Protein AF-A0A397S734-F1 (afdb_monomer_lite)

pLDDT: mean 70.61, std 18.38, range [30.28, 96.12]

Foldseek 3Di:
DDKEKAWEDEQQDLDTDIDIDDQQDKPVVVVVSVCVVVVHDPPLPDQPWWKKFWWAFNPDPGPDPDPPTPIDIRDIDGNCVVDVDHDDPRTHGIYTYGPVVVVVVVLVVLLVVLVVVVVVVVVPDPPPQDDDDPVLLVVLVCLLCVLAPVNSVLVSPVVLLVVLVVVLVVCVVVVVVCVQQVDPSSLVSCSVPPLSLLLVVLLCVQARVPPPLSLCLLQDQDDAAEEEEEQCRLPSNVSSSLSNNCVNVVVPPHPPHAYEYEYEHQGDNPVSVVSSVVSVCVVVRRYHYDYAHFDQQDQDPPDDSHGRCRSDDVVLCAQQQVPHAHAEYEAAACLVVVCLVPVVSSLRSLLVSLLRHDANHKYKYKHFFDDPVPDSPDPDTVVVSVVVSCVSSVVNQWDDKDFDQPQPPCCVSQVRNPPPPPDDPNPGRMGMIMIGHHDD

InterPro domains:
  IPR021463 Putative SAM-dependent methyltransferase [PF11312] (168-368)
  IPR045379 Crinkler effector protein, N-terminal [PF20147] (4-96)

Sequence (440 aa):
MKDITLTCSLKESSETFLIALNTDDTVDFLKEKIREKFSCDETDVTGNIELWKVEISNKCEGTVLSENNDTRKLTEGKLNNFWPQQPPEDHIHLIIDSPYLIQWQKSLLEVQNEINDLRLHNQGVDRGYKSLSYKDYNALIETLFTSVPTLKKLKNNLSEYDESRRLIANHFDSKNYMEIFMNTNLRNAYILQYSPPRALCYFNNLYCMKQKELYSLFTSKDEPLQVICLGAGPGGEAVAISLAYIKEKCQSKDKNSKLMLHIQDQYNYESCLKDLFEQMNAKKMDITWNYTMGNIMGIGPQYTGDVGDGLGGAIWDLILGVKGKINLVTACFVANELFSVNIEQAKRFFERLTRAMTPDTLLLILDCQYDESFSIHNNKSLWAYLEKLERTISGNGFKDQIVIISRANDQFIADSFLSDSQYYYTNCNYEYILFKKIRI

Organism: NCBI:txid658196

Structure (mmCIF, N/CA/C/O backbone):
data_AF-A0A397S734-F1
#
_entry.id   AF-A0A397S734-F1
#
loop_
_atom_site.group_PDB
_atom_site.id
_atom_site.type_symbol
_atom_site.label_atom_id
_atom_site.label_alt_id
_atom_site.label_comp_id
_atom_site.label_asym_id
_atom_site.label_entity_id
_atom_site.label_seq_id
_atom_site.pdbx_PDB_ins_code
_atom_site.Cartn_x
_atom_site.Cartn_y
_atom_site.Cartn_z
_atom_site.occupancy
_atom_site.B_iso_or_equiv
_atom_site.auth_seq_id
_atom_site.auth_comp_id
_atom_site.auth_asym_id
_atom_site.auth_atom_id
_atom_site.pdbx_PDB_model_num
ATOM 1 N N . MET A 1 1 ? 48.691 15.139 -18.565 1.00 60.22 1 MET A N 1
ATOM 2 C CA . MET A 1 1 ? 47.544 15.003 -17.662 1.00 60.22 1 MET A CA 1
ATOM 3 C C . MET A 1 1 ? 46.892 16.363 -17.485 1.00 60.22 1 MET A C 1
ATOM 5 O O . MET A 1 1 ? 47.529 17.274 -16.965 1.00 60.22 1 MET A O 1
ATOM 9 N N . LYS A 1 2 ? 45.695 16.540 -18.040 1.00 77.56 2 LYS A N 1
ATOM 10 C CA . LYS A 1 2 ? 44.905 17.766 -17.901 1.00 77.56 2 LYS A CA 1
ATOM 11 C C . LYS A 1 2 ? 43.482 17.351 -17.563 1.00 77.56 2 LYS A C 1
ATOM 13 O O . LYS A 1 2 ? 42.964 16.434 -18.195 1.00 77.56 2 LYS A O 1
ATOM 18 N N . ASP A 1 3 ? 42.885 18.024 -16.596 1.00 88.69 3 ASP A N 1
ATOM 19 C CA . ASP A 1 3 ? 41.466 17.856 -16.325 1.00 88.69 3 ASP A CA 1
ATOM 20 C C . ASP A 1 3 ? 40.687 18.613 -17.398 1.00 88.69 3 ASP A C 1
ATOM 22 O O . ASP A 1 3 ? 41.032 19.743 -17.757 1.00 88.69 3 ASP A O 1
ATOM 26 N N . ILE A 1 4 ? 39.679 17.950 -17.948 1.00 90.62 4 ILE A N 1
ATOM 27 C CA . ILE A 1 4 ? 38.767 18.506 -18.936 1.00 90.62 4 ILE A CA 1
ATOM 28 C C . ILE A 1 4 ? 37.337 18.376 -18.434 1.00 90.62 4 ILE A C 1
ATOM 30 O O . ILE A 1 4 ? 36.979 17.431 -17.734 1.00 90.62 4 ILE A O 1
ATOM 34 N N . THR A 1 5 ? 36.502 19.330 -18.814 1.00 92.19 5 THR A N 1
ATOM 35 C CA . THR A 1 5 ? 35.060 19.269 -18.589 1.00 92.19 5 THR A CA 1
ATOM 36 C C . THR A 1 5 ? 34.361 19.200 -19.931 1.00 92.19 5 THR A C 1
ATOM 38 O O . THR A 1 5 ? 34.571 20.056 -20.791 1.00 92.19 5 THR A O 1
ATOM 41 N N . LEU A 1 6 ? 33.537 18.172 -20.109 1.00 91.38 6 LEU A N 1
ATOM 42 C CA . LEU A 1 6 ? 32.729 17.984 -21.302 1.00 91.38 6 LEU A CA 1
ATOM 43 C C . LEU A 1 6 ? 31.288 18.397 -21.020 1.00 91.38 6 LEU A C 1
ATOM 45 O O . LEU A 1 6 ? 30.649 17.892 -20.097 1.00 91.38 6 LEU A O 1
ATOM 49 N N . THR A 1 7 ? 30.780 19.293 -21.855 1.00 91.44 7 THR A N 1
ATOM 50 C CA . THR A 1 7 ? 29.343 19.532 -22.028 1.00 91.44 7 THR A CA 1
ATOM 51 C C . THR A 1 7 ? 28.726 18.389 -22.825 1.00 91.44 7 THR A C 1
ATOM 53 O O . THR A 1 7 ? 29.036 18.196 -24.004 1.00 91.44 7 THR A O 1
ATOM 56 N N . CYS A 1 8 ? 27.854 17.637 -22.175 1.00 89.44 8 CYS A N 1
ATOM 57 C CA . CYS A 1 8 ? 27.201 16.451 -22.703 1.00 89.44 8 CYS A CA 1
ATOM 58 C C . CYS A 1 8 ? 25.704 16.703 -22.879 1.00 89.44 8 CYS A C 1
ATOM 60 O O . CYS A 1 8 ? 25.111 17.472 -22.124 1.00 89.44 8 CYS A O 1
ATOM 62 N N . SER A 1 9 ? 25.087 16.019 -23.836 1.00 86.44 9 SER A N 1
ATOM 63 C CA . SER A 1 9 ? 23.638 16.016 -24.034 1.00 86.44 9 SER A CA 1
ATOM 64 C C . SER A 1 9 ? 23.155 14.613 -24.396 1.00 86.44 9 SER A C 1
ATOM 66 O O . SER A 1 9 ? 23.896 13.831 -24.996 1.00 86.44 9 SER A O 1
ATOM 68 N N . LEU A 1 10 ? 21.923 14.276 -24.016 1.00 83.06 10 LEU A N 1
ATOM 69 C CA . LEU A 1 10 ? 21.262 13.068 -24.507 1.00 83.06 10 LEU A CA 1
ATOM 70 C C . LEU A 1 10 ? 20.756 13.320 -25.933 1.00 83.06 10 LEU A C 1
ATOM 72 O O . LEU A 1 10 ? 20.344 14.429 -26.273 1.00 83.06 10 LEU A O 1
ATOM 76 N N . LYS A 1 11 ? 20.787 12.299 -26.789 1.00 78.50 11 LYS A N 1
ATOM 77 C CA . LYS A 1 11 ? 20.230 12.413 -28.142 1.00 78.50 11 LYS A CA 1
ATOM 78 C C . LYS A 1 11 ? 18.744 12.787 -28.054 1.00 78.50 11 LYS A C 1
ATOM 80 O O . LYS A 1 11 ? 18.024 12.229 -27.233 1.00 78.50 11 LYS A O 1
ATOM 85 N N . GLU A 1 12 ? 18.306 13.729 -28.892 1.00 71.44 12 GLU A N 1
ATOM 86 C CA . GLU A 1 12 ? 16.945 14.307 -28.881 1.00 71.44 12 GLU A CA 1
ATOM 87 C C . GLU A 1 12 ? 16.616 15.185 -27.659 1.00 71.44 12 GLU A C 1
ATOM 89 O O . GLU A 1 12 ? 15.470 15.598 -27.496 1.00 71.44 12 GLU A O 1
ATOM 94 N N . SER A 1 13 ? 17.600 15.503 -26.813 1.00 70.75 13 SER A N 1
ATOM 95 C CA . SER A 1 13 ? 17.420 16.377 -25.654 1.00 70.75 13 SER A CA 1
ATOM 96 C C . SER A 1 13 ? 17.980 17.771 -25.899 1.00 70.75 13 SER A C 1
ATOM 98 O O . SER A 1 13 ? 19.060 17.923 -26.470 1.00 70.75 13 SER A O 1
ATOM 100 N N . SER A 1 14 ? 17.275 18.797 -25.425 1.00 71.19 14 SER A N 1
ATOM 101 C CA . SER A 1 14 ? 17.790 20.170 -25.353 1.00 71.19 14 SER A CA 1
ATOM 102 C C . SER A 1 14 ? 18.569 20.443 -24.063 1.00 71.19 14 SER A C 1
ATOM 104 O O . SER A 1 14 ? 19.193 21.495 -23.935 1.00 71.19 14 SER A O 1
ATOM 106 N N . GLU A 1 15 ? 18.529 19.531 -23.088 1.00 77.94 15 GLU A N 1
ATOM 107 C CA . GLU A 1 15 ? 19.269 19.697 -21.842 1.00 77.94 15 GLU A CA 1
ATOM 108 C C . GLU A 1 15 ? 20.735 19.299 -22.011 1.00 77.94 15 GLU A C 1
ATOM 110 O O . GLU A 1 15 ? 21.090 18.353 -22.726 1.00 77.94 15 GLU A O 1
ATOM 115 N N . THR A 1 16 ? 21.597 20.022 -21.301 1.00 83.00 16 THR A N 1
ATOM 116 C CA . THR A 1 16 ? 23.030 19.750 -21.252 1.00 83.00 16 THR A CA 1
ATOM 117 C C . THR A 1 16 ? 23.488 19.585 -19.812 1.00 83.00 16 THR A C 1
ATOM 119 O O . THR A 1 16 ? 22.914 20.141 -18.875 1.00 83.00 16 THR A O 1
ATOM 122 N N . PHE A 1 17 ? 24.534 18.795 -19.620 1.00 84.12 17 PHE A N 1
ATOM 123 C CA . PHE A 1 17 ? 25.137 18.563 -18.317 1.00 84.12 17 PHE A CA 1
ATOM 124 C C . PHE A 1 17 ? 26.644 18.418 -18.450 1.00 84.12 17 PHE A C 1
ATOM 126 O O . PHE A 1 17 ? 27.166 18.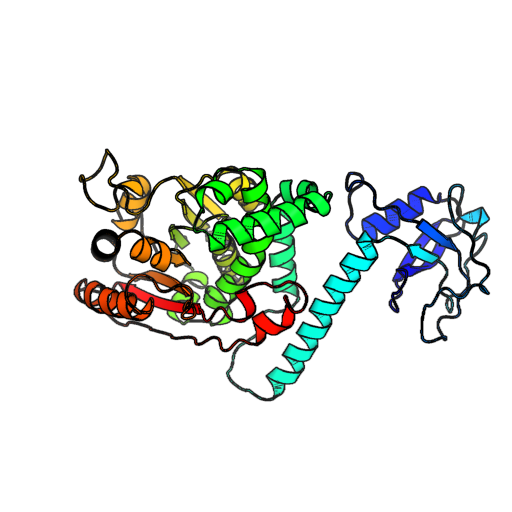073 -19.505 1.00 84.12 17 PHE A O 1
ATOM 133 N N . LEU A 1 18 ? 27.348 18.688 -17.356 1.00 89.50 18 LEU A N 1
ATOM 134 C CA . LEU A 1 18 ? 28.803 18.660 -17.328 1.00 89.50 18 LEU A CA 1
ATOM 135 C C . LEU A 1 18 ? 29.310 17.348 -16.732 1.00 89.50 18 LEU A C 1
ATOM 137 O O . LEU A 1 18 ? 28.812 16.894 -15.694 1.00 89.50 18 LEU A O 1
ATOM 141 N N . ILE A 1 19 ? 30.329 16.777 -17.370 1.00 90.31 19 ILE A N 1
ATOM 142 C CA . ILE A 1 19 ? 31.115 15.658 -16.846 1.00 90.31 19 ILE A CA 1
ATOM 143 C C . ILE A 1 19 ? 32.580 16.087 -16.795 1.00 90.31 19 ILE A C 1
ATOM 145 O O . ILE A 1 19 ? 33.157 16.461 -17.816 1.00 90.31 19 ILE A O 1
ATOM 149 N N . ALA A 1 20 ? 33.170 16.039 -15.601 1.00 91.25 20 ALA A N 1
ATOM 150 C CA . ALA A 1 20 ? 34.593 16.286 -15.394 1.00 91.25 20 ALA A CA 1
ATOM 151 C C . ALA A 1 20 ? 35.375 14.973 -15.517 1.00 91.25 20 ALA A C 1
ATOM 153 O O . ALA A 1 20 ? 34.980 13.959 -14.937 1.00 91.25 20 ALA A O 1
ATOM 154 N N . LEU A 1 21 ? 36.459 14.999 -16.291 1.00 91.81 21 LEU A N 1
ATOM 155 C CA . LEU A 1 21 ? 37.273 13.840 -16.661 1.00 91.81 21 LEU A CA 1
ATOM 156 C C . LEU A 1 21 ? 38.743 14.248 -16.747 1.00 91.81 21 LEU A C 1
ATOM 158 O O . LEU A 1 21 ? 39.071 15.429 -16.857 1.00 91.81 21 LEU A O 1
ATOM 162 N N . ASN A 1 22 ? 39.630 13.266 -16.788 1.00 90.81 22 ASN A N 1
ATOM 163 C CA . ASN A 1 22 ? 41.019 13.470 -17.148 1.00 90.81 22 ASN A CA 1
ATOM 164 C C . ASN A 1 22 ? 41.269 13.078 -18.611 1.00 90.81 22 ASN A C 1
ATOM 166 O O . ASN A 1 22 ? 40.708 12.104 -19.111 1.00 90.81 22 ASN A O 1
ATOM 170 N N . THR A 1 23 ? 42.151 13.790 -19.320 1.00 87.81 23 THR A N 1
ATOM 171 C CA . THR A 1 23 ? 42.496 13.416 -20.705 1.00 87.81 23 THR A CA 1
ATOM 172 C C . THR A 1 23 ? 43.129 12.025 -20.822 1.00 87.81 23 THR A C 1
ATOM 174 O O . THR A 1 23 ? 43.047 11.409 -21.885 1.00 87.81 23 THR A O 1
ATOM 177 N N . ASP A 1 24 ? 43.748 11.502 -19.762 1.00 89.88 24 ASP A N 1
ATOM 178 C CA . ASP A 1 24 ? 44.315 10.150 -19.748 1.00 89.88 24 ASP A CA 1
ATOM 179 C C . ASP A 1 24 ? 43.277 9.039 -19.483 1.00 89.88 24 ASP A C 1
ATOM 181 O O . ASP A 1 24 ? 43.616 7.864 -19.669 1.00 89.88 24 ASP A O 1
ATOM 185 N N . ASP A 1 25 ? 42.035 9.390 -19.124 1.00 92.19 25 ASP A N 1
ATOM 186 C CA . ASP A 1 25 ? 40.938 8.437 -18.923 1.00 92.19 25 ASP A CA 1
ATOM 187 C C . ASP A 1 25 ? 40.543 7.743 -20.237 1.00 92.19 25 ASP A C 1
ATOM 189 O O . ASP A 1 25 ? 40.875 8.184 -21.344 1.00 92.19 25 ASP A O 1
ATOM 193 N N . THR A 1 26 ? 39.826 6.625 -20.129 1.00 92.06 26 THR A N 1
ATOM 194 C CA . THR A 1 26 ? 39.342 5.855 -21.281 1.00 92.06 26 THR A CA 1
ATOM 195 C C . THR A 1 26 ? 37.895 6.194 -21.630 1.00 92.06 26 THR A C 1
ATOM 197 O O . THR A 1 26 ? 37.134 6.724 -20.818 1.00 92.06 26 THR A O 1
ATOM 200 N N . VAL A 1 27 ? 37.484 5.837 -22.849 1.00 88.38 27 VAL A N 1
ATOM 201 C CA . VAL A 1 27 ? 36.073 5.889 -23.267 1.00 88.38 27 VAL A CA 1
ATOM 202 C C . VAL A 1 27 ? 35.177 5.053 -22.337 1.00 88.38 27 VAL A C 1
ATOM 204 O O . VAL A 1 27 ? 34.039 5.443 -22.084 1.00 88.38 27 VAL A O 1
ATOM 207 N N . ASP A 1 28 ? 35.673 3.946 -21.781 1.00 87.44 28 ASP A N 1
ATOM 208 C CA . ASP A 1 28 ? 34.898 3.123 -20.843 1.00 87.44 28 ASP A CA 1
ATOM 209 C C . ASP A 1 28 ? 34.732 3.793 -19.478 1.00 87.44 28 ASP A C 1
ATOM 211 O O . ASP A 1 28 ? 33.625 3.808 -18.944 1.00 87.44 28 ASP A O 1
ATOM 215 N N . PHE A 1 29 ? 35.768 4.465 -18.972 1.00 89.06 29 PHE A N 1
ATOM 216 C CA . PHE A 1 29 ? 35.651 5.272 -17.756 1.00 89.06 29 PHE A CA 1
ATOM 217 C C . PHE A 1 29 ? 34.659 6.435 -17.929 1.00 89.06 29 PHE A C 1
ATOM 219 O O . PHE A 1 29 ? 33.883 6.752 -17.030 1.00 89.06 29 PHE A O 1
ATOM 226 N N . LEU A 1 30 ? 34.606 7.041 -19.121 1.00 89.50 30 LEU A N 1
ATOM 227 C CA . LEU A 1 30 ? 33.569 8.021 -19.456 1.00 89.50 30 LEU A CA 1
ATOM 228 C C . LEU A 1 30 ? 32.160 7.401 -19.402 1.00 89.50 30 LEU A C 1
ATOM 230 O O . LEU A 1 30 ? 31.244 8.018 -18.858 1.00 89.50 30 LEU A O 1
ATOM 234 N N . LYS A 1 31 ? 31.972 6.173 -19.903 1.00 87.38 31 LYS A N 1
ATOM 235 C CA . LYS A 1 31 ? 30.690 5.457 -19.772 1.00 87.38 31 LYS A CA 1
ATOM 236 C C . LYS A 1 31 ? 30.342 5.182 -18.307 1.00 87.38 31 LYS A C 1
ATOM 238 O O . LYS A 1 31 ? 29.184 5.356 -17.939 1.00 87.38 31 LYS A O 1
ATOM 243 N N . GLU A 1 32 ? 31.309 4.809 -17.469 1.00 85.81 32 GLU A N 1
ATOM 244 C CA . GLU A 1 32 ? 31.106 4.648 -16.020 1.00 85.81 32 GLU A CA 1
ATOM 245 C C . GLU A 1 32 ? 30.667 5.960 -15.363 1.00 85.81 32 GLU A C 1
ATOM 247 O O . GLU A 1 32 ? 29.668 5.984 -14.651 1.00 85.81 32 GLU A O 1
ATOM 252 N N . LYS A 1 33 ? 31.326 7.082 -15.674 1.00 86.50 33 LYS A N 1
ATOM 253 C CA . LYS A 1 33 ? 30.941 8.406 -15.156 1.00 86.50 33 LYS A CA 1
ATOM 254 C C . LYS A 1 33 ? 29.541 8.830 -15.590 1.00 86.50 33 LYS A C 1
ATOM 256 O O . LYS A 1 33 ? 28.810 9.431 -14.805 1.00 86.50 33 LYS A O 1
ATOM 261 N N . ILE A 1 34 ? 29.146 8.501 -16.820 1.00 84.31 34 ILE A N 1
ATOM 262 C CA . ILE A 1 34 ? 27.772 8.701 -17.296 1.00 84.31 34 ILE A CA 1
ATOM 263 C C . ILE A 1 34 ? 26.809 7.841 -16.470 1.00 84.31 34 ILE A C 1
ATOM 265 O O . ILE A 1 34 ? 25.808 8.355 -15.982 1.00 84.31 34 ILE A O 1
ATOM 269 N N . ARG A 1 35 ? 27.118 6.561 -16.239 1.00 79.31 35 ARG A N 1
ATOM 270 C CA . ARG A 1 35 ? 26.279 5.682 -15.409 1.00 79.31 35 ARG A CA 1
ATOM 271 C C . ARG A 1 35 ? 26.143 6.188 -13.976 1.00 79.31 35 ARG A C 1
ATOM 273 O O . ARG A 1 35 ? 25.024 6.245 -13.485 1.00 79.31 35 ARG A O 1
ATOM 280 N N . GLU A 1 36 ? 27.232 6.622 -13.342 1.00 79.69 36 GLU A N 1
ATOM 281 C CA . GLU A 1 36 ? 27.205 7.239 -12.008 1.00 79.69 36 GLU A CA 1
ATOM 282 C C . GLU A 1 36 ? 26.303 8.480 -11.984 1.00 79.69 36 GLU A C 1
ATOM 284 O O . GLU A 1 36 ? 25.492 8.646 -11.075 1.00 79.69 36 GLU A O 1
ATOM 289 N N . LYS A 1 37 ? 26.408 9.342 -13.006 1.00 77.31 37 LYS A N 1
ATOM 290 C CA . LYS A 1 37 ? 25.606 10.568 -13.125 1.00 77.31 37 LYS A CA 1
ATOM 291 C C . LYS A 1 37 ? 24.102 10.283 -13.185 1.00 77.31 37 LYS A C 1
ATOM 293 O O . LYS A 1 37 ? 23.324 11.092 -12.683 1.00 77.31 37 LYS A O 1
ATOM 298 N N . PHE A 1 38 ? 23.716 9.155 -13.778 1.00 71.31 38 PHE A N 1
ATOM 299 C CA . PHE A 1 38 ? 22.328 8.709 -13.924 1.00 71.31 38 PHE A CA 1
ATOM 300 C C . PHE A 1 38 ? 21.948 7.558 -12.973 1.00 71.31 38 PHE A C 1
ATOM 302 O O . PHE A 1 38 ? 20.878 6.973 -13.128 1.00 71.31 38 PHE A O 1
ATOM 309 N N . SER A 1 39 ? 22.797 7.223 -11.994 1.00 67.44 39 SER A N 1
ATOM 310 C CA . SER A 1 39 ? 22.583 6.135 -11.024 1.00 67.44 39 SER A CA 1
ATOM 311 C C . SER A 1 39 ? 22.232 4.770 -11.658 1.00 67.44 39 SER A C 1
ATOM 313 O O . SER A 1 39 ? 21.320 4.087 -11.192 1.00 67.44 39 SER A O 1
ATOM 315 N N . CYS A 1 40 ? 22.929 4.382 -12.732 1.00 60.59 40 CYS A N 1
ATOM 316 C CA . CYS A 1 40 ? 22.733 3.115 -13.461 1.00 60.59 40 CYS A CA 1
ATOM 317 C C . CYS A 1 40 ? 23.795 2.060 -13.069 1.00 60.59 40 CYS A C 1
ATOM 319 O O . CYS A 1 40 ? 24.973 2.406 -12.988 1.00 60.59 40 CYS A O 1
ATOM 321 N N . ASP A 1 41 ? 23.422 0.783 -12.887 1.00 54.25 41 ASP A N 1
ATOM 322 C CA . ASP A 1 41 ? 24.362 -0.296 -12.503 1.00 54.25 41 ASP A CA 1
ATOM 323 C C . ASP A 1 41 ? 24.899 -1.076 -13.727 1.00 54.25 41 ASP A C 1
ATOM 325 O O . ASP A 1 41 ? 24.233 -1.188 -14.754 1.00 54.25 41 ASP A O 1
ATOM 329 N N . GLU A 1 42 ? 26.086 -1.698 -13.624 1.00 47.69 42 GLU A N 1
ATOM 330 C CA . GLU A 1 42 ? 26.721 -2.472 -14.721 1.00 47.69 42 GLU A CA 1
ATOM 331 C C . GLU A 1 42 ? 25.905 -3.676 -15.222 1.00 47.69 42 GLU A C 1
ATOM 333 O O . GLU A 1 42 ? 26.112 -4.149 -16.340 1.00 47.69 42 GLU A O 1
ATOM 338 N N . THR A 1 43 ? 24.984 -4.182 -14.398 1.00 47.16 43 THR A N 1
ATOM 339 C CA . THR A 1 43 ? 24.132 -5.342 -14.715 1.00 47.16 43 THR A CA 1
ATOM 340 C C . THR A 1 43 ? 22.782 -4.958 -15.326 1.00 47.16 43 THR A C 1
ATOM 342 O O . THR A 1 43 ? 21.989 -5.850 -15.639 1.00 47.16 43 THR A O 1
ATOM 345 N N . ASP A 1 44 ? 22.534 -3.660 -15.551 1.00 49.16 44 ASP A N 1
ATOM 346 C CA . ASP A 1 44 ? 21.419 -3.185 -16.370 1.00 49.16 44 ASP A CA 1
ATOM 347 C C . ASP A 1 44 ? 21.705 -3.537 -17.836 1.00 49.16 44 ASP A C 1
ATOM 349 O O . ASP A 1 44 ? 22.389 -2.827 -18.577 1.00 49.16 44 ASP A O 1
ATOM 353 N N . VAL A 1 45 ? 21.256 -4.738 -18.210 1.00 39.03 45 VAL A N 1
ATOM 354 C CA . VAL A 1 45 ? 21.542 -5.408 -19.478 1.00 39.03 45 VAL A CA 1
ATOM 355 C C . VAL A 1 45 ? 21.281 -4.456 -20.652 1.00 39.03 45 VAL A C 1
ATOM 357 O O . VAL A 1 45 ? 20.147 -4.112 -20.968 1.00 39.03 45 VAL A O 1
ATOM 360 N N . THR A 1 46 ? 22.362 -4.086 -21.344 1.00 42.41 46 THR A N 1
ATOM 361 C CA . THR A 1 46 ? 22.388 -3.506 -22.702 1.00 42.41 46 THR A CA 1
ATOM 362 C C . THR A 1 46 ? 21.834 -2.093 -22.896 1.00 42.41 46 THR A C 1
ATOM 364 O O . THR A 1 46 ? 21.267 -1.779 -23.942 1.00 42.41 46 THR A O 1
ATOM 367 N N . GLY A 1 47 ? 22.118 -1.167 -21.979 1.00 50.62 47 GLY A N 1
ATOM 368 C CA . GLY A 1 47 ? 22.236 0.231 -22.393 1.00 50.62 47 GLY A CA 1
ATOM 369 C C . GLY A 1 47 ? 23.381 0.354 -23.405 1.00 50.62 47 GLY A C 1
ATOM 370 O O . GLY A 1 47 ? 24.526 0.549 -22.998 1.00 50.62 47 GLY A O 1
ATOM 371 N N . ASN A 1 48 ? 23.106 0.188 -24.705 1.00 67.50 48 ASN A N 1
ATOM 372 C CA . ASN A 1 48 ? 24.026 0.529 -25.792 1.00 67.50 48 ASN A CA 1
ATOM 373 C C . ASN A 1 48 ? 24.242 2.045 -25.740 1.00 67.50 48 ASN A C 1
ATOM 375 O O . ASN A 1 48 ? 23.608 2.792 -26.472 1.00 67.50 48 ASN A O 1
ATOM 379 N N . ILE A 1 49 ? 25.078 2.493 -24.798 1.00 75.81 49 ILE A N 1
ATOM 380 C CA . ILE A 1 49 ? 25.519 3.875 -24.690 1.00 75.81 49 ILE A CA 1
ATOM 381 C C . ILE A 1 49 ? 26.472 4.081 -25.855 1.00 75.81 49 ILE A C 1
ATOM 383 O O . ILE A 1 49 ? 27.652 3.713 -25.798 1.00 75.81 49 ILE A O 1
ATOM 387 N N . GLU A 1 50 ? 25.934 4.641 -26.927 1.00 85.94 50 GLU A N 1
ATOM 388 C CA . GLU A 1 50 ? 26.733 5.102 -28.039 1.00 85.94 50 GLU A CA 1
ATOM 389 C C . GLU A 1 50 ? 27.114 6.552 -27.789 1.00 85.94 50 GLU A C 1
ATOM 391 O O . GLU A 1 50 ? 26.283 7.426 -27.541 1.00 85.94 50 GLU A O 1
ATOM 396 N N . LEU A 1 51 ? 28.415 6.792 -27.822 1.00 88.88 51 LEU A N 1
ATOM 397 C CA . LEU A 1 51 ? 28.987 8.091 -27.551 1.00 88.88 51 LEU A CA 1
ATOM 398 C C . LEU A 1 51 ? 29.412 8.717 -28.870 1.00 88.88 51 LEU A C 1
ATOM 400 O O . LEU A 1 51 ? 30.158 8.110 -29.637 1.00 88.88 51 LEU A O 1
ATOM 404 N N . TRP A 1 52 ? 28.960 9.935 -29.124 1.00 88.62 52 TRP A N 1
ATOM 405 C CA . TRP A 1 52 ? 29.274 10.675 -30.336 1.00 88.62 52 TRP A CA 1
ATOM 406 C C . TRP A 1 52 ? 29.996 11.958 -29.949 1.00 88.62 52 TRP A C 1
ATOM 408 O O . TRP A 1 52 ? 29.411 12.833 -29.312 1.00 88.62 52 TRP A O 1
ATOM 418 N N . LYS A 1 53 ? 31.275 12.076 -30.325 1.00 90.12 53 LYS A N 1
ATOM 419 C CA . LYS A 1 53 ? 31.977 13.359 -30.264 1.00 90.12 53 LYS A CA 1
ATOM 420 C C . LYS A 1 53 ? 31.349 14.281 -31.295 1.00 90.12 53 LYS A C 1
ATOM 422 O O . LYS A 1 53 ? 31.250 13.914 -32.467 1.00 90.12 53 LYS A O 1
ATOM 427 N N . VAL A 1 54 ? 30.986 15.471 -30.843 1.00 86.88 54 VAL A N 1
ATOM 428 C CA . VAL A 1 54 ? 30.429 16.544 -31.660 1.00 86.88 54 VAL A CA 1
ATOM 429 C C . VAL A 1 54 ? 31.042 17.880 -31.253 1.00 86.88 54 VAL A C 1
ATOM 431 O O . VAL A 1 54 ? 31.656 17.989 -30.195 1.00 86.88 54 VAL A O 1
ATOM 434 N N . GLU A 1 55 ? 30.897 18.889 -32.103 1.00 83.88 55 GLU A N 1
ATOM 435 C CA . GLU A 1 55 ? 31.270 20.275 -31.807 1.00 83.88 55 GLU A CA 1
ATOM 436 C C . GLU A 1 55 ? 30.108 21.171 -32.239 1.00 83.88 55 GLU A C 1
ATOM 438 O O . GLU A 1 55 ? 30.102 21.741 -33.326 1.00 83.88 55 GLU A O 1
ATOM 443 N N . ILE A 1 56 ? 29.061 21.222 -31.411 1.00 81.31 56 ILE A N 1
ATOM 444 C CA . ILE A 1 56 ? 27.832 21.969 -31.713 1.00 81.31 56 ILE A CA 1
ATOM 445 C C . ILE A 1 56 ? 27.805 23.208 -30.832 1.00 81.31 56 ILE A C 1
ATOM 447 O O . ILE A 1 56 ? 27.814 23.082 -29.612 1.00 81.31 56 ILE A O 1
ATOM 451 N N . SER A 1 57 ? 27.757 24.402 -31.420 1.00 77.81 57 SER A N 1
ATOM 452 C CA . SER A 1 57 ? 27.633 25.630 -30.630 1.00 77.81 57 SER A CA 1
ATOM 453 C C . SER A 1 57 ? 26.327 25.618 -29.830 1.00 77.81 57 SER A C 1
ATOM 455 O O . SER A 1 57 ? 25.248 25.412 -30.384 1.00 77.81 57 SER A O 1
ATOM 457 N N . ASN A 1 58 ? 26.411 25.905 -28.531 1.00 64.62 58 ASN A N 1
ATOM 458 C CA . ASN A 1 58 ? 25.286 25.902 -27.589 1.00 64.62 58 ASN A CA 1
ATOM 459 C C . ASN A 1 58 ? 24.286 27.063 -27.834 1.00 64.62 58 ASN A C 1
ATOM 461 O O . ASN A 1 58 ? 23.372 27.283 -27.047 1.00 64.62 58 ASN A O 1
ATOM 465 N N . LYS A 1 59 ? 24.482 27.843 -28.912 1.00 58.56 59 LYS A N 1
ATOM 466 C CA . LYS A 1 59 ? 23.618 28.951 -29.366 1.00 58.56 59 LYS A CA 1
ATOM 467 C C . LYS A 1 59 ? 22.600 28.545 -30.441 1.00 58.56 59 LYS A C 1
ATOM 469 O O . LYS A 1 59 ? 21.808 29.386 -30.857 1.00 58.56 59 LYS A O 1
ATOM 474 N N . CYS A 1 60 ? 22.633 27.303 -30.922 1.00 53.59 60 CYS A N 1
ATOM 475 C CA . CYS A 1 60 ? 21.664 26.795 -31.890 1.00 53.59 60 CYS A CA 1
ATOM 476 C C . CYS A 1 60 ? 20.495 26.117 -31.158 1.00 53.59 60 CYS A C 1
ATOM 478 O O . CYS A 1 60 ? 20.681 25.091 -30.509 1.00 53.59 60 CYS A O 1
ATOM 480 N N . GLU A 1 61 ? 19.291 26.686 -31.258 1.00 45.72 61 GLU A N 1
ATOM 481 C CA . GLU A 1 61 ? 18.064 26.046 -30.773 1.00 45.72 61 GLU A CA 1
ATOM 482 C C . GLU A 1 61 ? 17.732 24.821 -31.644 1.00 45.72 61 GLU A C 1
ATOM 484 O O . GLU A 1 61 ? 17.552 24.941 -32.855 1.00 45.72 61 GLU A O 1
ATOM 489 N N . GLY A 1 62 ? 17.660 23.641 -31.017 1.00 52.16 62 GLY A N 1
ATOM 490 C CA . GLY A 1 62 ? 17.316 22.368 -31.659 1.00 52.16 62 GLY A CA 1
ATOM 491 C C . GLY A 1 62 ? 18.523 21.455 -31.902 1.00 52.16 62 GLY A C 1
ATOM 492 O O . GLY A 1 62 ? 19.237 21.575 -32.894 1.00 52.16 62 GLY A O 1
ATOM 493 N N . THR A 1 63 ? 18.726 20.479 -31.018 1.00 49.47 63 THR A N 1
ATOM 494 C CA . THR A 1 63 ? 19.732 19.407 -31.121 1.00 49.47 63 THR A CA 1
ATOM 495 C C . THR A 1 63 ? 19.266 18.312 -32.086 1.00 49.47 63 THR A C 1
ATOM 497 O O . THR A 1 63 ? 18.997 17.175 -31.704 1.00 49.47 63 THR A O 1
ATOM 500 N N . VAL A 1 64 ? 19.165 18.642 -33.374 1.00 48.00 64 VAL A N 1
ATOM 501 C CA . VAL A 1 64 ? 19.047 17.627 -34.429 1.00 48.00 64 VAL A CA 1
ATOM 502 C C . VAL A 1 64 ? 20.453 17.326 -34.934 1.00 48.00 64 VAL A C 1
ATOM 504 O O . VAL A 1 64 ? 21.161 18.225 -35.388 1.00 48.00 64 VAL A O 1
ATOM 507 N N . LEU A 1 65 ? 20.866 16.059 -34.851 1.00 49.78 65 LEU A N 1
ATOM 508 C CA . LEU A 1 65 ? 22.029 15.544 -35.574 1.00 49.78 65 LEU A CA 1
ATOM 509 C C . LEU A 1 65 ? 21.769 15.738 -37.077 1.00 49.78 65 LEU A C 1
ATOM 511 O O . LEU A 1 65 ? 21.152 14.890 -37.715 1.00 49.78 65 LEU A O 1
ATOM 515 N N . SER A 1 66 ? 22.164 16.878 -37.637 1.00 46.59 66 SER A N 1
ATOM 516 C CA . SER A 1 66 ? 22.203 17.060 -39.084 1.00 46.59 66 SER A CA 1
ATOM 517 C C . SER A 1 66 ? 23.448 16.359 -39.632 1.00 46.59 66 SER A C 1
ATOM 519 O O . SER A 1 66 ? 24.493 16.332 -38.980 1.00 46.59 66 SER A O 1
ATOM 521 N N . GLU A 1 67 ? 23.352 15.802 -40.840 1.00 44.06 67 GLU A N 1
ATOM 522 C CA . GLU A 1 67 ? 24.423 15.053 -41.526 1.00 44.06 67 GLU A CA 1
ATOM 523 C C . GLU A 1 67 ? 25.702 15.880 -41.813 1.00 44.06 67 GLU A C 1
ATOM 525 O O . GLU A 1 67 ? 26.646 15.369 -42.407 1.00 44.06 67 GLU A O 1
ATOM 530 N N . ASN A 1 68 ? 25.760 17.146 -41.379 1.00 44.59 68 ASN A N 1
ATOM 531 C CA . ASN A 1 68 ? 26.822 18.107 -41.690 1.00 44.59 68 ASN A CA 1
ATOM 532 C C . ASN A 1 68 ? 27.748 18.452 -40.508 1.00 44.59 68 ASN A C 1
ATOM 534 O O . ASN A 1 68 ? 28.627 19.299 -40.667 1.00 44.59 68 ASN A O 1
ATOM 538 N N . ASN A 1 69 ? 27.573 17.836 -39.336 1.00 53.16 69 ASN A N 1
ATOM 539 C CA . ASN A 1 69 ? 28.472 18.045 -38.197 1.00 53.16 69 ASN A CA 1
ATOM 540 C C . ASN A 1 69 ? 29.612 17.016 -38.216 1.00 53.16 69 ASN A C 1
ATOM 542 O O . ASN A 1 69 ? 29.408 15.874 -38.621 1.00 53.16 69 ASN A O 1
ATOM 546 N N . ASP A 1 70 ? 30.804 17.405 -37.753 1.00 56.50 70 ASP A N 1
ATOM 547 C CA . ASP A 1 70 ? 31.989 16.538 -37.659 1.00 56.50 70 ASP A CA 1
ATOM 548 C C . ASP A 1 70 ? 31.792 15.497 -36.532 1.00 56.50 70 ASP A C 1
ATOM 550 O O . ASP A 1 70 ? 32.308 15.607 -35.417 1.00 56.50 70 ASP A O 1
ATOM 554 N N . THR A 1 71 ? 30.901 14.532 -36.781 1.00 68.38 71 THR A N 1
ATOM 555 C CA . THR A 1 71 ? 30.431 13.542 -35.811 1.00 68.38 71 THR A CA 1
ATOM 556 C C . THR A 1 71 ? 31.331 12.318 -35.849 1.00 68.38 71 THR A C 1
ATOM 558 O O . THR A 1 71 ? 31.391 11.611 -36.858 1.00 68.38 71 THR A O 1
ATOM 561 N N . ARG A 1 72 ? 31.995 12.005 -34.732 1.00 79.25 72 ARG A N 1
ATOM 562 C CA . ARG A 1 72 ? 32.800 10.782 -34.601 1.00 79.25 72 ARG A CA 1
ATOM 563 C C . ARG A 1 72 ? 32.272 9.908 -33.473 1.00 79.25 72 ARG A C 1
ATOM 565 O O . ARG A 1 72 ? 32.268 10.321 -32.316 1.00 79.25 72 ARG A O 1
ATOM 572 N N . LYS A 1 73 ? 31.883 8.673 -33.797 1.00 84.25 73 LYS A N 1
ATOM 573 C CA . LYS A 1 73 ? 31.516 7.666 -32.794 1.00 84.25 73 LYS A CA 1
ATOM 574 C C . LYS A 1 73 ? 32.744 7.275 -31.964 1.00 84.25 73 LYS A C 1
ATOM 576 O O . LYS A 1 73 ? 33.803 6.977 -32.518 1.00 84.25 73 LYS A O 1
ATOM 581 N N . LEU A 1 74 ? 32.599 7.281 -30.644 1.00 85.19 74 LEU A N 1
ATOM 582 C CA . LEU A 1 74 ? 33.619 6.871 -29.685 1.00 85.19 74 LEU A CA 1
ATOM 583 C C . LEU A 1 74 ? 33.391 5.403 -29.338 1.00 85.19 74 LEU A C 1
ATOM 585 O O . LEU A 1 74 ? 32.436 5.053 -28.645 1.00 85.19 74 LEU A O 1
ATOM 589 N N . THR A 1 75 ? 34.259 4.538 -29.851 1.00 79.44 75 THR A N 1
ATOM 590 C CA . THR A 1 75 ? 34.170 3.091 -29.630 1.00 79.44 75 THR A CA 1
ATOM 591 C C . THR A 1 75 ? 35.094 2.637 -28.505 1.00 79.44 75 THR A C 1
ATOM 593 O O . THR A 1 75 ? 34.642 1.933 -27.610 1.00 79.44 75 THR A O 1
ATOM 596 N N . GLU A 1 76 ? 36.354 3.081 -28.519 1.00 82.12 76 GLU A N 1
ATOM 597 C CA . GLU A 1 76 ? 37.402 2.687 -27.569 1.00 82.12 76 GLU A CA 1
ATOM 598 C C . GLU A 1 76 ? 38.580 3.686 -27.571 1.00 82.12 76 GLU A C 1
ATOM 600 O O . GLU A 1 76 ? 38.691 4.540 -28.457 1.00 82.12 76 GLU A O 1
ATOM 605 N N . GLY A 1 77 ? 39.480 3.570 -26.588 1.00 86.88 77 GLY A N 1
ATOM 606 C CA . GLY A 1 77 ? 40.726 4.344 -26.505 1.00 86.88 77 GLY A CA 1
ATOM 607 C C . GLY A 1 77 ? 40.751 5.410 -25.404 1.00 86.88 77 GLY A C 1
ATOM 608 O O . GLY A 1 77 ? 39.828 5.522 -24.597 1.00 86.88 77 GLY A O 1
ATOM 609 N N . LYS A 1 78 ? 41.848 6.178 -25.348 1.00 88.56 78 LYS A N 1
ATOM 610 C CA . LYS A 1 78 ? 42.035 7.280 -24.389 1.00 88.56 78 LYS A CA 1
ATOM 611 C C . LYS A 1 78 ? 41.335 8.555 -24.851 1.00 88.56 78 LYS A C 1
ATOM 613 O O . LYS A 1 78 ? 41.374 8.875 -26.040 1.00 88.56 78 LYS A O 1
ATOM 618 N N . LEU A 1 79 ? 40.792 9.326 -23.912 1.00 87.56 79 LEU A N 1
ATOM 619 C CA . LEU A 1 79 ? 40.097 10.583 -24.193 1.00 87.56 79 LEU A CA 1
ATOM 620 C C . LEU A 1 79 ? 41.008 11.639 -24.842 1.00 87.56 79 LEU A C 1
ATOM 622 O O . LEU A 1 79 ? 40.530 12.385 -25.688 1.00 87.56 79 LEU A O 1
ATOM 626 N N . ASN A 1 80 ? 42.317 11.647 -24.562 1.00 88.62 80 ASN A N 1
ATOM 627 C CA . ASN A 1 80 ? 43.317 12.527 -25.198 1.00 88.62 80 ASN A CA 1
ATOM 628 C C . ASN A 1 80 ? 43.334 12.412 -26.738 1.00 88.62 80 ASN A C 1
ATOM 630 O O . ASN A 1 80 ? 43.631 13.379 -27.431 1.00 88.62 80 ASN A O 1
ATOM 634 N N . ASN A 1 81 ? 42.960 11.253 -27.293 1.00 86.25 81 ASN A N 1
ATOM 635 C CA . ASN A 1 81 ? 42.866 11.068 -28.747 1.00 86.25 81 ASN A CA 1
ATOM 636 C C . ASN A 1 81 ? 41.703 11.855 -29.374 1.00 86.25 81 ASN A C 1
ATOM 638 O O . ASN A 1 81 ? 41.667 12.048 -30.588 1.00 86.25 81 ASN A O 1
ATOM 642 N N . PHE A 1 82 ? 40.740 12.267 -28.552 1.00 86.12 82 PHE A N 1
ATOM 643 C CA . PHE A 1 82 ? 39.520 12.956 -28.955 1.00 86.12 82 PHE A CA 1
ATOM 644 C C . PHE A 1 82 ? 39.508 14.408 -28.462 1.00 86.12 82 PHE A C 1
ATOM 646 O O . PHE A 1 82 ? 39.084 15.294 -29.199 1.00 86.12 82 PHE A O 1
ATOM 653 N N . TRP A 1 83 ? 40.037 14.656 -27.260 1.00 89.75 83 TRP A N 1
ATOM 654 C CA . TRP A 1 83 ? 40.179 15.969 -26.635 1.00 89.75 83 TRP A CA 1
ATOM 655 C C . TRP A 1 83 ? 41.561 16.101 -25.981 1.00 89.75 83 TRP A C 1
ATOM 657 O O . TRP A 1 83 ? 41.718 15.831 -24.789 1.00 89.75 83 TRP A O 1
ATOM 667 N N . PRO A 1 84 ? 42.589 16.528 -26.735 1.00 85.69 84 PRO A N 1
ATOM 668 C CA . PRO A 1 84 ? 43.935 16.699 -26.184 1.00 85.69 84 PRO A CA 1
ATOM 669 C C . PRO A 1 84 ? 44.069 17.912 -25.251 1.00 85.69 84 PRO A C 1
ATOM 671 O O . PRO A 1 84 ? 45.040 18.050 -24.500 1.00 85.69 84 PRO A O 1
ATOM 674 N N . GLN A 1 85 ? 43.087 18.807 -25.296 1.00 88.12 85 GLN A N 1
ATOM 675 C CA . GLN A 1 85 ? 42.971 20.000 -24.471 1.00 88.12 85 GLN A CA 1
ATOM 676 C C . GLN A 1 85 ? 41.493 20.299 -24.203 1.00 88.12 85 GLN A C 1
ATOM 678 O O . GLN A 1 85 ? 40.629 19.751 -24.887 1.00 88.12 85 GLN A O 1
ATOM 683 N N . GLN A 1 86 ? 41.224 21.164 -23.221 1.00 90.62 86 GLN A N 1
ATOM 684 C CA . GLN A 1 86 ? 39.872 21.606 -22.880 1.00 90.62 86 GLN A CA 1
ATOM 685 C C . GLN A 1 86 ? 39.156 22.122 -24.137 1.00 90.62 86 GLN A C 1
ATOM 687 O O . GLN A 1 86 ? 39.662 23.057 -24.769 1.00 90.62 86 GLN A O 1
ATOM 692 N N . PRO A 1 87 ? 38.022 21.517 -24.523 1.00 87.56 87 PRO A N 1
ATOM 693 C CA . PRO A 1 87 ? 37.249 22.021 -25.641 1.00 87.56 87 PRO A CA 1
ATOM 694 C C . PRO A 1 87 ? 36.457 23.288 -25.249 1.00 87.56 87 PRO A C 1
ATOM 696 O O . PRO A 1 87 ? 36.302 23.563 -24.052 1.00 87.56 87 PRO A O 1
ATOM 699 N N . PRO A 1 88 ? 36.004 24.090 -26.233 1.00 87.31 88 PRO A N 1
ATOM 700 C CA . PRO A 1 88 ? 35.346 25.374 -25.986 1.00 87.31 88 PRO A CA 1
ATOM 701 C C . PRO A 1 88 ? 34.094 25.256 -25.107 1.00 87.31 88 PRO A C 1
ATOM 703 O O . PRO A 1 88 ? 33.182 24.497 -25.402 1.00 87.31 88 PRO A O 1
ATOM 706 N N . GLU A 1 89 ? 34.006 26.047 -24.038 1.00 83.19 89 GLU A N 1
ATOM 707 C CA . GLU A 1 89 ? 32.921 25.937 -23.046 1.00 83.19 89 GLU A CA 1
ATOM 708 C C . GLU A 1 89 ? 31.516 26.204 -23.618 1.00 83.19 89 GLU A C 1
ATOM 710 O O . GLU A 1 89 ? 30.516 25.743 -23.072 1.00 83.19 89 GLU A O 1
ATOM 715 N N . ASP A 1 90 ? 31.432 26.926 -24.734 1.00 82.38 90 ASP A N 1
ATOM 716 C CA . ASP A 1 90 ? 30.195 27.308 -25.411 1.00 82.38 90 ASP A CA 1
ATOM 717 C C . ASP A 1 90 ? 29.701 26.272 -26.434 1.00 82.38 90 ASP A C 1
ATOM 719 O O . ASP A 1 90 ? 28.835 26.590 -27.253 1.00 82.38 90 ASP A O 1
ATOM 723 N N . HIS A 1 91 ? 30.227 25.044 -26.399 1.00 85.88 91 HIS A N 1
ATOM 724 C CA . HIS A 1 91 ? 29.844 23.957 -27.297 1.00 85.88 91 HIS A CA 1
ATOM 725 C C . HIS A 1 91 ? 29.340 22.721 -26.537 1.00 85.88 91 HIS A C 1
ATOM 727 O O . HIS A 1 91 ? 29.722 22.449 -25.400 1.00 85.88 91 HIS A O 1
ATOM 733 N N . ILE A 1 92 ? 28.466 21.951 -27.186 1.00 85.88 92 ILE A N 1
ATOM 734 C CA . ILE A 1 92 ? 28.171 20.562 -26.842 1.00 85.88 92 ILE A CA 1
ATOM 735 C C . ILE A 1 92 ? 29.276 19.713 -27.463 1.00 85.88 92 ILE A C 1
ATOM 737 O O . ILE A 1 92 ? 29.567 19.827 -28.655 1.00 85.88 92 ILE A O 1
ATOM 741 N N . HIS A 1 93 ? 29.872 18.864 -26.634 1.00 89.62 93 HIS A N 1
ATOM 742 C CA . HIS A 1 93 ? 31.040 18.056 -26.970 1.00 89.62 93 HIS A CA 1
ATOM 743 C C . HIS A 1 93 ? 30.691 16.590 -27.186 1.00 89.62 93 HIS A C 1
ATOM 745 O O . HIS A 1 93 ? 31.356 15.882 -27.943 1.00 89.62 93 HIS A O 1
ATOM 751 N N . LEU A 1 94 ? 29.663 16.120 -26.484 1.00 89.38 94 LEU A N 1
ATOM 752 C CA . LEU A 1 94 ? 29.309 14.715 -26.426 1.00 89.38 94 LEU A CA 1
ATOM 753 C C . LEU A 1 94 ? 27.797 14.554 -26.536 1.00 89.38 94 LEU A C 1
ATOM 755 O O . LEU A 1 94 ? 27.058 15.062 -25.695 1.00 89.38 94 LEU A O 1
ATOM 759 N N . ILE A 1 95 ? 27.353 13.803 -27.541 1.00 88.00 95 ILE A N 1
ATOM 760 C CA . ILE A 1 95 ? 25.987 13.286 -27.601 1.00 88.00 95 ILE A CA 1
ATOM 761 C C . ILE A 1 95 ? 25.998 11.842 -27.120 1.00 88.00 95 ILE A C 1
ATOM 763 O O . ILE A 1 95 ? 26.789 11.014 -27.575 1.00 88.00 95 ILE A O 1
ATOM 767 N N . ILE A 1 96 ? 25.106 11.564 -26.181 1.00 87.50 96 ILE A N 1
ATOM 768 C CA . ILE A 1 96 ? 24.899 10.256 -25.583 1.00 87.50 96 ILE A CA 1
ATOM 769 C C . ILE A 1 96 ? 23.614 9.695 -26.179 1.00 87.50 96 ILE A C 1
ATOM 771 O O . ILE A 1 96 ? 22.512 10.157 -25.878 1.00 87.50 96 ILE A O 1
ATOM 775 N N . ASP A 1 97 ? 23.764 8.706 -27.050 1.00 83.88 97 ASP A N 1
ATOM 776 C CA . ASP A 1 97 ? 22.650 7.952 -27.600 1.00 83.88 97 ASP A CA 1
ATOM 777 C C . ASP A 1 97 ? 22.454 6.699 -26.749 1.00 83.88 97 ASP A C 1
ATOM 779 O O . ASP A 1 97 ? 23.300 5.808 -26.702 1.00 83.88 97 ASP A O 1
ATOM 783 N N . SER A 1 98 ? 21.364 6.688 -25.994 1.00 77.88 98 SER A N 1
ATOM 784 C CA . SER A 1 98 ? 20.963 5.562 -25.164 1.00 77.88 98 SER A CA 1
ATOM 785 C C . SER A 1 98 ? 19.443 5.570 -25.086 1.00 77.88 98 SER A C 1
ATOM 787 O O . SER A 1 98 ? 18.890 6.433 -24.399 1.00 77.88 98 SER A O 1
ATOM 789 N N . PRO A 1 99 ? 18.751 4.622 -25.744 1.00 66.38 99 PRO A N 1
ATOM 790 C CA . PRO A 1 99 ? 17.293 4.531 -25.692 1.00 66.38 99 PRO A CA 1
ATOM 791 C C . PRO A 1 99 ? 16.755 4.553 -24.255 1.00 66.38 99 PRO A C 1
ATOM 793 O O . PRO A 1 99 ? 15.751 5.203 -23.979 1.00 66.38 99 PRO A O 1
ATOM 796 N N . TYR A 1 100 ? 17.486 3.927 -23.325 1.00 62.12 100 TYR A N 1
ATOM 797 C CA . TYR A 1 100 ? 17.174 3.920 -21.898 1.00 62.12 100 TYR A CA 1
ATOM 798 C C . TYR A 1 100 ? 17.234 5.317 -21.263 1.00 62.12 100 TYR A C 1
ATOM 800 O O . TYR A 1 100 ? 16.273 5.744 -20.626 1.00 62.12 100 TYR A O 1
ATOM 808 N N . LEU A 1 101 ? 18.345 6.045 -21.435 1.00 66.00 101 LEU A N 1
ATOM 809 C CA . LEU A 1 101 ? 18.511 7.369 -20.819 1.00 66.00 101 LEU A CA 1
ATOM 810 C C . LEU A 1 101 ? 17.569 8.403 -21.446 1.00 66.00 101 LEU A C 1
ATOM 812 O O . LEU A 1 101 ? 17.034 9.251 -20.739 1.00 66.00 101 LEU A O 1
ATOM 816 N N . ILE A 1 102 ? 17.327 8.293 -22.754 1.00 64.62 102 ILE A N 1
ATOM 817 C CA . ILE A 1 102 ? 16.389 9.146 -23.490 1.00 64.62 102 ILE A CA 1
ATOM 818 C C . ILE A 1 102 ? 14.963 8.923 -22.975 1.00 64.62 102 ILE A C 1
ATOM 820 O O . ILE A 1 102 ? 14.264 9.883 -22.666 1.00 64.62 102 ILE A O 1
ATOM 824 N N . GLN A 1 103 ? 14.532 7.666 -22.826 1.00 56.12 103 GLN A N 1
ATOM 825 C CA . GLN A 1 103 ? 13.203 7.347 -22.300 1.00 56.12 103 GLN A CA 1
ATOM 826 C C . GLN A 1 103 ? 13.046 7.767 -20.833 1.00 56.12 103 GLN A C 1
ATOM 828 O O . GLN A 1 103 ? 11.999 8.294 -20.453 1.00 56.12 103 GLN A O 1
ATOM 833 N N . TRP A 1 104 ? 14.086 7.580 -20.016 1.00 58.94 104 TRP A N 1
ATOM 834 C CA . TRP A 1 104 ? 14.111 8.047 -18.631 1.00 58.94 104 TRP A CA 1
ATOM 835 C C . TRP A 1 104 ? 13.956 9.568 -18.544 1.00 58.94 104 TRP A C 1
ATOM 837 O O . TRP A 1 104 ? 13.141 10.046 -17.759 1.00 58.94 104 TRP A O 1
ATOM 847 N N . GLN A 1 105 ? 14.672 10.323 -19.382 1.00 60.81 105 GLN A N 1
ATOM 848 C CA . GLN A 1 105 ? 14.561 11.779 -19.410 1.00 60.81 105 GLN A CA 1
ATOM 849 C C . GLN A 1 105 ? 13.188 12.242 -19.906 1.00 60.81 105 GLN A C 1
ATOM 851 O O . GLN A 1 105 ? 12.627 13.151 -19.306 1.00 60.81 105 GLN A O 1
ATOM 856 N N . LYS A 1 106 ? 12.622 11.604 -20.941 1.00 57.75 106 LYS A N 1
ATOM 857 C CA . LYS A 1 106 ? 11.255 11.895 -21.416 1.00 57.75 106 LYS A CA 1
ATOM 858 C C . LYS A 1 106 ? 10.228 11.687 -20.299 1.00 57.75 106 LYS A C 1
ATOM 860 O O . LYS A 1 106 ? 9.507 12.620 -19.971 1.00 57.75 106 LYS A O 1
ATOM 865 N N . SER A 1 107 ? 10.299 10.548 -19.606 1.00 48.66 107 SER A N 1
ATOM 866 C CA . SER A 1 107 ? 9.429 10.251 -18.456 1.00 48.66 107 SER A CA 1
ATOM 867 C C . SER A 1 107 ? 9.597 11.273 -17.322 1.00 48.66 107 SER A C 1
ATOM 869 O O . SER A 1 107 ? 8.641 11.630 -16.643 1.00 48.66 107 SER A O 1
ATOM 871 N N . LEU A 1 108 ? 10.823 11.747 -17.080 1.00 50.00 108 LEU A N 1
ATOM 872 C CA . LEU A 1 108 ? 11.107 12.719 -16.025 1.00 50.00 108 LEU A CA 1
ATOM 873 C C . LEU A 1 108 ? 10.642 14.136 -16.401 1.00 50.00 108 LEU A C 1
ATOM 875 O O . LEU A 1 108 ? 10.169 14.867 -15.533 1.00 50.00 108 LEU A O 1
ATOM 879 N N . LEU A 1 109 ? 10.760 14.513 -17.677 1.00 51.03 109 LEU A N 1
ATOM 880 C CA . LEU A 1 109 ? 10.321 15.799 -18.219 1.00 51.03 109 LEU A CA 1
ATOM 881 C C . LEU A 1 109 ? 8.791 15.889 -18.306 1.00 51.03 109 LEU A C 1
ATOM 883 O O . LEU A 1 109 ? 8.233 16.937 -17.996 1.00 51.03 109 LEU A O 1
ATOM 887 N N . GLU A 1 110 ? 8.116 14.797 -18.665 1.00 48.94 110 GLU A N 1
ATOM 888 C CA . GLU A 1 110 ? 6.652 14.662 -18.605 1.00 48.94 110 GLU A CA 1
ATOM 889 C C . GLU A 1 110 ? 6.156 14.941 -17.180 1.00 48.94 110 GLU A C 1
ATOM 891 O O . GLU A 1 110 ? 5.432 15.911 -16.950 1.00 48.94 110 GLU A O 1
ATOM 896 N N . VAL A 1 111 ? 6.726 14.240 -16.193 1.00 42.28 111 VAL A N 1
ATOM 897 C CA . VAL A 1 111 ? 6.436 14.472 -14.769 1.00 42.28 111 VAL A CA 1
ATOM 898 C C . VAL A 1 111 ? 6.737 15.920 -14.339 1.00 42.28 111 VAL A C 1
ATOM 900 O O . VAL A 1 111 ? 6.012 16.494 -13.527 1.00 42.28 111 VAL A O 1
ATOM 903 N N . GLN A 1 112 ? 7.794 16.553 -14.859 1.00 44.44 112 GLN A N 1
ATOM 904 C CA . GLN A 1 112 ? 8.135 17.947 -14.536 1.00 44.44 112 GLN A CA 1
ATOM 905 C C . GLN A 1 112 ? 7.167 18.973 -15.136 1.00 44.44 112 GLN A C 1
ATOM 907 O O . GLN A 1 112 ? 6.805 19.935 -14.450 1.00 44.44 112 GLN A O 1
ATOM 912 N N . ASN A 1 113 ? 6.765 18.797 -16.395 1.00 44.94 113 ASN A N 1
ATOM 913 C CA . ASN A 1 113 ? 5.803 19.672 -17.065 1.00 44.94 113 ASN A CA 1
ATOM 914 C C . ASN A 1 113 ? 4.450 19.607 -16.361 1.00 44.94 113 ASN A C 1
ATOM 916 O O . ASN A 1 113 ? 3.870 20.642 -16.037 1.00 44.94 113 ASN A O 1
ATOM 920 N N . GLU A 1 114 ? 4.041 18.405 -15.972 1.00 42.28 114 GLU A N 1
ATOM 921 C CA . GLU A 1 114 ? 2.837 18.184 -15.185 1.00 42.28 114 GLU A CA 1
ATOM 922 C C . GLU A 1 114 ? 2.926 18.886 -13.830 1.00 42.28 114 GLU A C 1
ATOM 924 O O . GLU A 1 114 ? 2.033 19.639 -13.463 1.00 42.28 114 GLU A O 1
ATOM 929 N N . ILE A 1 115 ? 4.042 18.772 -13.104 1.00 39.72 115 ILE A N 1
ATOM 930 C CA . ILE A 1 115 ? 4.246 19.493 -11.833 1.00 39.72 115 ILE A CA 1
ATOM 931 C C . ILE A 1 115 ? 4.168 21.022 -11.999 1.00 39.72 115 ILE A C 1
ATOM 933 O O . ILE A 1 115 ? 3.679 21.717 -11.097 1.00 39.72 115 ILE A O 1
ATOM 937 N N . ASN A 1 116 ? 4.646 21.568 -13.118 1.00 42.75 116 ASN A N 1
ATOM 938 C CA . ASN A 1 116 ? 4.570 23.002 -13.397 1.00 42.75 116 ASN A CA 1
ATOM 939 C C . ASN A 1 116 ? 3.137 23.451 -13.726 1.00 42.75 116 ASN A C 1
ATOM 941 O O . ASN A 1 116 ? 2.703 24.493 -13.225 1.00 42.75 116 ASN A O 1
ATOM 945 N N . ASP A 1 117 ? 2.369 22.633 -14.440 1.00 42.69 117 ASP A N 1
ATOM 946 C CA . ASP A 1 117 ? 0.947 22.881 -14.692 1.00 42.69 117 ASP A CA 1
ATOM 947 C C . ASP A 1 117 ? 0.116 22.798 -13.399 1.00 42.69 117 ASP A C 1
ATOM 949 O O . ASP A 1 117 ? -0.726 23.668 -13.136 1.00 42.69 117 ASP A O 1
ATOM 953 N N . LEU A 1 118 ? 0.443 21.853 -12.506 1.00 35.41 118 LEU A N 1
ATOM 954 C CA . LEU A 1 118 ? -0.144 21.737 -11.162 1.00 35.41 118 LEU A CA 1
ATOM 955 C C . LEU A 1 118 ? 0.169 22.961 -10.275 1.00 35.41 118 LEU A C 1
ATOM 957 O O . LEU A 1 118 ? -0.612 23.299 -9.380 1.00 35.41 118 LEU A O 1
ATOM 961 N N . ARG A 1 119 ? 1.292 23.656 -10.500 1.00 37.38 119 ARG A N 1
ATOM 962 C CA . ARG A 1 119 ? 1.638 24.908 -9.797 1.00 37.38 119 ARG A CA 1
ATOM 963 C C . ARG A 1 119 ? 0.858 26.110 -10.312 1.00 37.38 119 ARG A C 1
ATOM 965 O O . ARG A 1 119 ? 0.463 26.950 -9.504 1.00 37.38 119 ARG A O 1
ATOM 972 N N . LEU A 1 120 ? 0.637 26.198 -11.621 1.00 37.06 120 LEU A N 1
ATOM 973 C CA . LEU A 1 120 ? -0.101 27.299 -12.243 1.00 37.06 120 LEU A CA 1
ATOM 974 C C . LEU A 1 120 ? -1.607 27.214 -11.944 1.00 37.06 120 LEU A C 1
ATOM 976 O O . LEU A 1 120 ? -2.219 28.232 -11.629 1.00 37.06 120 LEU A O 1
ATOM 980 N N . HIS A 1 121 ? -2.187 26.008 -11.917 1.00 37.19 121 HIS A N 1
ATOM 981 C CA . HIS A 1 121 ? -3.601 25.805 -11.564 1.00 37.19 121 HIS A CA 1
ATOM 982 C C . HIS A 1 121 ? -3.920 26.075 -10.080 1.00 37.19 121 HIS A C 1
ATOM 984 O O . HIS A 1 121 ? -5.024 26.507 -9.746 1.00 37.19 121 HIS A O 1
ATOM 990 N N . ASN A 1 122 ? -2.951 25.902 -9.175 1.00 34.53 122 ASN A N 1
ATOM 991 C CA . ASN A 1 122 ? -3.134 26.148 -7.739 1.00 34.53 122 ASN A CA 1
ATOM 992 C C . ASN A 1 122 ? -3.029 27.627 -7.321 1.00 34.53 122 ASN A C 1
ATOM 994 O O . ASN A 1 122 ? -3.293 27.946 -6.163 1.00 34.53 122 ASN A O 1
ATOM 998 N N . GLN A 1 123 ? -2.707 28.554 -8.231 1.00 38.03 123 GLN A N 1
ATOM 999 C CA . GLN A 1 123 ? -2.747 29.993 -7.922 1.00 38.03 123 GLN A CA 1
ATOM 1000 C C . GLN A 1 123 ? -4.180 30.561 -7.845 1.00 38.03 123 GLN A C 1
ATOM 1002 O O . GLN A 1 123 ? -4.354 31.704 -7.426 1.00 38.03 123 GLN A O 1
ATOM 1007 N N . GLY A 1 124 ? -5.208 29.778 -8.206 1.00 33.31 124 GLY A N 1
ATOM 1008 C CA . GLY A 1 124 ? -6.612 30.210 -8.210 1.00 33.31 124 GLY A CA 1
ATOM 1009 C C . GLY A 1 124 ? -7.519 29.614 -7.124 1.00 33.31 124 GLY A C 1
ATOM 1010 O O . GLY A 1 124 ? -8.664 30.047 -7.007 1.00 33.31 124 GLY A O 1
ATOM 1011 N N . VAL A 1 125 ? -7.061 28.637 -6.330 1.00 35.44 125 VAL A N 1
ATOM 1012 C CA . VAL A 1 125 ? -7.910 27.940 -5.344 1.00 35.44 125 VAL A CA 1
ATOM 1013 C C . VAL A 1 125 ? -7.243 27.950 -3.972 1.00 35.44 125 VAL A C 1
ATOM 1015 O O . VAL A 1 125 ? -6.533 27.026 -3.582 1.00 35.44 125 VAL A O 1
ATOM 1018 N N . ASP A 1 126 ? -7.505 29.009 -3.210 1.00 31.69 126 ASP A N 1
ATOM 1019 C CA . ASP A 1 126 ? -7.115 29.126 -1.806 1.00 31.69 126 ASP A CA 1
ATOM 1020 C C . ASP A 1 126 ? -7.975 28.187 -0.934 1.00 31.69 126 ASP A C 1
ATOM 1022 O O . ASP A 1 126 ? -8.953 28.585 -0.301 1.00 31.69 126 ASP A O 1
ATOM 1026 N N . ARG A 1 127 ? -7.662 26.886 -0.959 1.00 37.62 127 ARG A N 1
ATOM 1027 C CA . ARG A 1 127 ? -8.220 25.886 -0.032 1.00 37.62 127 ARG A CA 1
ATOM 1028 C C . ARG A 1 127 ? -7.140 25.220 0.814 1.00 37.62 127 ARG A C 1
ATOM 1030 O O . ARG A 1 127 ? -7.228 24.034 1.057 1.00 37.62 127 ARG A O 1
ATOM 1037 N N . GLY A 1 128 ? -6.104 25.925 1.268 1.00 31.91 128 GLY A N 1
ATOM 1038 C CA . GLY A 1 128 ? -5.229 25.449 2.361 1.00 31.91 128 GLY A CA 1
ATOM 1039 C C . GLY A 1 128 ? -4.521 24.080 2.207 1.00 31.91 128 GLY A C 1
ATOM 1040 O O . GLY A 1 128 ? -3.849 23.647 3.147 1.00 31.91 128 GLY A O 1
ATOM 1041 N N . TYR A 1 129 ? -4.624 23.399 1.062 1.00 37.25 129 TYR A N 1
ATOM 1042 C CA . TYR A 1 129 ? -3.966 22.128 0.786 1.00 37.25 129 TYR A CA 1
ATOM 1043 C C . TYR A 1 129 ? -2.501 22.408 0.451 1.00 37.25 129 TYR A C 1
ATOM 1045 O O . TYR A 1 129 ? -2.178 23.000 -0.576 1.00 37.25 129 TYR A O 1
ATOM 1053 N N . LYS A 1 130 ? -1.582 21.993 1.327 1.00 39.69 130 LYS A N 1
ATOM 1054 C CA . LYS A 1 130 ? -0.159 21.952 0.973 1.00 39.69 130 LYS A CA 1
ATOM 1055 C C . LYS A 1 130 ? 0.074 20.696 0.138 1.00 39.69 130 LYS A C 1
ATOM 1057 O O . LYS A 1 130 ? 0.098 19.600 0.696 1.00 39.69 130 LYS A O 1
ATOM 1062 N N . SER A 1 131 ? 0.248 20.862 -1.172 1.00 42.84 131 SER A N 1
ATOM 1063 C CA . SER A 1 131 ? 0.706 19.800 -2.074 1.00 42.84 131 SER A CA 1
ATOM 1064 C C . SER A 1 131 ? 2.002 19.155 -1.552 1.00 42.84 131 SER A C 1
ATOM 1066 O O . SER A 1 131 ? 2.781 19.807 -0.844 1.00 42.84 131 SER A O 1
ATOM 1068 N N . LEU A 1 132 ? 2.260 17.883 -1.893 1.00 43.62 132 LEU A N 1
ATOM 1069 C CA . LEU A 1 132 ? 3.560 17.254 -1.618 1.00 43.62 132 LEU A CA 1
ATOM 1070 C C . LEU A 1 132 ? 4.692 18.148 -2.133 1.00 43.62 132 LEU A C 1
ATOM 1072 O O . LEU A 1 132 ? 4.608 18.700 -3.231 1.00 43.62 132 LEU A O 1
ATOM 1076 N N . SER A 1 133 ? 5.777 18.264 -1.365 1.00 47.31 133 SER A N 1
ATOM 1077 C CA . SER A 1 133 ? 6.992 18.847 -1.922 1.00 47.31 133 SER A CA 1
ATOM 1078 C C . SER A 1 133 ? 7.624 17.844 -2.889 1.00 47.31 133 SER A C 1
ATOM 1080 O O . SER A 1 133 ? 7.622 16.641 -2.630 1.00 47.31 133 SER A O 1
ATOM 1082 N N . TYR A 1 134 ? 8.204 18.341 -3.982 1.00 41.75 134 TYR A N 1
ATOM 1083 C CA . TYR A 1 134 ? 8.938 17.550 -4.982 1.00 41.75 134 TYR A CA 1
ATOM 1084 C C . TYR A 1 134 ? 9.943 16.565 -4.354 1.00 41.75 134 TYR A C 1
ATOM 1086 O O . TYR A 1 134 ? 10.089 15.425 -4.783 1.00 41.75 134 TYR A O 1
ATOM 1094 N N . LYS A 1 135 ? 10.585 16.986 -3.260 1.00 51.22 135 LYS A N 1
ATOM 1095 C CA . LYS A 1 135 ? 11.535 16.176 -2.497 1.00 51.22 135 LYS A CA 1
ATOM 1096 C C . LYS A 1 135 ? 10.882 14.964 -1.823 1.00 51.22 135 LYS A C 1
ATOM 1098 O O . LYS A 1 135 ? 11.480 13.894 -1.792 1.00 51.22 135 LYS A O 1
ATOM 1103 N N . ASP A 1 136 ? 9.680 15.132 -1.276 1.00 49.97 136 ASP A N 1
ATOM 1104 C CA . ASP A 1 136 ? 8.956 14.053 -0.593 1.00 49.97 136 ASP A CA 1
ATOM 1105 C C . ASP A 1 136 ? 8.433 13.017 -1.592 1.00 49.97 136 ASP A C 1
ATOM 1107 O O . ASP A 1 136 ? 8.462 11.820 -1.319 1.00 49.97 136 ASP A O 1
ATOM 1111 N N . TYR A 1 137 ? 8.000 13.488 -2.764 1.00 51.81 137 TYR A N 1
ATOM 1112 C CA . TYR A 1 137 ? 7.554 12.646 -3.867 1.00 51.81 137 TYR A CA 1
ATOM 1113 C C . TYR A 1 137 ? 8.699 11.770 -4.393 1.00 51.81 137 TYR A C 1
ATOM 1115 O O . TYR A 1 137 ? 8.580 10.545 -4.417 1.00 51.81 137 TYR A O 1
ATOM 1123 N N . ASN A 1 138 ? 9.848 12.378 -4.708 1.00 52.72 138 ASN A N 1
ATOM 1124 C CA . ASN A 1 138 ? 11.018 11.641 -5.189 1.00 52.72 138 ASN A CA 1
ATOM 1125 C C . ASN A 1 138 ? 11.550 10.654 -4.151 1.00 52.72 138 ASN A C 1
ATOM 1127 O O . ASN A 1 138 ? 11.899 9.540 -4.512 1.00 52.72 138 ASN A O 1
ATOM 1131 N N . ALA A 1 139 ? 11.537 10.996 -2.860 1.00 56.91 139 ALA A N 1
ATOM 1132 C CA . ALA A 1 139 ? 11.947 10.064 -1.811 1.00 56.91 139 ALA A CA 1
ATOM 1133 C C . ALA A 1 139 ? 11.023 8.833 -1.705 1.00 56.91 139 ALA A C 1
ATOM 1135 O O . ALA A 1 139 ? 11.498 7.733 -1.403 1.00 56.91 139 ALA A O 1
ATOM 1136 N N . LEU A 1 140 ? 9.717 9.005 -1.942 1.00 56.84 140 LEU A N 1
ATOM 1137 C CA . LEU A 1 140 ? 8.724 7.926 -1.935 1.00 56.84 140 LEU A CA 1
ATOM 1138 C C . LEU A 1 140 ? 8.890 7.023 -3.161 1.00 56.84 140 LEU A C 1
ATOM 1140 O O . LEU A 1 140 ? 8.968 5.805 -3.011 1.00 56.84 140 LEU A O 1
ATOM 1144 N N . ILE A 1 141 ? 9.016 7.626 -4.344 1.00 56.09 141 ILE A N 1
ATOM 1145 C CA . ILE A 1 141 ? 9.307 6.932 -5.602 1.00 56.09 141 ILE A CA 1
ATOM 1146 C C . ILE A 1 141 ? 10.629 6.174 -5.487 1.00 56.09 141 ILE A C 1
ATOM 1148 O O . ILE A 1 141 ? 10.636 4.960 -5.639 1.00 56.09 141 ILE A O 1
ATOM 1152 N N . GLU A 1 142 ? 11.727 6.829 -5.113 1.00 59.34 142 GLU A N 1
ATOM 1153 C CA . GLU A 1 142 ? 13.019 6.166 -4.922 1.00 59.34 142 GLU A CA 1
ATOM 1154 C C . GLU A 1 142 ? 12.908 5.002 -3.940 1.00 59.34 142 GLU A C 1
ATOM 1156 O O . GLU A 1 142 ? 13.359 3.911 -4.253 1.00 59.34 142 GLU A O 1
ATOM 1161 N N . THR A 1 143 ? 12.248 5.184 -2.792 1.00 60.56 143 THR A N 1
ATOM 1162 C CA . THR A 1 143 ? 12.092 4.098 -1.813 1.00 60.56 143 THR A CA 1
ATOM 1163 C C . THR A 1 143 ? 11.297 2.925 -2.384 1.00 60.56 143 THR A C 1
ATOM 1165 O O . THR A 1 143 ? 11.687 1.788 -2.152 1.00 60.56 143 THR A O 1
ATOM 1168 N N . LEU A 1 144 ? 10.233 3.158 -3.157 1.00 56.53 144 LEU A N 1
ATOM 1169 C CA . LEU A 1 144 ? 9.430 2.101 -3.791 1.00 56.53 144 LEU A CA 1
ATOM 1170 C C . LEU A 1 144 ? 10.136 1.420 -4.974 1.00 56.53 144 LEU A C 1
ATOM 1172 O O . LEU A 1 144 ? 9.983 0.220 -5.177 1.00 56.53 144 LEU A O 1
ATOM 1176 N N . PHE A 1 145 ? 10.929 2.163 -5.743 1.00 52.94 145 PHE A N 1
ATOM 1177 C CA . PHE A 1 145 ? 11.644 1.631 -6.902 1.00 52.94 145 PHE A CA 1
ATOM 1178 C C . PHE A 1 145 ? 12.958 0.939 -6.522 1.00 52.94 145 PHE A C 1
ATOM 1180 O O . PHE A 1 145 ? 13.346 -0.020 -7.187 1.00 52.94 145 PHE A O 1
ATOM 1187 N N . THR A 1 146 ? 13.634 1.366 -5.448 1.00 53.00 146 THR A N 1
ATOM 1188 C CA . THR A 1 146 ? 14.825 0.670 -4.933 1.00 53.00 146 THR A CA 1
ATOM 1189 C C . THR A 1 146 ? 14.458 -0.572 -4.121 1.00 53.00 146 THR A C 1
ATOM 1191 O O . THR A 1 146 ? 15.214 -1.542 -4.151 1.00 53.00 146 THR A O 1
ATOM 1194 N N . SER A 1 147 ? 13.304 -0.563 -3.431 1.00 49.75 147 SER A N 1
ATOM 1195 C CA . SER A 1 147 ? 12.839 -1.613 -2.494 1.00 49.75 147 SER A CA 1
ATOM 1196 C C . SER A 1 147 ? 12.533 -2.966 -3.086 1.00 49.75 147 SER A C 1
ATOM 1198 O O . SER A 1 147 ? 12.451 -3.938 -2.344 1.00 49.75 147 SER A O 1
ATOM 1200 N N . VAL A 1 148 ? 12.372 -3.054 -4.397 1.00 51.56 148 VAL A N 1
ATOM 1201 C CA . VAL A 1 148 ? 11.968 -4.299 -5.028 1.00 51.56 148 VAL A CA 1
ATOM 1202 C C . VAL A 1 148 ? 13.071 -4.677 -6.026 1.00 51.56 148 VAL A C 1
ATOM 1204 O O . VAL A 1 148 ? 13.039 -4.268 -7.186 1.00 51.56 148 VAL A O 1
ATOM 1207 N N . PRO A 1 149 ? 14.087 -5.455 -5.595 1.00 45.69 149 PRO A N 1
ATOM 1208 C CA . PRO A 1 149 ? 15.212 -5.895 -6.430 1.00 45.69 149 PRO A CA 1
ATOM 1209 C C . PRO A 1 149 ? 14.777 -6.597 -7.725 1.00 45.69 149 PRO A C 1
ATOM 1211 O O . PRO A 1 149 ? 15.482 -6.575 -8.734 1.00 45.69 149 PRO A O 1
ATOM 1214 N N . THR A 1 150 ? 13.586 -7.199 -7.723 1.00 43.69 150 THR A N 1
ATOM 1215 C CA . THR A 1 150 ? 12.965 -7.825 -8.895 1.00 43.69 150 THR A CA 1
ATOM 1216 C C . THR A 1 150 ? 12.507 -6.810 -9.951 1.00 43.69 150 THR A C 1
ATOM 1218 O O . THR A 1 150 ? 12.422 -7.174 -11.122 1.00 43.69 150 THR A O 1
ATOM 1221 N N . LEU A 1 151 ? 12.285 -5.537 -9.586 1.00 46.66 151 LEU A N 1
ATOM 1222 C CA . LEU A 1 151 ? 11.942 -4.460 -10.528 1.00 46.66 151 LEU A CA 1
ATOM 1223 C C . LEU A 1 151 ? 13.098 -4.123 -11.450 1.00 46.66 151 LEU A C 1
ATOM 1225 O O . LEU A 1 151 ? 12.856 -3.887 -12.626 1.00 46.66 151 LEU A O 1
ATOM 1229 N N . LYS A 1 152 ? 14.342 -4.160 -10.952 1.00 49.09 152 LYS A N 1
ATOM 1230 C CA . LYS A 1 152 ? 15.524 -4.016 -11.813 1.00 49.09 152 LYS A CA 1
ATOM 1231 C C . LYS A 1 152 ? 15.537 -5.126 -12.871 1.00 49.09 152 LYS A C 1
ATOM 1233 O O . LYS A 1 152 ? 15.654 -4.848 -14.054 1.00 49.09 152 LYS A O 1
ATOM 1238 N N . LYS A 1 153 ? 15.282 -6.381 -12.476 1.00 45.81 153 LYS A N 1
ATOM 1239 C CA . LYS A 1 153 ? 15.269 -7.530 -13.405 1.00 45.81 153 LYS A CA 1
ATOM 1240 C C . LYS A 1 153 ? 14.129 -7.507 -14.433 1.00 45.81 153 LYS A C 1
ATOM 1242 O O . LYS A 1 153 ? 14.388 -7.805 -15.591 1.00 45.81 153 LYS A O 1
ATOM 1247 N N . LEU A 1 154 ? 12.899 -7.166 -14.038 1.00 42.84 154 LEU A N 1
ATOM 1248 C CA . LEU A 1 154 ? 11.738 -7.141 -14.947 1.00 42.84 154 LEU A CA 1
ATOM 1249 C C . LEU A 1 154 ? 11.708 -5.902 -15.846 1.00 42.84 154 LEU A C 1
ATOM 1251 O O . LEU A 1 154 ? 11.315 -5.998 -17.003 1.00 42.84 154 LEU A O 1
ATOM 1255 N N . LYS A 1 155 ? 12.168 -4.746 -15.349 1.00 47.41 155 LYS A N 1
ATOM 1256 C CA . LYS A 1 155 ? 12.272 -3.523 -16.157 1.00 47.41 155 LYS A CA 1
ATOM 1257 C C . LYS A 1 155 ? 13.343 -3.645 -17.244 1.00 47.41 155 LYS A C 1
ATOM 1259 O O . LYS A 1 155 ? 13.173 -3.091 -18.325 1.00 47.41 155 LYS A O 1
ATOM 1264 N N . ASN A 1 156 ? 14.393 -4.426 -16.991 1.00 46.94 156 ASN A N 1
ATOM 1265 C CA . ASN A 1 156 ? 15.444 -4.710 -17.970 1.00 46.94 156 ASN A CA 1
ATOM 1266 C C . ASN A 1 156 ? 14.975 -5.620 -19.124 1.00 46.94 156 ASN A C 1
ATOM 1268 O O . ASN A 1 156 ? 15.720 -5.804 -20.082 1.00 46.94 156 ASN A O 1
ATOM 1272 N N . ASN A 1 157 ? 13.742 -6.146 -19.078 1.00 53.44 157 ASN A N 1
ATOM 1273 C CA . ASN A 1 157 ? 13.122 -6.886 -20.174 1.00 53.44 157 ASN A CA 1
ATOM 1274 C C . ASN A 1 157 ? 11.748 -6.293 -20.536 1.00 53.44 157 ASN A C 1
ATOM 1276 O O . ASN A 1 157 ? 10.699 -6.896 -20.316 1.00 53.44 157 ASN A O 1
ATOM 1280 N N . LEU A 1 158 ? 11.771 -5.073 -21.090 1.00 53.62 158 LEU A N 1
ATOM 1281 C CA . LEU A 1 158 ? 10.592 -4.280 -21.480 1.00 53.62 158 LEU A CA 1
ATOM 1282 C C . LEU A 1 158 ? 9.532 -5.086 -22.251 1.00 53.62 158 LEU A C 1
ATOM 1284 O O . LEU A 1 158 ? 8.343 -4.920 -21.998 1.00 53.62 158 LEU A O 1
ATOM 1288 N N . SER A 1 159 ? 9.952 -5.998 -23.135 1.00 57.50 159 SER A N 1
ATOM 1289 C CA . SER A 1 159 ? 9.031 -6.835 -23.917 1.00 57.50 159 SER A CA 1
ATOM 1290 C C . SER A 1 159 ? 8.206 -7.806 -23.058 1.00 57.50 159 SER A C 1
ATOM 1292 O O . SER A 1 159 ? 6.993 -7.908 -23.239 1.00 57.50 159 SER A O 1
ATOM 1294 N N . GLU A 1 160 ? 8.832 -8.452 -22.070 1.00 62.41 160 GLU A N 1
ATOM 1295 C CA . GLU A 1 160 ? 8.153 -9.339 -21.117 1.00 62.41 160 GLU A CA 1
ATOM 1296 C C . GLU A 1 160 ? 7.268 -8.547 -20.146 1.00 62.41 160 GLU A C 1
ATOM 1298 O O . GLU A 1 160 ? 6.209 -9.023 -19.724 1.00 62.41 160 GLU A O 1
ATOM 1303 N N . TYR A 1 161 ? 7.674 -7.322 -19.798 1.00 65.62 161 TYR A N 1
ATOM 1304 C CA . TYR A 1 161 ? 6.867 -6.431 -18.970 1.00 65.62 161 TYR A CA 1
ATOM 1305 C C . TYR A 1 161 ? 5.603 -5.962 -19.701 1.00 65.62 161 TYR A C 1
ATOM 1307 O O . TYR A 1 161 ? 4.519 -6.035 -19.125 1.00 65.62 161 TYR A O 1
ATOM 1315 N N . ASP A 1 162 ? 5.701 -5.550 -20.966 1.00 68.81 162 ASP A N 1
ATOM 1316 C CA . ASP A 1 162 ? 4.544 -5.125 -21.763 1.00 68.81 162 ASP A CA 1
ATOM 1317 C C . ASP A 1 162 ? 3.547 -6.267 -21.999 1.00 68.81 162 ASP A C 1
ATOM 1319 O O . ASP A 1 162 ? 2.330 -6.065 -21.920 1.00 68.81 162 ASP A O 1
ATOM 1323 N N . GLU A 1 163 ? 4.042 -7.484 -22.233 1.00 76.62 163 GLU A N 1
ATOM 1324 C CA . GLU A 1 163 ? 3.196 -8.677 -22.298 1.00 76.62 163 GLU A CA 1
ATOM 1325 C C . GLU A 1 163 ? 2.508 -8.943 -20.953 1.00 76.62 163 GLU A C 1
ATOM 1327 O O . GLU A 1 163 ? 1.286 -9.101 -20.901 1.00 76.62 163 GLU A O 1
ATOM 1332 N N . SER A 1 164 ? 3.263 -8.892 -19.851 1.00 78.56 164 SER A N 1
ATOM 1333 C CA . SER A 1 164 ? 2.717 -9.052 -18.500 1.00 78.56 164 SER A CA 1
ATOM 1334 C C . SER A 1 164 ? 1.641 -8.006 -18.196 1.00 78.56 164 SER A C 1
ATOM 1336 O O . SER A 1 164 ? 0.591 -8.358 -17.665 1.00 78.56 164 SER A O 1
ATOM 1338 N N . ARG A 1 165 ? 1.841 -6.739 -18.586 1.00 78.88 165 ARG A N 1
ATOM 1339 C CA . ARG A 1 165 ? 0.844 -5.663 -18.435 1.00 78.88 165 ARG A CA 1
ATOM 1340 C C . ARG A 1 165 ? -0.460 -5.990 -19.156 1.00 78.88 165 ARG A C 1
ATOM 1342 O O . ARG A 1 165 ? -1.534 -5.831 -18.578 1.00 78.88 165 ARG A O 1
ATOM 1349 N N . ARG A 1 166 ? -0.379 -6.444 -20.411 1.00 77.06 166 ARG A N 1
ATOM 1350 C CA . ARG A 1 166 ? -1.563 -6.820 -21.203 1.00 77.06 166 ARG A CA 1
ATOM 1351 C C . ARG A 1 166 ? -2.297 -8.005 -20.580 1.00 77.06 166 ARG A C 1
ATOM 1353 O O . ARG A 1 166 ? -3.520 -7.980 -20.484 1.00 77.06 166 ARG A O 1
ATOM 1360 N N . LEU A 1 167 ? -1.560 -9.016 -20.120 1.00 82.81 167 LEU A N 1
ATOM 1361 C CA . LEU A 1 167 ? -2.138 -10.175 -19.437 1.00 82.81 167 LEU A CA 1
ATOM 1362 C C . LEU A 1 167 ? -2.822 -9.778 -18.126 1.00 82.81 167 LEU A C 1
ATOM 1364 O O . LEU A 1 167 ? -3.946 -10.201 -17.876 1.00 82.81 167 LEU A O 1
ATOM 1368 N N . ILE A 1 168 ? -2.187 -8.922 -17.324 1.00 78.62 168 ILE A N 1
ATOM 1369 C CA . ILE A 1 168 ? -2.767 -8.394 -16.085 1.00 78.62 168 ILE A CA 1
ATOM 1370 C C . ILE A 1 168 ? -4.083 -7.662 -16.370 1.00 78.62 168 ILE A C 1
ATOM 1372 O O . ILE A 1 168 ? -5.073 -7.937 -15.696 1.00 78.62 168 ILE A O 1
ATOM 1376 N N . ALA A 1 169 ? -4.121 -6.785 -17.378 1.00 75.25 169 ALA A N 1
ATOM 1377 C CA . ALA A 1 169 ? -5.346 -6.085 -17.771 1.00 75.25 169 ALA A CA 1
ATOM 1378 C C . ALA A 1 169 ? -6.467 -7.071 -18.156 1.00 75.25 169 ALA A C 1
ATOM 1380 O O . ALA A 1 169 ? -7.554 -7.019 -17.583 1.00 75.25 169 ALA A O 1
ATOM 1381 N N . ASN A 1 170 ? -6.171 -8.054 -19.012 1.00 76.62 170 ASN A N 1
ATOM 1382 C CA . ASN A 1 170 ? -7.136 -9.088 -19.406 1.00 76.62 170 ASN A CA 1
ATOM 1383 C C . ASN A 1 170 ? -7.644 -9.919 -18.209 1.00 76.62 170 ASN A C 1
ATOM 1385 O O . ASN A 1 170 ? -8.815 -10.306 -18.148 1.00 76.62 170 ASN A O 1
ATOM 1389 N N . HIS A 1 171 ? -6.771 -10.225 -17.247 1.00 81.88 171 HIS A N 1
ATOM 1390 C CA . HIS A 1 171 ? -7.150 -10.947 -16.034 1.00 81.88 171 HIS A CA 1
ATOM 1391 C C . HIS A 1 171 ? -8.007 -10.096 -15.091 1.00 81.88 171 HIS A C 1
ATOM 1393 O O . HIS A 1 171 ? -8.931 -10.634 -14.483 1.00 81.88 171 HIS A O 1
ATOM 1399 N N . PHE A 1 172 ? -7.777 -8.782 -15.008 1.00 76.44 172 PHE A N 1
ATOM 1400 C CA . PHE A 1 172 ? -8.679 -7.868 -14.303 1.00 76.44 172 PHE A CA 1
ATOM 1401 C C . PHE A 1 172 ? -10.065 -7.823 -14.954 1.00 76.44 172 PHE A C 1
ATOM 1403 O O . PHE A 1 172 ? -11.064 -7.992 -14.251 1.00 76.44 172 PHE A O 1
ATOM 1410 N N . ASP A 1 173 ? -10.126 -7.694 -16.281 1.00 72.38 173 ASP A N 1
ATOM 1411 C CA . ASP A 1 173 ? -11.385 -7.650 -17.037 1.00 72.38 173 ASP A CA 1
ATOM 1412 C C . ASP A 1 173 ? -12.205 -8.935 -16.867 1.00 72.38 173 ASP A C 1
ATOM 1414 O O . ASP A 1 173 ? -13.421 -8.904 -16.676 1.00 72.38 173 ASP A O 1
ATOM 1418 N N . SER A 1 174 ? -11.525 -10.083 -16.860 1.00 76.69 174 SER A N 1
ATOM 1419 C CA . SER A 1 174 ? -12.143 -11.396 -16.635 1.00 76.69 174 SER A CA 1
ATOM 1420 C C . SER A 1 174 ? -12.334 -11.761 -15.157 1.00 76.69 174 SER A C 1
ATOM 1422 O O . SER A 1 174 ? -12.820 -12.855 -14.865 1.00 76.69 174 SER A O 1
ATOM 1424 N N . LYS A 1 175 ? -11.979 -10.869 -14.218 1.00 74.00 175 LYS A N 1
ATOM 1425 C CA . LYS A 1 175 ? -11.996 -11.104 -12.759 1.00 74.00 175 LYS A CA 1
ATOM 1426 C C . LYS A 1 175 ? -11.209 -12.351 -12.329 1.00 74.00 175 LYS A C 1
ATOM 1428 O O . LYS A 1 175 ? -11.521 -12.984 -11.321 1.00 74.00 175 LYS A O 1
ATOM 1433 N N . ASN A 1 176 ? -10.178 -12.715 -13.088 1.00 80.88 176 ASN A N 1
ATOM 1434 C CA . ASN A 1 176 ? -9.315 -13.857 -12.815 1.00 80.88 176 ASN A CA 1
ATOM 1435 C C . ASN A 1 176 ? -8.062 -13.435 -12.031 1.00 80.88 176 ASN A C 1
ATOM 1437 O O . ASN A 1 176 ? -6.929 -13.522 -12.502 1.00 80.88 176 ASN A O 1
ATOM 1441 N N . TYR A 1 177 ? -8.282 -12.964 -10.804 1.00 82.62 177 TYR A N 1
ATOM 1442 C CA . TYR A 1 177 ? -7.229 -12.469 -9.913 1.00 82.62 177 TYR A CA 1
ATOM 1443 C C . TYR A 1 177 ? -6.181 -13.537 -9.562 1.00 82.62 177 TYR A C 1
ATOM 1445 O O . TYR A 1 177 ? -5.007 -13.223 -9.370 1.00 82.62 177 TYR A O 1
ATOM 1453 N N . MET A 1 178 ? -6.589 -14.810 -9.524 1.00 84.88 178 MET A N 1
ATOM 1454 C CA . MET A 1 178 ? -5.707 -15.931 -9.192 1.00 84.88 178 MET A CA 1
ATOM 1455 C C . MET A 1 178 ? -4.533 -16.050 -10.163 1.00 84.88 178 MET A C 1
ATOM 1457 O O . MET A 1 178 ? -3.408 -16.254 -9.713 1.00 84.88 178 MET A O 1
ATOM 1461 N N . GLU A 1 179 ? -4.768 -15.865 -11.463 1.00 87.69 179 GLU A N 1
ATOM 1462 C CA . GLU A 1 179 ? -3.702 -15.925 -12.471 1.00 87.69 179 GLU A CA 1
ATOM 1463 C C . GLU A 1 179 ? -2.677 -14.805 -12.285 1.00 87.69 179 GLU A C 1
ATOM 1465 O O . GLU A 1 179 ? -1.482 -15.035 -12.443 1.00 87.69 179 GLU A O 1
ATOM 1470 N N . ILE A 1 180 ? -3.112 -13.611 -11.868 1.00 83.88 180 ILE A N 1
ATOM 1471 C CA . ILE A 1 180 ? -2.199 -12.496 -11.586 1.00 83.88 180 ILE A CA 1
ATOM 1472 C C . ILE A 1 180 ? -1.365 -12.808 -10.344 1.00 83.88 180 ILE A C 1
ATOM 1474 O O . ILE A 1 180 ? -0.142 -12.697 -10.363 1.00 83.88 180 ILE A O 1
ATOM 1478 N N . PHE A 1 181 ? -2.023 -13.175 -9.243 1.00 85.75 181 PHE A N 1
ATOM 1479 C CA . PHE A 1 181 ? -1.392 -13.158 -7.926 1.00 85.75 181 PHE A CA 1
ATOM 1480 C C . PHE A 1 181 ? -0.704 -14.473 -7.540 1.00 85.75 181 PHE A C 1
ATOM 1482 O O . PHE A 1 181 ? 0.207 -14.456 -6.707 1.00 85.75 181 PHE A O 1
ATOM 1489 N N . MET A 1 182 ? -1.060 -15.603 -8.161 1.00 83.94 182 MET A N 1
ATOM 1490 C CA . MET A 1 182 ? -0.337 -16.873 -7.987 1.00 83.94 182 MET A CA 1
ATOM 1491 C C . MET A 1 182 ? 0.839 -17.025 -8.955 1.00 83.94 182 MET A C 1
ATOM 1493 O O . MET A 1 182 ? 1.787 -17.751 -8.652 1.00 83.94 182 MET A O 1
ATOM 1497 N N . ASN A 1 183 ? 0.831 -16.312 -10.084 1.00 84.81 183 ASN A N 1
ATOM 1498 C CA . ASN A 1 183 ? 1.957 -16.281 -11.007 1.00 84.81 183 ASN A CA 1
ATOM 1499 C C . ASN A 1 183 ? 3.001 -15.263 -10.533 1.00 84.81 183 ASN A C 1
ATOM 1501 O O . ASN A 1 183 ? 2.752 -14.063 -10.518 1.00 84.81 183 ASN A O 1
ATOM 1505 N N . THR A 1 184 ? 4.201 -15.724 -10.179 1.00 81.12 184 THR A N 1
ATOM 1506 C CA . THR A 1 184 ? 5.271 -14.845 -9.682 1.00 81.12 184 THR A CA 1
ATOM 1507 C C . THR A 1 184 ? 5.630 -13.720 -10.661 1.00 81.12 184 THR A C 1
ATOM 1509 O O . THR A 1 184 ? 5.867 -12.600 -10.218 1.00 81.12 184 THR A O 1
ATOM 1512 N N . ASN A 1 185 ? 5.638 -13.971 -11.974 1.00 79.38 185 ASN A N 1
ATOM 1513 C CA . ASN A 1 185 ? 6.004 -12.958 -12.968 1.00 79.38 185 ASN A CA 1
ATOM 1514 C C . ASN A 1 185 ? 4.919 -11.884 -13.089 1.00 79.38 185 ASN A C 1
ATOM 1516 O O . ASN A 1 185 ? 5.224 -10.696 -12.977 1.00 79.38 185 ASN A O 1
ATOM 1520 N N . LEU A 1 186 ? 3.654 -12.295 -13.225 1.00 82.69 186 LEU A N 1
ATOM 1521 C CA . LEU A 1 186 ? 2.528 -11.358 -13.292 1.00 82.69 186 LEU A CA 1
ATOM 1522 C C . LEU A 1 186 ? 2.345 -10.609 -11.970 1.00 82.69 186 LEU A C 1
ATOM 1524 O O . LEU A 1 186 ? 2.129 -9.401 -11.984 1.00 82.69 186 LEU A O 1
ATOM 1528 N N . ARG A 1 187 ? 2.525 -11.275 -10.824 1.00 83.12 187 ARG A N 1
ATOM 1529 C CA . ARG A 1 187 ? 2.500 -10.628 -9.508 1.00 83.12 187 ARG A CA 1
ATOM 1530 C C . ARG A 1 187 ? 3.586 -9.564 -9.396 1.00 83.12 187 ARG A C 1
ATOM 1532 O O . ARG A 1 187 ? 3.309 -8.474 -8.913 1.00 83.12 187 ARG A O 1
ATOM 1539 N N . ASN A 1 188 ? 4.805 -9.835 -9.854 1.00 76.25 188 ASN A N 1
ATOM 1540 C CA . ASN A 1 188 ? 5.888 -8.853 -9.799 1.00 76.25 188 ASN A CA 1
ATOM 1541 C C . ASN A 1 188 ? 5.663 -7.677 -10.764 1.00 76.25 188 ASN A C 1
ATOM 1543 O O . ASN A 1 188 ? 5.907 -6.530 -10.391 1.00 76.25 188 ASN A O 1
ATOM 1547 N N . ALA A 1 189 ? 5.159 -7.937 -11.974 1.00 75.31 189 ALA A N 1
ATOM 1548 C CA . ALA A 1 189 ? 4.768 -6.882 -12.909 1.00 75.31 189 ALA A CA 1
ATOM 1549 C C . ALA A 1 189 ? 3.611 -6.034 -12.350 1.00 75.31 189 ALA A C 1
ATOM 1551 O O . ALA A 1 189 ? 3.647 -4.808 -12.428 1.00 75.31 189 ALA A O 1
ATOM 1552 N N . TYR A 1 190 ? 2.643 -6.664 -11.681 1.00 79.88 190 TYR A N 1
ATOM 1553 C CA . TYR A 1 190 ? 1.588 -5.977 -10.943 1.00 79.88 190 TYR A CA 1
ATOM 1554 C C . TYR A 1 190 ? 2.162 -5.093 -9.826 1.00 79.88 190 TYR A C 1
ATOM 1556 O O . TYR A 1 190 ? 1.801 -3.924 -9.705 1.00 79.88 190 TYR A O 1
ATOM 1564 N N . ILE A 1 191 ? 3.095 -5.615 -9.027 1.00 76.19 191 ILE A N 1
ATOM 1565 C CA . ILE A 1 191 ? 3.744 -4.852 -7.953 1.00 76.19 191 ILE A CA 1
ATOM 1566 C C . ILE A 1 191 ? 4.401 -3.589 -8.512 1.00 76.19 191 ILE A C 1
ATOM 1568 O O . ILE A 1 191 ? 4.156 -2.503 -7.982 1.00 76.19 191 ILE A O 1
ATOM 1572 N N . LEU A 1 192 ? 5.184 -3.729 -9.587 1.00 71.50 192 LEU A N 1
ATOM 1573 C CA . LEU A 1 192 ? 5.849 -2.623 -10.280 1.00 71.50 192 LEU A CA 1
ATOM 1574 C C . LEU A 1 192 ? 4.855 -1.552 -10.715 1.00 71.50 192 LEU A C 1
ATOM 1576 O O . LEU A 1 192 ? 5.056 -0.362 -10.492 1.00 71.50 192 LEU A O 1
ATOM 1580 N N . GLN A 1 193 ? 3.783 -2.000 -11.350 1.00 71.81 193 GLN A N 1
ATOM 1581 C CA . GLN A 1 193 ? 2.859 -1.124 -12.034 1.00 71.81 193 GLN A CA 1
ATOM 1582 C C . GLN A 1 193 ? 1.919 -0.391 -11.078 1.00 71.81 193 GLN A C 1
ATOM 1584 O O . GLN A 1 193 ? 1.624 0.784 -11.282 1.00 71.81 193 GLN A O 1
ATOM 1589 N N . TYR A 1 194 ? 1.442 -1.074 -10.037 1.00 73.50 194 TYR A N 1
ATOM 1590 C CA . TYR A 1 194 ? 0.350 -0.574 -9.206 1.00 73.50 194 TYR A CA 1
ATOM 1591 C C . TYR A 1 194 ? 0.794 -0.072 -7.833 1.00 73.50 194 TYR A C 1
ATOM 1593 O O . TYR A 1 194 ? 0.118 0.785 -7.266 1.00 73.50 194 TYR A O 1
ATOM 1601 N N . SER A 1 195 ? 1.901 -0.564 -7.268 1.00 75.06 195 SER A N 1
ATOM 1602 C CA . SER A 1 195 ? 2.261 -0.214 -5.883 1.00 75.06 195 SER A CA 1
ATOM 1603 C C . SER A 1 195 ? 2.717 1.240 -5.722 1.00 75.06 195 SER A C 1
ATOM 1605 O O . SER A 1 195 ? 2.225 1.883 -4.793 1.00 75.06 195 SER A O 1
ATOM 1607 N N . PRO A 1 196 ? 3.576 1.805 -6.601 1.00 69.94 196 PRO A N 1
ATOM 1608 C CA . PRO A 1 196 ? 3.962 3.215 -6.529 1.00 69.94 196 PRO A CA 1
ATOM 1609 C C . PRO A 1 196 ? 2.793 4.211 -6.595 1.00 69.94 196 PRO A C 1
ATOM 1611 O O . PRO A 1 196 ? 2.647 5.001 -5.655 1.00 69.94 196 PRO A O 1
ATOM 1614 N N . PRO A 1 197 ? 1.911 4.170 -7.617 1.00 65.31 197 PRO A N 1
ATOM 1615 C CA . PRO A 1 197 ? 0.792 5.107 -7.683 1.00 65.31 197 PRO A CA 1
ATOM 1616 C C . PRO A 1 197 ? -0.202 4.905 -6.530 1.00 65.31 197 PRO A C 1
ATOM 1618 O O . PRO A 1 197 ? -0.726 5.883 -5.996 1.00 65.31 197 PRO A O 1
ATOM 1621 N N . ARG A 1 198 ? -0.418 3.664 -6.064 1.00 75.81 198 ARG A N 1
ATOM 1622 C CA . ARG A 1 198 ? -1.268 3.409 -4.888 1.00 75.81 198 ARG A CA 1
ATOM 1623 C C . ARG A 1 198 ? -0.667 3.977 -3.607 1.00 75.81 198 ARG A C 1
ATOM 1625 O O . ARG A 1 198 ? -1.379 4.633 -2.858 1.00 75.81 198 ARG A O 1
ATOM 1632 N N . ALA A 1 199 ? 0.629 3.789 -3.368 1.00 77.38 199 ALA A N 1
ATOM 1633 C CA . ALA A 1 199 ? 1.305 4.358 -2.202 1.00 77.38 199 ALA A CA 1
ATOM 1634 C C . ALA A 1 199 ? 1.207 5.889 -2.171 1.00 77.38 199 ALA A C 1
ATOM 1636 O O . ALA A 1 199 ? 0.952 6.467 -1.117 1.00 77.38 199 ALA A O 1
ATOM 1637 N N . LEU A 1 200 ? 1.341 6.546 -3.325 1.00 69.50 200 LEU A N 1
ATOM 1638 C CA . LEU A 1 200 ? 1.126 7.988 -3.455 1.00 69.50 200 LEU A CA 1
ATOM 1639 C C . LEU A 1 200 ? -0.315 8.391 -3.138 1.00 69.50 200 LEU A C 1
ATOM 1641 O O . LEU A 1 200 ? -0.529 9.315 -2.353 1.00 69.50 200 LEU A O 1
ATOM 1645 N N . CYS A 1 201 ? -1.293 7.681 -3.707 1.00 73.19 201 CYS A N 1
ATOM 1646 C CA . CYS A 1 201 ? -2.711 7.907 -3.436 1.00 73.19 201 CYS A CA 1
ATOM 1647 C C . CYS A 1 201 ? -3.009 7.796 -1.932 1.00 73.19 201 CYS A C 1
ATOM 1649 O O . CYS A 1 201 ? -3.588 8.709 -1.338 1.00 73.19 201 CYS A O 1
ATOM 1651 N N . TYR A 1 202 ? -2.553 6.723 -1.284 1.00 79.38 202 TYR A N 1
ATOM 1652 C CA . TYR A 1 202 ? -2.734 6.536 0.153 1.00 79.38 202 TYR A CA 1
ATOM 1653 C C . TYR A 1 202 ? -2.022 7.613 0.962 1.00 79.38 202 TYR A C 1
ATOM 1655 O O . TYR A 1 202 ? -2.607 8.151 1.893 1.00 79.38 202 TYR A O 1
ATOM 1663 N N . PHE A 1 203 ? -0.786 7.971 0.610 1.00 76.69 203 PHE A N 1
ATOM 1664 C CA . PHE A 1 203 ? -0.029 8.991 1.334 1.00 76.69 203 PHE A CA 1
ATOM 1665 C C . PHE A 1 203 ? -0.723 10.354 1.259 1.00 76.69 203 PHE A C 1
ATOM 1667 O O . PHE A 1 203 ? -0.833 11.051 2.270 1.00 76.69 203 PHE A O 1
ATOM 1674 N N . ASN A 1 204 ? -1.265 10.705 0.091 1.00 70.88 204 ASN A N 1
ATOM 1675 C CA . ASN A 1 204 ? -2.043 11.925 -0.067 1.00 70.88 204 ASN A CA 1
ATOM 1676 C C . ASN A 1 204 ? -3.263 11.932 0.874 1.00 70.88 204 ASN A C 1
ATOM 1678 O O . ASN A 1 204 ? -3.451 12.876 1.642 1.00 70.88 204 ASN A O 1
ATOM 1682 N N . ASN A 1 205 ? -4.034 10.841 0.880 1.00 68.94 205 ASN A N 1
ATOM 1683 C CA . ASN A 1 205 ? -5.238 10.700 1.704 1.00 68.94 205 ASN A CA 1
ATOM 1684 C C . ASN A 1 205 ? -4.943 10.653 3.212 1.00 68.94 205 ASN A C 1
ATOM 1686 O O . ASN A 1 205 ? -5.612 11.320 3.999 1.00 68.94 205 ASN A O 1
ATOM 1690 N N . LEU A 1 206 ? -3.928 9.891 3.617 1.00 71.38 206 LEU A N 1
ATOM 1691 C CA . LEU A 1 206 ? -3.561 9.690 5.018 1.00 71.38 206 LEU A CA 1
ATOM 1692 C C . LEU A 1 206 ? -2.911 10.928 5.636 1.00 71.38 206 LEU A C 1
ATOM 1694 O O . LEU A 1 206 ? -3.129 11.211 6.814 1.00 71.38 206 LEU A O 1
ATOM 1698 N N . TYR A 1 207 ? -2.093 11.649 4.866 1.00 68.56 207 TYR A N 1
ATOM 1699 C CA . TYR A 1 207 ? -1.194 12.663 5.409 1.00 68.56 207 TYR A CA 1
ATOM 1700 C C . TYR A 1 207 ? -1.428 14.061 4.834 1.00 68.56 207 TYR A C 1
ATOM 1702 O O . TYR A 1 207 ? -1.595 15.023 5.588 1.00 68.56 207 TYR A O 1
ATOM 1710 N N . CYS A 1 208 ? -1.465 14.206 3.509 1.00 58.50 208 CYS A N 1
ATOM 1711 C CA . CYS A 1 208 ? -1.543 15.527 2.873 1.00 58.50 208 CYS A CA 1
ATOM 1712 C C . CYS A 1 208 ? -2.906 16.198 3.039 1.00 58.50 208 CYS A C 1
ATOM 1714 O O . CYS A 1 208 ? -2.962 17.417 3.201 1.00 58.50 208 CYS A O 1
ATOM 1716 N N . MET A 1 209 ? -3.982 15.412 3.102 1.00 61.12 209 MET A N 1
ATOM 1717 C CA . MET A 1 209 ? -5.325 15.924 3.387 1.00 61.12 209 MET A CA 1
ATOM 1718 C C . MET A 1 209 ? -5.480 16.446 4.822 1.00 61.12 209 MET A C 1
ATOM 1720 O O . MET A 1 209 ? -6.457 17.133 5.109 1.00 61.12 209 MET A O 1
ATOM 1724 N N . LYS A 1 210 ? -4.527 16.138 5.721 1.00 65.62 210 LYS A N 1
ATOM 1725 C CA . LYS A 1 210 ? -4.493 16.584 7.126 1.00 65.62 210 LYS A CA 1
ATOM 1726 C C . LYS A 1 210 ? -5.818 16.398 7.864 1.00 65.62 210 LYS A C 1
ATOM 1728 O O . LYS A 1 210 ? -6.221 17.252 8.657 1.00 65.62 210 LYS A O 1
ATOM 1733 N N . GLN A 1 211 ? -6.480 15.267 7.629 1.00 74.50 211 GLN A N 1
ATOM 1734 C CA . GLN A 1 211 ? -7.652 14.903 8.414 1.00 74.50 211 GLN A CA 1
ATOM 1735 C C . GLN A 1 211 ? -7.272 14.842 9.884 1.00 74.50 211 GLN A C 1
ATOM 1737 O O . GLN A 1 211 ? -6.311 14.164 10.241 1.00 74.50 211 GLN A O 1
ATOM 1742 N N . LYS A 1 212 ? -7.984 15.600 10.719 1.00 77.94 212 LYS A N 1
ATOM 1743 C CA . LYS A 1 212 ? -7.564 15.932 12.086 1.00 77.94 212 LYS A CA 1
ATOM 1744 C C . LYS A 1 212 ? -7.233 14.679 12.897 1.00 77.94 212 LYS A C 1
ATOM 1746 O O . LYS A 1 212 ? -6.201 14.634 13.559 1.00 77.94 212 LYS A O 1
ATOM 1751 N N . GLU A 1 213 ? -8.079 13.662 12.813 1.00 81.25 213 GLU A N 1
ATOM 1752 C CA . GLU A 1 213 ? -7.980 12.407 13.550 1.00 81.25 213 GLU A CA 1
ATOM 1753 C C . GLU A 1 213 ? -6.786 11.575 13.066 1.00 81.25 213 GLU A C 1
ATOM 1755 O O . GLU A 1 213 ? -5.956 11.179 13.882 1.00 81.25 213 GLU A O 1
ATOM 1760 N N . LEU A 1 214 ? -6.646 11.372 11.751 1.00 81.44 214 LEU A N 1
ATOM 1761 C CA . LEU A 1 214 ? -5.523 10.628 11.160 1.00 81.44 214 LEU A CA 1
ATOM 1762 C C . LEU A 1 214 ? -4.192 11.349 11.390 1.00 81.44 214 LEU A C 1
ATOM 1764 O O . LEU A 1 214 ? -3.220 10.743 11.831 1.00 81.44 214 LEU A O 1
ATOM 1768 N N . TYR A 1 215 ? -4.163 12.661 11.172 1.00 82.44 215 TYR A N 1
ATOM 1769 C CA . TYR A 1 215 ? -2.986 13.489 11.403 1.00 82.44 215 TYR A CA 1
ATOM 1770 C C . TYR A 1 215 ? -2.553 13.452 12.875 1.00 82.44 215 TYR A C 1
ATOM 1772 O O . TYR A 1 215 ? -1.361 13.359 13.176 1.00 82.44 215 TYR A O 1
ATOM 1780 N N . SER A 1 216 ? -3.513 13.435 13.809 1.00 83.94 216 SER A N 1
ATOM 1781 C CA . SER A 1 216 ? -3.211 13.325 15.239 1.00 83.94 216 SER A CA 1
ATOM 1782 C C . SER A 1 216 ? -2.444 12.043 15.593 1.00 83.94 216 SER A C 1
ATOM 1784 O O . SER A 1 216 ? -1.561 12.098 16.449 1.00 83.94 216 SER A O 1
ATOM 1786 N N . LEU A 1 217 ? -2.684 10.928 14.885 1.00 86.12 217 LEU A N 1
ATOM 1787 C CA . LEU A 1 217 ? -1.972 9.664 15.119 1.00 86.12 217 LEU A CA 1
ATOM 1788 C C . LEU A 1 217 ? -0.472 9.783 14.839 1.00 86.12 217 LEU A C 1
ATOM 1790 O O . LEU A 1 217 ? 0.341 9.278 15.610 1.00 86.12 217 LEU A O 1
ATOM 1794 N N . PHE A 1 218 ? -0.100 10.478 13.764 1.00 83.94 218 PHE A N 1
ATOM 1795 C CA . PHE A 1 218 ? 1.299 10.651 13.367 1.00 83.94 218 PHE A CA 1
ATOM 1796 C C . PHE A 1 218 ? 2.042 11.665 14.253 1.00 83.94 218 PHE A C 1
ATOM 1798 O O . PHE A 1 218 ? 3.249 11.540 14.460 1.00 83.94 218 PHE A O 1
ATOM 1805 N N . THR A 1 219 ? 1.323 12.637 14.827 1.00 80.00 219 THR A N 1
ATOM 1806 C CA . THR A 1 219 ? 1.900 13.671 15.713 1.00 80.00 219 THR A CA 1
ATOM 1807 C C . THR A 1 219 ? 1.956 13.289 17.197 1.00 80.00 219 THR A C 1
ATOM 1809 O O . THR A 1 219 ? 2.669 13.941 17.966 1.00 80.00 219 THR A O 1
ATOM 1812 N N . SER A 1 220 ? 1.229 12.246 17.616 1.00 77.88 220 SER A N 1
ATOM 1813 C CA . SER A 1 220 ? 1.189 11.783 19.011 1.00 77.88 220 SER A CA 1
ATOM 1814 C C . SER A 1 220 ? 2.585 11.414 19.519 1.00 77.88 220 SER A C 1
ATOM 1816 O O . SER A 1 220 ? 3.341 10.745 18.816 1.00 77.88 220 SER A O 1
ATOM 1818 N N . LYS A 1 221 ? 2.953 11.853 20.729 1.00 69.19 221 LYS A N 1
ATOM 1819 C CA . LYS A 1 221 ? 4.320 11.714 21.271 1.00 69.19 221 LYS A CA 1
ATOM 1820 C C . LYS A 1 221 ? 4.518 10.490 22.165 1.00 69.19 221 LYS A C 1
ATOM 1822 O O . LYS A 1 221 ? 5.637 10.009 22.256 1.00 69.19 221 LYS A O 1
ATOM 1827 N N . ASP A 1 222 ? 3.455 9.959 22.759 1.00 65.06 222 ASP A N 1
ATOM 1828 C CA . ASP A 1 222 ? 3.608 9.163 23.982 1.00 65.06 222 ASP A CA 1
ATOM 1829 C C . ASP A 1 222 ? 3.472 7.640 23.793 1.00 65.06 222 ASP A C 1
ATOM 1831 O O . ASP A 1 222 ? 3.738 6.893 24.732 1.00 65.06 222 ASP A O 1
ATOM 1835 N N . GLU A 1 223 ? 3.117 7.144 22.598 1.00 74.31 223 GLU A N 1
ATOM 1836 C CA . GLU A 1 223 ? 2.908 5.703 22.366 1.00 74.31 223 GLU A CA 1
ATOM 1837 C C . GLU A 1 223 ? 3.396 5.230 20.981 1.00 74.31 223 GLU A C 1
ATOM 1839 O O . GLU A 1 223 ? 3.350 6.000 20.013 1.00 74.31 223 GLU A O 1
ATOM 1844 N N . PRO A 1 224 ? 3.841 3.960 20.855 1.00 85.00 224 PRO A N 1
ATOM 1845 C CA . PRO A 1 224 ? 4.055 3.320 19.563 1.00 85.00 224 PRO A CA 1
ATOM 1846 C C . PRO A 1 224 ? 2.780 3.345 18.721 1.00 85.00 224 PRO A C 1
ATOM 1848 O O . PRO A 1 224 ? 1.705 3.007 19.215 1.00 85.00 224 PRO A O 1
ATOM 1851 N N . LEU A 1 225 ? 2.909 3.689 17.441 1.00 90.75 225 LEU A N 1
ATOM 1852 C CA . LEU A 1 225 ? 1.786 3.644 16.513 1.00 90.75 225 LEU A CA 1
ATOM 1853 C C . LEU A 1 225 ? 1.597 2.199 16.038 1.00 90.75 225 LEU A C 1
ATOM 1855 O O . LEU A 1 225 ? 2.456 1.672 15.335 1.00 90.75 225 LEU A O 1
ATOM 1859 N N . GLN A 1 226 ? 0.493 1.559 16.420 1.00 93.12 226 GLN A N 1
ATOM 1860 C CA . GLN A 1 226 ? 0.129 0.215 15.972 1.00 93.12 226 GLN A CA 1
ATOM 1861 C C . GLN A 1 226 ? -0.983 0.271 14.925 1.00 93.12 226 GLN A C 1
ATOM 1863 O O . GLN A 1 226 ? -2.067 0.812 15.181 1.00 93.12 226 GLN A O 1
ATOM 1868 N N . VAL A 1 227 ? -0.714 -0.311 13.756 1.00 95.38 227 VAL A N 1
ATOM 1869 C CA . VAL A 1 227 ? -1.620 -0.283 12.606 1.00 95.38 227 VAL A CA 1
ATOM 1870 C C . VAL A 1 227 ? -1.825 -1.680 12.028 1.00 95.38 227 VAL A C 1
ATOM 1872 O O . VAL A 1 227 ? -0.866 -2.432 11.859 1.00 95.38 227 VAL A O 1
ATOM 1875 N N . ILE A 1 228 ? -3.075 -2.014 11.705 1.00 96.12 228 ILE A N 1
ATOM 1876 C CA . ILE A 1 228 ? -3.452 -3.229 10.972 1.00 96.12 228 ILE A CA 1
ATOM 1877 C C . ILE A 1 228 ? -3.897 -2.827 9.565 1.00 96.12 228 ILE A C 1
ATOM 1879 O O . ILE A 1 228 ? -4.847 -2.058 9.440 1.00 96.12 228 ILE A O 1
ATOM 1883 N N . CYS A 1 229 ? -3.261 -3.383 8.534 1.00 95.56 229 CYS A N 1
ATOM 1884 C CA . CYS A 1 229 ? -3.622 -3.183 7.132 1.00 95.56 229 CYS A CA 1
ATOM 1885 C C . CYS A 1 229 ? -4.278 -4.452 6.570 1.00 95.56 229 CYS A C 1
ATOM 1887 O O . CYS A 1 229 ? -3.597 -5.467 6.396 1.00 95.56 229 CYS A O 1
ATOM 1889 N N . LEU A 1 230 ? -5.588 -4.406 6.312 1.00 94.38 230 LEU A N 1
ATOM 1890 C CA . LEU A 1 230 ? -6.369 -5.524 5.772 1.00 94.38 230 LEU A CA 1
ATOM 1891 C C . LEU A 1 230 ? -6.411 -5.459 4.242 1.00 94.38 230 LEU A C 1
ATOM 1893 O O . LEU A 1 230 ? -6.794 -4.430 3.687 1.00 94.38 230 LEU A O 1
ATOM 1897 N N . GLY A 1 231 ? -6.068 -6.559 3.565 1.00 91.56 231 GLY A N 1
ATOM 1898 C CA . GLY A 1 231 ? -5.981 -6.586 2.098 1.00 91.56 231 GLY A CA 1
ATOM 1899 C C . GLY A 1 231 ? -4.893 -5.656 1.555 1.00 91.56 231 GLY A C 1
ATOM 1900 O O . GLY A 1 231 ? -5.087 -4.960 0.561 1.00 91.56 231 GLY A O 1
ATOM 1901 N N . ALA A 1 232 ? -3.758 -5.583 2.251 1.00 90.62 232 ALA A N 1
ATOM 1902 C CA . ALA A 1 232 ? -2.713 -4.596 1.984 1.00 90.62 232 ALA A CA 1
ATOM 1903 C C . ALA A 1 232 ? -1.949 -4.829 0.666 1.00 90.62 232 ALA A C 1
ATOM 1905 O O . ALA A 1 232 ? -1.150 -3.978 0.243 1.00 90.62 232 ALA A O 1
ATOM 1906 N N . GLY A 1 233 ? -2.146 -5.992 0.042 1.00 90.06 233 GLY A N 1
ATOM 1907 C CA . GLY A 1 233 ? -1.452 -6.442 -1.149 1.00 90.06 233 GLY A CA 1
ATOM 1908 C C . GLY A 1 233 ? 0.066 -6.324 -0.989 1.00 90.06 233 GLY A C 1
ATOM 1909 O O . GLY A 1 233 ? 0.630 -6.757 0.020 1.00 90.06 233 GLY A O 1
ATOM 1910 N N . PRO A 1 234 ? 0.753 -5.676 -1.942 1.00 85.88 234 PRO A N 1
ATOM 1911 C CA . PRO A 1 234 ? 2.204 -5.531 -1.908 1.00 85.88 234 PRO A CA 1
ATOM 1912 C C . PRO A 1 234 ? 2.716 -4.417 -0.984 1.00 85.88 234 PRO A C 1
ATOM 1914 O O . PRO A 1 234 ? 3.892 -4.068 -1.037 1.00 85.88 234 PRO A O 1
ATOM 1917 N N . GLY A 1 235 ? 1.853 -3.845 -0.138 1.00 86.94 235 GLY A N 1
ATOM 1918 C CA . GLY A 1 235 ? 2.265 -2.941 0.936 1.00 86.94 235 GLY A CA 1
ATOM 1919 C C . GLY A 1 235 ? 2.268 -1.456 0.589 1.00 86.94 235 GLY A C 1
ATOM 1920 O O . GLY A 1 235 ? 2.786 -0.671 1.376 1.00 86.94 235 GLY A O 1
ATOM 1921 N N . GLY A 1 236 ? 1.667 -1.029 -0.529 1.00 84.44 236 GLY A N 1
ATOM 1922 C CA . GLY A 1 236 ? 1.611 0.397 -0.894 1.00 84.44 236 GLY A CA 1
ATOM 1923 C C . GLY A 1 236 ? 1.021 1.279 0.217 1.00 84.44 236 GLY A C 1
ATOM 1924 O O . GLY A 1 236 ? 1.523 2.365 0.498 1.00 84.44 236 GLY A O 1
ATOM 1925 N N . GLU A 1 237 ? 0.001 0.783 0.913 1.00 87.88 237 GLU A N 1
ATOM 1926 C CA . GLU A 1 237 ? -0.578 1.446 2.084 1.00 87.88 237 GLU A CA 1
ATOM 1927 C C . GLU A 1 237 ? 0.400 1.512 3.261 1.00 87.88 237 GLU A C 1
ATOM 1929 O O . GLU A 1 237 ? 0.560 2.555 3.897 1.00 87.88 237 GLU A O 1
ATOM 1934 N N . ALA A 1 238 ? 1.084 0.407 3.541 1.00 89.81 238 ALA A N 1
ATOM 1935 C CA . ALA A 1 238 ? 2.037 0.327 4.633 1.00 89.81 238 ALA A CA 1
ATOM 1936 C C . ALA A 1 238 ? 3.221 1.291 4.413 1.00 89.81 238 ALA A C 1
ATOM 1938 O O . ALA A 1 238 ? 3.695 1.919 5.363 1.00 89.81 238 ALA A O 1
ATOM 1939 N N . VAL A 1 239 ? 3.637 1.491 3.156 1.00 85.75 239 VAL A N 1
ATOM 1940 C CA . VAL A 1 239 ? 4.619 2.517 2.767 1.00 85.75 239 VAL A CA 1
ATOM 1941 C C . VAL A 1 239 ? 4.094 3.917 3.041 1.00 85.75 239 VAL A C 1
ATOM 1943 O O . VAL A 1 239 ? 4.794 4.720 3.658 1.00 85.75 239 VAL A O 1
ATOM 1946 N N . ALA A 1 240 ? 2.861 4.213 2.632 1.00 84.31 240 ALA A N 1
ATOM 1947 C CA . ALA A 1 240 ? 2.250 5.515 2.865 1.00 84.31 240 ALA A CA 1
ATOM 1948 C C . ALA A 1 240 ? 2.168 5.864 4.360 1.00 84.31 240 ALA A C 1
ATOM 1950 O O . ALA A 1 240 ? 2.587 6.950 4.764 1.00 84.31 240 ALA A O 1
ATOM 1951 N N . ILE A 1 241 ? 1.702 4.928 5.191 1.00 89.19 241 ILE A N 1
ATOM 1952 C CA . ILE A 1 241 ? 1.646 5.080 6.653 1.00 89.19 241 ILE A CA 1
ATOM 1953 C C . ILE A 1 241 ? 3.046 5.314 7.223 1.00 89.19 241 ILE A C 1
ATOM 1955 O O . ILE A 1 241 ? 3.249 6.231 8.020 1.00 89.19 241 ILE A O 1
ATOM 1959 N N . SER A 1 242 ? 4.021 4.512 6.794 1.00 87.06 242 SER A N 1
ATOM 1960 C CA . SER A 1 242 ? 5.404 4.621 7.257 1.00 87.06 242 SER A CA 1
ATOM 1961 C C . SER A 1 242 ? 5.997 5.991 6.947 1.00 87.06 242 SER A C 1
ATOM 1963 O O . SER A 1 242 ? 6.572 6.633 7.823 1.00 87.06 242 SER A O 1
ATOM 1965 N N . LEU A 1 243 ? 5.811 6.488 5.725 1.00 81.06 243 LEU A N 1
ATOM 1966 C CA . LEU A 1 243 ? 6.315 7.799 5.323 1.00 81.06 243 LEU A CA 1
ATOM 1967 C C . LEU A 1 243 ? 5.611 8.941 6.058 1.00 81.06 243 LEU A C 1
ATOM 1969 O O . LEU A 1 243 ? 6.278 9.886 6.480 1.00 81.06 243 LEU A O 1
ATOM 1973 N N . ALA A 1 244 ? 4.293 8.844 6.255 1.00 82.75 244 ALA A N 1
ATOM 1974 C CA . ALA A 1 244 ? 3.523 9.824 7.020 1.00 82.75 244 ALA A CA 1
ATOM 1975 C C . ALA A 1 244 ? 4.044 9.922 8.459 1.00 82.75 244 ALA A C 1
ATOM 1977 O O . ALA A 1 244 ? 4.333 11.011 8.957 1.00 82.75 244 ALA A O 1
ATOM 1978 N N . TYR A 1 245 ? 4.252 8.766 9.087 1.00 84.62 245 TYR A N 1
ATOM 1979 C CA . TYR A 1 245 ? 4.805 8.656 10.427 1.00 84.62 245 TYR A CA 1
ATOM 1980 C C . TYR A 1 245 ? 6.206 9.270 10.526 1.00 84.62 245 TYR A C 1
ATOM 1982 O O . TYR A 1 245 ? 6.472 10.115 11.379 1.00 84.62 245 TYR A O 1
ATOM 1990 N N . ILE A 1 246 ? 7.104 8.905 9.616 1.00 78.62 246 ILE A N 1
ATOM 1991 C CA . ILE A 1 246 ? 8.496 9.369 9.626 1.00 78.62 246 ILE A CA 1
ATOM 1992 C C . ILE A 1 246 ? 8.586 10.865 9.410 1.00 78.62 246 ILE A C 1
ATOM 1994 O O . ILE A 1 246 ? 9.394 11.529 10.052 1.00 78.62 246 ILE A O 1
ATOM 1998 N N . LYS A 1 247 ? 7.752 11.419 8.534 1.00 77.12 247 LYS A N 1
ATOM 1999 C CA . LYS A 1 247 ? 7.761 12.851 8.264 1.00 77.12 247 LYS A CA 1
ATOM 2000 C C . LYS A 1 247 ? 7.454 13.677 9.510 1.00 77.12 247 LYS A C 1
ATOM 2002 O O . LYS A 1 247 ? 8.080 14.719 9.701 1.00 77.12 247 LYS A O 1
ATOM 2007 N N . GLU A 1 248 ? 6.559 13.194 10.366 1.00 79.38 248 GLU A N 1
ATOM 2008 C CA . GLU A 1 248 ? 6.266 13.822 11.656 1.00 79.38 248 GLU A CA 1
ATOM 2009 C C . GLU A 1 248 ? 7.349 13.521 12.699 1.00 79.38 248 GLU A C 1
ATOM 2011 O O . GLU A 1 248 ? 7.794 14.414 13.423 1.00 79.38 248 GLU A O 1
ATOM 2016 N N . LYS A 1 249 ? 7.855 12.284 12.748 1.00 74.25 249 LYS A N 1
ATOM 2017 C CA . LYS A 1 249 ? 8.843 11.883 13.757 1.00 74.25 249 LYS A CA 1
ATOM 2018 C C . LYS A 1 249 ? 10.248 12.417 13.511 1.00 74.25 249 LYS A C 1
ATOM 2020 O O . LYS A 1 249 ? 10.881 12.831 14.476 1.00 74.25 249 LYS A O 1
ATOM 2025 N N . CYS A 1 250 ? 10.714 12.526 12.267 1.00 62.44 250 CYS A N 1
ATOM 2026 C CA . CYS A 1 250 ? 11.996 13.157 11.922 1.00 62.44 250 CYS A CA 1
ATOM 2027 C C . CYS A 1 250 ? 12.052 14.646 12.294 1.00 62.44 250 CYS A C 1
ATOM 2029 O O . CYS A 1 250 ? 13.141 15.194 12.454 1.00 62.44 250 CYS A O 1
ATOM 2031 N N . GLN A 1 251 ? 10.901 15.306 12.439 1.00 58.84 251 GLN A N 1
ATOM 2032 C CA . GLN A 1 251 ? 10.823 16.684 12.933 1.00 58.84 251 GLN A CA 1
ATOM 2033 C C . GLN A 1 251 ? 10.843 16.755 14.468 1.00 58.84 251 GLN A C 1
ATOM 2035 O O . GLN A 1 251 ? 11.102 17.812 15.044 1.00 58.84 251 GLN A O 1
ATOM 2040 N N . SER A 1 252 ? 10.602 15.632 15.144 1.00 59.47 252 SER A N 1
ATOM 2041 C CA . SER A 1 252 ? 10.615 15.520 16.598 1.00 59.47 252 SER A CA 1
ATOM 2042 C C . SER A 1 252 ? 11.980 15.025 17.101 1.00 59.47 252 SER A C 1
ATOM 2044 O O . SER A 1 252 ? 12.619 14.177 16.489 1.00 59.47 252 SER A O 1
ATOM 2046 N N . LYS A 1 253 ? 12.459 15.536 18.244 1.00 58.59 253 LYS A N 1
ATOM 2047 C CA . LYS A 1 253 ? 13.694 15.045 18.902 1.00 58.59 253 LYS A CA 1
ATOM 2048 C C . LYS A 1 253 ? 13.501 13.703 19.627 1.00 58.59 253 LYS A C 1
ATOM 2050 O O . LYS A 1 253 ? 14.375 13.295 20.392 1.00 58.59 253 LYS A O 1
ATOM 2055 N N . ASP A 1 254 ? 12.351 13.063 19.448 1.00 62.81 254 ASP A N 1
ATOM 2056 C CA . ASP A 1 254 ? 11.967 11.885 20.206 1.00 62.81 254 ASP A CA 1
ATOM 2057 C C . ASP A 1 254 ? 12.576 10.621 19.594 1.00 62.81 254 ASP A C 1
ATOM 2059 O O . ASP A 1 254 ? 12.417 10.347 18.407 1.00 62.81 254 ASP A O 1
ATOM 2063 N N . LYS A 1 255 ? 13.314 9.869 20.412 1.00 59.41 255 LYS A N 1
ATOM 2064 C CA . LYS A 1 255 ? 14.020 8.648 20.003 1.00 59.41 255 LYS A CA 1
ATOM 2065 C C . LYS A 1 255 ? 13.250 7.368 20.339 1.00 59.41 255 LYS A C 1
ATOM 2067 O O . LYS A 1 255 ? 13.715 6.301 19.960 1.00 59.41 255 LYS A O 1
ATOM 2072 N N . ASN A 1 256 ? 12.115 7.463 21.038 1.00 61.47 256 ASN A N 1
ATOM 2073 C CA . ASN A 1 256 ? 11.381 6.297 21.547 1.00 61.47 256 ASN A CA 1
ATOM 2074 C C . ASN A 1 256 ? 10.124 5.950 20.736 1.00 61.47 256 ASN A C 1
ATOM 2076 O O . ASN A 1 256 ? 9.381 5.041 21.105 1.00 61.47 256 ASN A O 1
ATOM 2080 N N . SER A 1 257 ? 9.852 6.664 19.644 1.00 72.12 257 SER A N 1
ATOM 2081 C CA . SER A 1 257 ? 8.634 6.453 18.871 1.00 72.12 257 SER A CA 1
ATOM 2082 C C . SER A 1 257 ? 8.802 5.315 17.859 1.00 72.12 257 SER A C 1
ATOM 2084 O O . SER A 1 257 ? 9.522 5.470 16.871 1.00 72.12 257 SER A O 1
ATOM 2086 N N . LYS A 1 258 ? 8.051 4.226 18.032 1.00 86.56 258 LYS A N 1
ATOM 2087 C CA . LYS A 1 258 ? 8.091 3.034 17.174 1.00 86.56 258 LYS A CA 1
ATOM 2088 C C . LYS A 1 258 ? 6.822 2.879 16.328 1.00 86.56 258 LYS A C 1
ATOM 2090 O O . LYS A 1 258 ? 5.723 3.070 16.844 1.00 86.56 258 LYS A O 1
ATOM 2095 N N . LEU A 1 259 ? 6.965 2.494 15.057 1.00 90.69 259 LEU A N 1
ATOM 2096 C CA . LEU A 1 259 ? 5.840 2.102 14.196 1.00 90.69 259 LEU A CA 1
ATOM 2097 C C . LEU A 1 259 ? 5.738 0.575 14.145 1.00 90.69 259 LEU A C 1
ATOM 2099 O O . LEU A 1 259 ? 6.728 -0.107 13.883 1.00 90.69 259 LEU A O 1
ATOM 2103 N N . MET A 1 260 ? 4.543 0.039 14.388 1.00 93.12 260 MET A N 1
ATOM 2104 C CA . MET A 1 260 ? 4.243 -1.385 14.288 1.00 93.12 260 MET A CA 1
ATOM 2105 C C . MET A 1 260 ? 3.139 -1.627 13.261 1.00 93.12 260 MET A C 1
ATOM 2107 O O . MET A 1 260 ? 2.025 -1.129 13.413 1.00 93.12 260 MET A O 1
ATOM 2111 N N . LEU A 1 261 ? 3.452 -2.405 12.228 1.00 95.06 261 LEU A N 1
ATOM 2112 C CA . LEU A 1 261 ? 2.544 -2.726 11.130 1.00 95.06 261 LEU A CA 1
ATOM 2113 C C . LEU A 1 261 ? 2.175 -4.209 11.161 1.00 95.06 261 LEU A C 1
ATOM 2115 O O . LEU A 1 261 ? 3.040 -5.080 11.187 1.00 95.06 261 LEU A O 1
ATOM 2119 N N . HIS A 1 262 ? 0.885 -4.505 11.114 1.00 95.06 262 HIS A N 1
ATOM 2120 C CA . HIS A 1 262 ? 0.364 -5.847 10.891 1.00 95.06 262 HIS A CA 1
ATOM 2121 C C . HIS A 1 262 ? -0.288 -5.878 9.520 1.00 95.06 262 HIS A C 1
ATOM 2123 O O . HIS A 1 262 ? -1.341 -5.287 9.310 1.00 95.06 262 HIS A O 1
ATOM 2129 N N . ILE A 1 263 ? 0.374 -6.537 8.581 1.00 94.81 263 ILE A N 1
ATOM 2130 C CA . ILE A 1 263 ? -0.002 -6.564 7.175 1.00 94.81 263 ILE A CA 1
ATOM 2131 C C . ILE A 1 263 ? -0.686 -7.891 6.906 1.00 94.81 263 ILE A C 1
ATOM 2133 O O . ILE A 1 263 ? -0.131 -8.953 7.186 1.00 94.81 263 ILE A O 1
ATOM 2137 N N . GLN A 1 264 ? -1.892 -7.838 6.370 1.00 93.50 264 GLN A N 1
ATOM 2138 C CA . GLN A 1 264 ? -2.666 -9.026 6.081 1.00 93.50 264 GLN A CA 1
ATOM 2139 C C . GLN A 1 264 ? -3.103 -8.998 4.617 1.00 93.50 264 GLN A C 1
ATOM 2141 O O . GLN A 1 264 ? -3.570 -7.974 4.121 1.00 93.50 264 GLN A O 1
ATOM 2146 N N . ASP A 1 265 ? -2.942 -10.129 3.930 1.00 92.12 265 ASP A N 1
ATOM 2147 C CA . ASP A 1 265 ? -3.464 -10.311 2.575 1.00 92.12 265 ASP A CA 1
ATOM 2148 C C . ASP A 1 265 ? -3.844 -11.774 2.299 1.00 92.12 265 ASP A C 1
ATOM 2150 O O . ASP A 1 265 ? -3.425 -12.678 3.020 1.00 92.12 265 ASP A O 1
ATOM 2154 N N . GLN A 1 266 ? -4.638 -12.029 1.260 1.00 88.12 266 GLN A N 1
ATOM 2155 C CA . GLN A 1 266 ? -4.972 -13.387 0.824 1.00 88.12 266 GLN A CA 1
ATOM 2156 C C . GLN A 1 266 ? -3.847 -14.049 0.012 1.00 88.12 266 GLN A C 1
ATOM 2158 O O . GLN A 1 266 ? -3.749 -15.278 0.004 1.00 88.12 266 GLN A O 1
ATOM 2163 N N . TYR A 1 267 ? -2.986 -13.258 -0.634 1.00 87.88 267 TYR A N 1
ATOM 2164 C CA . TYR A 1 267 ? -1.877 -13.734 -1.462 1.00 87.88 267 TYR A CA 1
ATOM 2165 C C . TYR A 1 267 ? -0.527 -13.458 -0.821 1.00 87.88 267 TYR A C 1
ATOM 2167 O O . TYR A 1 267 ? -0.353 -12.434 -0.169 1.00 87.88 267 TYR A O 1
ATOM 2175 N N . ASN A 1 268 ? 0.452 -14.336 -1.062 1.00 86.69 268 ASN A N 1
ATOM 2176 C CA . ASN A 1 268 ? 1.785 -14.227 -0.475 1.00 86.69 268 ASN A CA 1
ATOM 2177 C C . ASN A 1 268 ? 2.606 -13.070 -1.079 1.00 86.69 268 ASN A C 1
ATOM 2179 O O . ASN A 1 268 ? 3.141 -13.185 -2.185 1.00 86.69 268 ASN A O 1
ATOM 2183 N N . TYR A 1 269 ? 2.758 -12.002 -0.295 1.00 88.56 269 TYR A N 1
ATOM 2184 C CA . TYR A 1 269 ? 3.622 -10.849 -0.575 1.00 88.56 269 TYR A CA 1
ATOM 2185 C C . TYR A 1 269 ? 4.816 -10.750 0.389 1.00 88.56 269 TYR A C 1
ATOM 2187 O O . TYR A 1 269 ? 5.543 -9.760 0.376 1.00 88.56 269 TYR A O 1
ATOM 2195 N N . GLU A 1 270 ? 5.055 -11.758 1.232 1.00 88.75 270 GLU A N 1
ATOM 2196 C CA . GLU A 1 270 ? 6.036 -11.680 2.322 1.00 88.75 270 GLU A CA 1
ATOM 2197 C C . GLU A 1 270 ? 7.441 -11.319 1.829 1.00 88.75 270 GLU A C 1
ATOM 2199 O O . GLU A 1 270 ? 8.110 -10.476 2.424 1.00 88.75 270 GLU A O 1
ATOM 2204 N N . SER A 1 271 ? 7.875 -11.896 0.704 1.00 83.50 271 SER A N 1
ATOM 2205 C CA . SER A 1 271 ? 9.201 -11.624 0.149 1.00 83.50 271 SER A CA 1
ATOM 2206 C C . SER A 1 271 ? 9.366 -10.171 -0.302 1.00 83.50 271 SER A C 1
ATOM 2208 O O . SER A 1 271 ? 10.388 -9.564 -0.003 1.00 83.50 271 SER A O 1
ATOM 2210 N N . CYS A 1 272 ? 8.371 -9.587 -0.986 1.00 81.69 272 CYS A N 1
ATOM 2211 C CA . CYS A 1 272 ? 8.482 -8.199 -1.444 1.00 81.69 272 CYS A CA 1
ATOM 2212 C C . CYS A 1 272 ? 8.345 -7.205 -0.286 1.00 81.69 272 CYS A C 1
ATOM 2214 O O . CYS A 1 272 ? 9.032 -6.188 -0.267 1.00 81.69 272 CYS A O 1
ATOM 2216 N N . LEU A 1 273 ? 7.500 -7.514 0.703 1.00 87.56 273 LEU A N 1
ATOM 2217 C CA . LEU A 1 273 ? 7.374 -6.714 1.921 1.00 87.56 273 LEU A CA 1
ATOM 2218 C C . LEU A 1 273 ? 8.672 -6.737 2.733 1.00 87.56 273 LEU A C 1
ATOM 2220 O O . LEU A 1 273 ? 9.090 -5.699 3.241 1.00 87.56 273 LEU A O 1
ATOM 2224 N N . LYS A 1 274 ? 9.341 -7.891 2.817 1.00 88.31 274 LYS A N 1
ATOM 2225 C CA . LYS A 1 274 ? 10.632 -8.014 3.495 1.00 88.31 274 LYS A CA 1
ATOM 2226 C C . LYS A 1 274 ? 11.682 -7.093 2.887 1.00 88.31 274 LYS A C 1
ATOM 2228 O O . LYS A 1 274 ? 12.238 -6.273 3.617 1.00 88.31 274 LYS A O 1
ATOM 2233 N N . ASP A 1 275 ? 11.890 -7.174 1.576 1.00 80.94 275 ASP A N 1
ATOM 2234 C CA . ASP A 1 275 ? 12.864 -6.326 0.877 1.00 80.94 275 ASP A CA 1
ATOM 2235 C C . ASP A 1 275 ? 12.538 -4.830 1.063 1.00 80.94 275 ASP A C 1
ATOM 2237 O O . ASP A 1 275 ? 13.423 -4.006 1.317 1.00 80.94 275 ASP A O 1
ATOM 2241 N N . LEU A 1 276 ? 11.248 -4.483 1.027 1.00 81.31 276 LEU A N 1
ATOM 2242 C CA . LEU A 1 276 ? 10.753 -3.132 1.266 1.00 81.31 276 LEU A CA 1
ATOM 2243 C C . LEU A 1 276 ? 11.0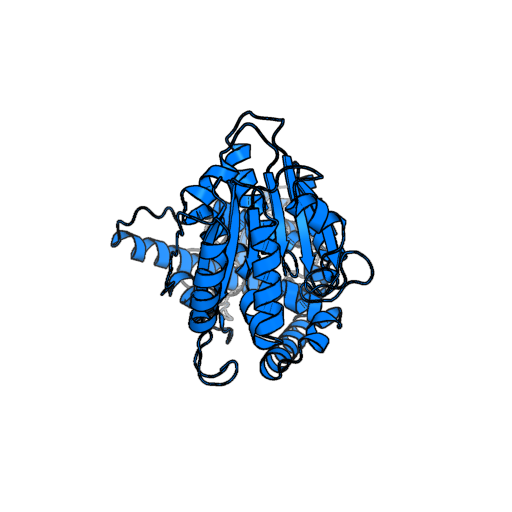83 -2.611 2.666 1.00 81.31 276 LEU A C 1
ATOM 2245 O O . LEU A 1 276 ? 11.702 -1.551 2.796 1.00 81.31 276 LEU A O 1
ATOM 2249 N N . PHE A 1 277 ? 10.697 -3.331 3.717 1.00 84.69 277 PHE A N 1
ATOM 2250 C CA . PHE A 1 277 ? 10.911 -2.859 5.084 1.00 84.69 277 PHE A CA 1
ATOM 2251 C C . PHE A 1 277 ? 12.375 -2.913 5.512 1.00 84.69 277 PHE A C 1
ATOM 2253 O O . PHE A 1 277 ? 12.795 -2.071 6.304 1.00 84.69 277 PHE A O 1
ATOM 2260 N N . GLU A 1 278 ? 13.176 -3.834 4.973 1.00 84.38 278 GLU A N 1
ATOM 2261 C CA . GLU A 1 278 ? 14.626 -3.832 5.182 1.00 84.38 278 GLU A CA 1
ATOM 2262 C C . GLU A 1 278 ? 15.260 -2.541 4.648 1.00 84.38 278 GLU A C 1
ATOM 2264 O O . GLU A 1 278 ? 16.054 -1.909 5.349 1.00 84.38 278 GLU A O 1
ATOM 2269 N N . GLN A 1 279 ? 14.855 -2.076 3.462 1.00 75.50 279 GLN A N 1
ATOM 2270 C CA . GLN A 1 279 ? 15.356 -0.814 2.908 1.00 75.50 279 GLN A CA 1
ATOM 2271 C C . GLN A 1 279 ? 14.843 0.419 3.648 1.00 75.50 279 GLN A C 1
ATOM 2273 O O . GLN A 1 279 ? 15.593 1.379 3.845 1.00 75.50 279 GLN A O 1
ATOM 2278 N N . MET A 1 280 ? 13.587 0.398 4.091 1.00 76.31 280 MET A N 1
ATOM 2279 C CA . MET A 1 280 ? 13.047 1.453 4.946 1.00 76.31 280 MET A CA 1
ATOM 2280 C C . MET A 1 280 ? 13.836 1.532 6.264 1.00 76.31 280 MET A C 1
ATOM 2282 O O . MET A 1 280 ? 14.357 2.590 6.618 1.00 76.31 280 MET A O 1
ATOM 2286 N N . ASN A 1 281 ? 14.059 0.406 6.942 1.00 80.38 281 ASN A N 1
ATOM 2287 C CA . ASN A 1 281 ? 14.818 0.365 8.194 1.00 80.38 281 ASN A CA 1
ATOM 2288 C C . ASN A 1 281 ? 16.312 0.688 8.013 1.00 80.38 281 ASN A C 1
ATOM 2290 O O . ASN A 1 281 ? 16.907 1.315 8.892 1.00 80.38 281 ASN A O 1
ATOM 2294 N N . ALA A 1 282 ? 16.920 0.370 6.863 1.00 72.19 282 ALA A N 1
ATOM 2295 C CA . ALA A 1 282 ? 18.287 0.793 6.534 1.00 72.19 282 ALA A CA 1
ATOM 2296 C C . ALA A 1 282 ? 18.443 2.327 6.536 1.00 72.19 282 ALA A C 1
ATOM 2298 O O . ALA A 1 282 ? 19.502 2.852 6.886 1.00 72.19 282 ALA A O 1
ATOM 2299 N N . LYS A 1 283 ? 17.361 3.064 6.249 1.00 66.00 283 LYS A N 1
ATOM 2300 C CA . LYS A 1 283 ? 17.287 4.530 6.376 1.00 66.00 283 LYS A CA 1
ATOM 2301 C C . LYS A 1 283 ? 17.015 4.996 7.819 1.00 66.00 283 LYS A C 1
ATOM 2303 O O . LYS A 1 283 ? 16.618 6.140 8.029 1.00 66.00 283 LYS A O 1
ATOM 2308 N N . LYS A 1 284 ? 17.270 4.135 8.815 1.00 68.44 284 LYS A N 1
ATOM 2309 C CA . LYS A 1 284 ? 17.047 4.346 10.260 1.00 68.44 284 LYS A CA 1
ATOM 2310 C C . LYS A 1 284 ? 15.586 4.611 10.628 1.00 68.44 284 LYS A C 1
ATOM 2312 O O . LYS A 1 284 ? 15.306 5.349 11.570 1.00 68.44 284 LYS A O 1
ATOM 2317 N N . MET A 1 285 ? 14.662 4.017 9.883 1.00 70.19 285 MET A N 1
ATOM 2318 C CA . MET A 1 285 ? 13.259 3.969 10.276 1.00 70.19 285 MET A CA 1
ATOM 2319 C C . MET A 1 285 ? 13.123 2.887 11.368 1.00 70.19 285 MET A C 1
ATOM 2321 O O . MET A 1 285 ? 13.681 1.807 11.217 1.00 70.19 285 MET A O 1
ATOM 2325 N N . ASP A 1 286 ? 12.469 3.172 12.500 1.00 80.81 286 ASP A N 1
ATOM 2326 C CA . ASP A 1 286 ? 12.175 2.154 13.532 1.00 80.81 286 ASP A CA 1
ATOM 2327 C C . ASP A 1 286 ? 10.794 1.545 13.257 1.00 80.81 286 ASP A C 1
ATOM 2329 O O . ASP A 1 286 ? 9.797 1.862 13.917 1.00 80.81 286 ASP A O 1
ATOM 2333 N N . ILE A 1 287 ? 10.729 0.742 12.189 1.00 88.31 287 ILE A N 1
ATOM 2334 C CA . ILE A 1 287 ? 9.510 0.066 11.742 1.00 88.31 287 ILE A CA 1
ATOM 2335 C C . ILE A 1 287 ? 9.631 -1.419 12.066 1.00 88.31 287 ILE A C 1
ATOM 2337 O O . ILE A 1 287 ? 10.503 -2.130 11.566 1.00 88.31 287 ILE A O 1
ATOM 2341 N N . THR A 1 288 ? 8.714 -1.914 12.887 1.00 92.12 288 THR A N 1
ATOM 2342 C CA . THR A 1 288 ? 8.472 -3.349 13.042 1.00 92.12 288 THR A CA 1
ATOM 2343 C C . THR A 1 288 ? 7.244 -3.726 12.239 1.00 92.12 288 THR A C 1
ATOM 2345 O O . THR A 1 288 ? 6.242 -3.018 12.266 1.00 92.12 288 THR A O 1
ATOM 2348 N N . TRP A 1 289 ? 7.304 -4.850 11.542 1.00 93.62 289 TRP A N 1
ATOM 2349 C CA . TRP A 1 289 ? 6.189 -5.329 10.746 1.00 93.62 289 TRP A CA 1
ATOM 2350 C C . TRP A 1 289 ? 6.010 -6.835 10.930 1.00 93.62 289 TRP A C 1
ATOM 2352 O O . TRP A 1 289 ? 6.963 -7.551 11.230 1.00 93.62 289 TRP A O 1
ATOM 2362 N N . ASN A 1 290 ? 4.775 -7.296 10.770 1.00 93.38 290 ASN A N 1
ATOM 2363 C CA . ASN A 1 290 ? 4.400 -8.702 10.717 1.00 93.38 290 ASN A CA 1
ATOM 2364 C C . ASN A 1 290 ? 3.478 -8.910 9.522 1.00 93.38 290 ASN A C 1
ATOM 2366 O O . ASN A 1 290 ? 2.680 -8.026 9.205 1.00 93.38 290 ASN A O 1
ATOM 2370 N N . TYR A 1 291 ? 3.549 -10.083 8.904 1.00 92.50 291 TYR A N 1
ATOM 2371 C CA . TYR A 1 291 ? 2.693 -10.441 7.784 1.00 92.50 291 TYR A CA 1
ATOM 2372 C C . TYR A 1 291 ? 1.861 -11.687 8.096 1.00 92.50 291 TYR A C 1
ATOM 2374 O O . TYR A 1 291 ? 2.312 -12.603 8.784 1.00 92.50 291 TYR A O 1
ATOM 2382 N N . THR A 1 292 ? 0.612 -11.712 7.640 1.00 90.62 292 THR A N 1
ATOM 2383 C CA . THR A 1 292 ? -0.280 -12.866 7.781 1.00 90.62 292 THR A CA 1
ATOM 2384 C C . THR A 1 292 ? -1.037 -13.093 6.483 1.00 90.62 292 THR A C 1
ATOM 2386 O O . THR A 1 292 ? -1.748 -12.213 6.002 1.00 90.62 292 THR A O 1
ATOM 2389 N N . MET A 1 293 ? -0.900 -14.299 5.935 1.00 89.06 293 MET A N 1
ATOM 2390 C CA . MET A 1 293 ? -1.617 -14.712 4.736 1.00 89.06 293 MET A CA 1
ATOM 2391 C C . MET A 1 293 ? -2.933 -15.403 5.112 1.00 89.06 293 MET A C 1
ATOM 2393 O O . MET A 1 293 ? -2.936 -16.315 5.940 1.00 89.06 293 MET A O 1
ATOM 2397 N N . GLY A 1 294 ? -4.044 -15.013 4.489 1.00 86.00 294 GLY A N 1
ATOM 2398 C CA . GLY A 1 294 ? -5.340 -15.660 4.691 1.00 86.00 294 GLY A CA 1
ATOM 2399 C C . GLY A 1 294 ? -6.512 -14.900 4.075 1.00 86.00 294 GLY A C 1
ATOM 2400 O O . GLY A 1 294 ? -6.425 -13.713 3.787 1.00 86.00 294 GLY A O 1
ATOM 2401 N N . ASN A 1 295 ? -7.643 -15.578 3.888 1.00 86.94 295 ASN A N 1
ATOM 2402 C CA . ASN A 1 295 ? -8.884 -14.907 3.503 1.00 86.94 295 ASN A CA 1
ATOM 2403 C C . ASN A 1 295 ? -9.493 -14.221 4.736 1.00 86.94 295 ASN A C 1
ATOM 2405 O O . ASN A 1 295 ? -9.846 -14.902 5.700 1.00 86.94 295 ASN A O 1
ATOM 2409 N N . ILE A 1 296 ? -9.680 -12.899 4.691 1.00 87.88 296 ILE A N 1
ATOM 2410 C CA . ILE A 1 296 ? -10.247 -12.134 5.814 1.00 87.88 296 ILE A CA 1
ATOM 2411 C C . ILE A 1 296 ? -11.695 -12.468 6.136 1.00 87.88 296 ILE A C 1
ATOM 2413 O O . ILE A 1 296 ? -12.088 -12.356 7.288 1.00 87.88 296 ILE A O 1
ATOM 2417 N N . MET A 1 297 ? -12.485 -12.925 5.166 1.00 86.44 297 MET A N 1
ATOM 2418 C CA . MET A 1 297 ? -13.827 -13.464 5.420 1.00 86.44 297 MET A CA 1
ATOM 2419 C C . MET A 1 297 ? -13.806 -14.969 5.703 1.00 86.44 297 MET A C 1
ATOM 2421 O O . MET A 1 297 ? -14.842 -15.561 6.002 1.00 86.44 297 MET A O 1
ATOM 2425 N N . GLY A 1 298 ? -12.636 -15.604 5.620 1.00 80.19 298 GLY A N 1
ATOM 2426 C CA . GLY A 1 298 ? -12.475 -17.031 5.837 1.00 80.19 298 GLY A CA 1
ATOM 2427 C C . GLY A 1 298 ? -12.915 -17.453 7.238 1.00 80.19 298 GLY A C 1
ATOM 2428 O O . GLY A 1 298 ? -12.677 -16.757 8.230 1.00 80.19 298 GLY A O 1
ATOM 2429 N N . ILE A 1 299 ? -13.531 -18.630 7.310 1.00 72.31 299 ILE A N 1
ATOM 2430 C CA . ILE A 1 299 ? -13.784 -19.330 8.567 1.00 72.31 299 ILE A CA 1
ATOM 2431 C C . ILE A 1 299 ? -12.499 -20.096 8.886 1.00 72.31 299 ILE A C 1
ATOM 2433 O O . ILE A 1 299 ? -12.196 -21.122 8.280 1.00 72.31 299 ILE A O 1
ATOM 2437 N N . GLY A 1 300 ? -11.683 -19.532 9.768 1.00 60.66 300 GLY A N 1
ATOM 2438 C CA . GLY A 1 300 ? -10.444 -20.145 10.229 1.00 60.66 300 GLY A CA 1
ATOM 2439 C C . GLY A 1 300 ? -10.702 -21.352 11.146 1.00 60.66 300 GLY A C 1
ATOM 2440 O O . GLY A 1 300 ? -11.720 -21.401 11.836 1.00 60.66 300 GLY A O 1
ATOM 2441 N N . PRO A 1 301 ? -9.774 -22.322 11.210 1.00 50.78 301 PRO A N 1
ATOM 2442 C CA . PRO A 1 301 ? -9.970 -23.548 11.982 1.00 50.78 301 PRO A CA 1
ATOM 2443 C C . PRO A 1 301 ? -9.877 -23.390 13.515 1.00 50.78 301 PRO A C 1
ATOM 2445 O O . PRO A 1 301 ? -10.014 -24.393 14.208 1.00 50.78 301 PRO A O 1
ATOM 2448 N N . GLN A 1 302 ? -9.580 -22.196 14.061 1.00 52.09 302 GLN A N 1
ATOM 2449 C CA . GLN A 1 302 ? -8.949 -22.101 15.394 1.00 52.09 302 GLN A CA 1
ATOM 2450 C C . GLN A 1 302 ? -9.499 -21.072 16.401 1.00 52.09 302 GLN A C 1
ATOM 2452 O O . GLN A 1 302 ? -8.936 -21.004 17.488 1.00 52.09 302 GLN A O 1
ATOM 2457 N N . TYR A 1 303 ? -10.558 -20.296 16.128 1.00 54.91 303 TYR A N 1
ATOM 2458 C CA . TYR A 1 303 ? -11.007 -19.278 17.103 1.00 54.91 303 TYR A CA 1
ATOM 2459 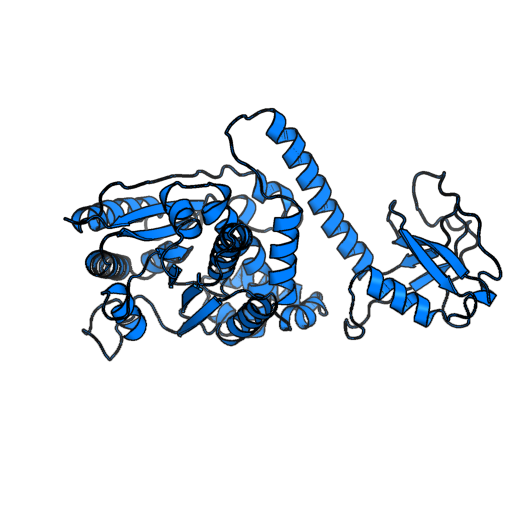C C . TYR A 1 303 ? -12.466 -19.396 17.539 1.00 54.91 303 TYR A C 1
ATOM 2461 O O . TYR A 1 303 ? -12.721 -19.684 18.707 1.00 54.91 303 TYR A O 1
ATOM 2469 N N . THR A 1 304 ? -13.434 -19.199 16.648 1.00 60.72 304 THR A N 1
ATOM 2470 C CA . THR A 1 304 ? -14.859 -19.211 17.029 1.00 60.72 304 THR A CA 1
ATOM 2471 C C . THR A 1 304 ? -15.753 -19.979 16.056 1.00 60.72 304 THR A C 1
ATOM 2473 O O . THR A 1 304 ? -16.929 -20.175 16.349 1.00 60.72 304 THR A O 1
ATOM 2476 N N . GLY A 1 305 ? -15.223 -20.418 14.909 1.00 69.38 305 GLY A N 1
ATOM 2477 C CA . GLY A 1 305 ? -16.020 -20.962 13.807 1.00 69.38 305 GLY A CA 1
ATOM 2478 C C . GLY A 1 305 ? -16.830 -19.879 13.088 1.00 69.38 305 GLY A C 1
ATOM 2479 O O . GLY A 1 305 ? -17.858 -20.182 12.485 1.00 69.38 305 GLY A O 1
ATOM 2480 N N . ASP A 1 306 ? -16.393 -18.619 13.176 1.00 75.69 306 ASP A N 1
ATOM 2481 C CA . ASP A 1 306 ? -17.123 -17.458 12.656 1.00 75.69 306 ASP A CA 1
ATOM 2482 C C . ASP A 1 306 ? -16.334 -16.757 11.538 1.00 75.69 306 ASP A C 1
ATOM 2484 O O . ASP A 1 306 ? -15.118 -16.915 11.396 1.00 75.69 306 ASP A O 1
ATOM 2488 N N . VAL A 1 307 ? -17.037 -15.965 10.731 1.00 80.62 307 VAL A N 1
ATOM 2489 C CA . VAL A 1 307 ? -16.456 -15.132 9.673 1.00 80.62 307 VAL A CA 1
ATOM 2490 C C . VAL A 1 307 ? -15.403 -14.208 10.287 1.00 80.62 307 VAL A C 1
ATOM 2492 O O . VAL A 1 307 ? -15.649 -13.581 11.322 1.00 80.62 307 VAL A O 1
ATOM 2495 N N . GLY A 1 308 ? -14.224 -14.121 9.670 1.00 76.19 308 GLY A N 1
ATOM 2496 C CA . GLY A 1 308 ? -13.109 -13.335 10.207 1.00 76.19 308 GLY A CA 1
ATOM 2497 C C . GLY A 1 308 ? -12.041 -14.152 10.921 1.00 76.19 308 GLY A C 1
ATOM 2498 O O . GLY A 1 308 ? -10.947 -13.645 11.158 1.00 76.19 308 GLY A O 1
ATOM 2499 N N . ASP A 1 309 ? -12.300 -15.421 11.238 1.00 82.19 309 ASP A N 1
ATOM 2500 C CA . ASP A 1 309 ? -11.308 -16.288 11.889 1.00 82.19 309 ASP A CA 1
ATOM 2501 C C . ASP A 1 309 ? -10.065 -16.525 11.013 1.00 82.19 309 ASP A C 1
ATOM 2503 O O . ASP A 1 309 ? -8.988 -16.818 11.532 1.00 82.19 309 ASP A O 1
ATOM 2507 N N . GLY A 1 310 ? -10.189 -16.343 9.694 1.00 79.75 310 GLY A N 1
ATOM 2508 C CA . GLY A 1 310 ? -9.075 -16.376 8.747 1.00 79.75 310 GLY A CA 1
ATOM 2509 C C . GLY A 1 310 ? -8.018 -15.281 8.948 1.00 79.75 310 GLY A C 1
ATOM 2510 O O . GLY A 1 310 ? -6.912 -15.434 8.440 1.00 79.75 310 GLY A O 1
ATOM 2511 N N . LEU A 1 311 ? -8.300 -14.228 9.734 1.00 82.00 311 LEU A N 1
ATOM 2512 C CA . LEU A 1 311 ? -7.290 -13.242 10.157 1.00 82.00 311 LEU A CA 1
ATOM 2513 C C . LEU A 1 311 ? -6.221 -13.833 11.086 1.00 82.00 311 LEU A C 1
ATOM 2515 O O . LEU A 1 311 ? -5.142 -13.265 11.236 1.00 82.00 311 LEU A O 1
ATOM 2519 N N . GLY A 1 312 ? -6.517 -14.964 11.727 1.00 81.50 312 GLY A N 1
ATOM 2520 C CA . GLY A 1 312 ? -5.623 -15.591 12.687 1.00 81.50 312 GLY A CA 1
ATOM 2521 C C . GLY A 1 312 ? -5.614 -14.912 14.058 1.00 81.50 312 GLY A C 1
ATOM 2522 O O . GLY A 1 312 ? -6.022 -13.766 14.257 1.00 81.50 312 GLY A O 1
ATOM 2523 N N . GLY A 1 313 ? -5.135 -15.668 15.041 1.00 81.56 313 GLY A N 1
ATOM 2524 C CA . GLY A 1 313 ? -5.230 -15.308 16.450 1.00 81.56 313 GLY A CA 1
ATOM 2525 C C . GLY A 1 313 ? -4.473 -14.066 16.872 1.00 81.56 313 GLY A C 1
ATOM 2526 O O . GLY A 1 313 ? -4.977 -13.261 17.645 1.00 81.56 313 GLY A O 1
ATOM 2527 N N . ALA A 1 314 ? -3.273 -13.879 16.327 1.00 83.88 314 ALA A N 1
ATOM 2528 C CA . ALA A 1 314 ? -2.435 -12.743 16.681 1.00 83.88 314 ALA A CA 1
ATOM 2529 C C . ALA A 1 314 ? -3.078 -11.401 16.296 1.00 83.88 314 ALA A C 1
ATOM 2531 O O . ALA A 1 314 ? -2.968 -10.445 17.060 1.00 83.88 314 ALA A O 1
ATOM 2532 N N . ILE A 1 315 ? -3.772 -11.337 15.152 1.00 87.31 315 ILE A N 1
ATOM 2533 C CA . ILE A 1 315 ? -4.490 -10.129 14.727 1.00 87.31 315 ILE A CA 1
ATOM 2534 C C . ILE A 1 315 ? -5.702 -9.892 15.637 1.00 87.31 315 ILE A C 1
ATOM 2536 O O . ILE A 1 315 ? -5.911 -8.771 16.097 1.00 87.31 315 ILE A O 1
ATOM 2540 N N . TRP A 1 316 ? -6.467 -10.938 15.966 1.00 89.00 316 TRP A N 1
ATOM 2541 C CA . TRP A 1 316 ? -7.605 -10.804 16.880 1.00 89.00 316 TRP A CA 1
ATOM 2542 C C . TRP A 1 316 ? -7.198 -10.393 18.295 1.00 89.00 316 TRP A C 1
ATOM 2544 O O . TRP A 1 316 ? -7.854 -9.531 18.872 1.00 89.00 316 TRP A O 1
ATOM 2554 N N . ASP A 1 317 ? -6.099 -10.928 18.830 1.00 88.94 317 ASP A N 1
ATOM 2555 C CA . ASP A 1 317 ? -5.562 -10.526 20.134 1.00 88.94 317 ASP A CA 1
ATOM 2556 C C . ASP A 1 317 ? -5.244 -9.022 20.183 1.00 88.94 317 ASP A C 1
ATOM 2558 O O . ASP A 1 317 ? -5.399 -8.384 21.224 1.00 88.94 317 ASP A O 1
ATOM 2562 N N . LEU A 1 318 ? -4.802 -8.442 19.066 1.00 89.50 318 LEU A N 1
ATOM 2563 C CA . LEU A 1 318 ? -4.547 -7.008 18.952 1.00 89.50 318 LEU A CA 1
ATOM 2564 C C . LEU A 1 318 ? -5.842 -6.203 18.838 1.00 89.50 318 LEU A C 1
ATOM 2566 O O . LEU A 1 318 ? -6.016 -5.227 19.562 1.00 89.50 318 LEU A O 1
ATOM 2570 N N . ILE A 1 319 ? -6.772 -6.629 17.977 1.00 90.12 319 ILE A N 1
ATOM 2571 C CA . ILE A 1 319 ? -8.083 -5.975 17.819 1.00 90.12 319 ILE A CA 1
ATOM 2572 C C . ILE A 1 319 ? -8.828 -5.929 19.161 1.00 90.12 319 ILE A C 1
ATOM 2574 O O . ILE A 1 319 ? -9.409 -4.901 19.503 1.00 90.12 319 IL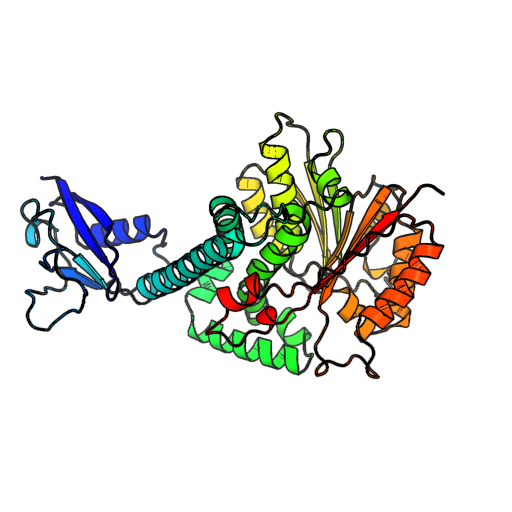E A O 1
ATOM 2578 N N . LEU A 1 320 ? -8.772 -7.024 19.926 1.00 88.69 320 LEU A N 1
ATOM 2579 C CA . LEU A 1 320 ? -9.398 -7.172 21.243 1.00 88.69 320 LEU A CA 1
ATOM 2580 C C . LEU A 1 320 ? -8.649 -6.441 22.369 1.00 88.69 320 LEU A C 1
ATOM 2582 O O . LEU A 1 320 ? -9.114 -6.440 23.508 1.00 88.69 320 LEU A O 1
ATOM 2586 N N . GLY A 1 321 ? -7.486 -5.848 22.092 1.00 85.44 321 GLY A N 1
ATOM 2587 C CA . GLY A 1 321 ? -6.686 -5.143 23.092 1.00 85.44 321 GLY A CA 1
ATOM 2588 C C . GLY A 1 321 ? -5.877 -6.044 24.034 1.00 85.44 321 GLY A C 1
ATOM 2589 O O . GLY A 1 321 ? -5.272 -5.547 24.981 1.00 85.44 321 GLY A O 1
ATOM 2590 N N . VAL A 1 322 ? -5.839 -7.360 23.799 1.00 87.62 322 VAL A N 1
ATOM 2591 C CA . VAL A 1 322 ? -5.137 -8.344 24.648 1.00 87.62 322 VAL A CA 1
ATOM 2592 C C . VAL A 1 322 ? -3.619 -8.158 24.574 1.00 87.62 322 VAL A C 1
ATOM 2594 O O . VAL A 1 322 ? -2.926 -8.310 25.578 1.00 87.62 322 VAL A O 1
ATOM 2597 N N . LYS A 1 323 ? -3.094 -7.813 23.391 1.00 83.69 323 LYS A N 1
ATOM 2598 C CA . LYS A 1 323 ? -1.650 -7.628 23.133 1.00 83.69 323 LYS A CA 1
ATOM 2599 C C . LYS A 1 323 ? -1.211 -6.165 23.005 1.00 83.69 323 LYS A C 1
ATOM 2601 O O . LYS A 1 323 ? -0.084 -5.896 22.598 1.00 83.69 323 LYS A O 1
ATOM 2606 N N . GLY A 1 324 ? -2.074 -5.226 23.382 1.00 84.06 324 GLY A N 1
ATOM 2607 C CA . GLY A 1 324 ? -1.814 -3.791 23.288 1.00 84.06 324 GLY A CA 1
ATOM 2608 C C . GLY A 1 324 ? -2.925 -3.048 22.559 1.00 84.06 324 GLY A C 1
ATOM 2609 O O . GLY A 1 324 ? -3.893 -3.644 22.100 1.00 84.06 324 GLY A O 1
ATOM 2610 N N . LYS A 1 325 ? -2.793 -1.724 22.480 1.00 87.62 325 LYS A N 1
ATOM 2611 C CA . LYS A 1 325 ? -3.779 -0.847 21.849 1.00 87.62 325 LYS A CA 1
ATOM 2612 C C . LYS A 1 325 ? -3.497 -0.719 20.353 1.00 87.62 325 LYS A C 1
ATOM 2614 O O . LYS A 1 325 ? -2.410 -0.290 19.976 1.00 87.62 325 LYS A O 1
ATOM 2619 N N . ILE A 1 326 ? -4.497 -1.010 19.521 1.00 92.56 326 ILE A N 1
ATOM 2620 C CA . ILE A 1 326 ? -4.470 -0.658 18.097 1.00 92.56 326 ILE A CA 1
ATOM 2621 C C . ILE A 1 326 ? -4.960 0.774 17.915 1.00 92.56 326 ILE A C 1
ATOM 2623 O O . ILE A 1 326 ? -5.997 1.170 18.456 1.00 92.56 326 ILE A O 1
ATOM 2627 N N . ASN A 1 327 ? -4.217 1.556 17.137 1.00 92.38 327 ASN A N 1
ATOM 2628 C CA . ASN A 1 327 ? -4.556 2.947 16.853 1.00 92.38 327 ASN A CA 1
ATOM 2629 C C . ASN A 1 327 ? -5.354 3.079 15.555 1.00 92.38 327 ASN A C 1
ATOM 2631 O O . ASN A 1 327 ? -6.284 3.881 15.491 1.00 92.38 327 ASN A O 1
ATOM 2635 N N . LEU A 1 328 ? -4.997 2.290 14.540 1.00 93.12 328 LEU A N 1
ATOM 2636 C CA . LEU A 1 328 ? -5.592 2.356 13.211 1.00 93.12 328 LEU A CA 1
ATOM 2637 C C . LEU A 1 328 ? -5.772 0.951 12.629 1.00 93.12 328 LEU A C 1
ATOM 2639 O O . LEU A 1 328 ? -4.856 0.133 12.641 1.00 93.12 328 LEU A O 1
ATOM 2643 N N . VAL A 1 329 ? -6.955 0.691 12.095 1.00 94.50 329 VAL A N 1
ATOM 2644 C CA . VAL A 1 329 ? -7.237 -0.431 11.202 1.00 94.50 329 VAL A CA 1
ATOM 2645 C C . VAL A 1 329 ? -7.592 0.156 9.851 1.00 94.50 329 VAL A C 1
ATOM 2647 O O . VAL A 1 329 ? -8.353 1.123 9.781 1.00 94.50 329 VAL A O 1
ATOM 2650 N N . THR A 1 330 ? -7.066 -0.416 8.782 1.00 93.94 330 THR A N 1
ATOM 2651 C CA . THR A 1 330 ? -7.351 0.045 7.433 1.00 93.94 330 THR A CA 1
ATOM 2652 C C . THR A 1 330 ? -7.858 -1.079 6.538 1.00 93.94 330 THR A C 1
ATOM 2654 O O . THR A 1 330 ? -7.542 -2.253 6.736 1.00 93.94 330 THR A O 1
ATOM 2657 N N . ALA A 1 331 ? -8.689 -0.704 5.571 1.00 91.00 331 ALA A N 1
ATOM 2658 C CA . ALA A 1 331 ? -9.234 -1.566 4.533 1.00 91.00 331 ALA A CA 1
ATOM 2659 C C . ALA A 1 331 ? -9.249 -0.771 3.217 1.00 91.00 331 ALA A C 1
ATOM 2661 O O . ALA A 1 331 ? -10.259 -0.158 2.860 1.00 91.00 331 ALA A O 1
ATOM 2662 N N . CYS A 1 332 ? -8.103 -0.736 2.535 1.00 87.88 332 CYS A N 1
ATOM 2663 C CA . CYS A 1 332 ? -7.893 0.042 1.315 1.00 87.88 332 CYS A CA 1
ATOM 2664 C C . CYS A 1 332 ? -8.076 -0.824 0.056 1.00 87.88 332 CYS A C 1
ATOM 2666 O O . CYS A 1 332 ? -7.317 -1.758 -0.166 1.00 87.88 332 CYS A O 1
ATOM 2668 N N . PHE A 1 333 ? -9.065 -0.497 -0.780 1.00 81.56 333 PHE A N 1
ATOM 2669 C CA . PHE A 1 333 ? -9.469 -1.201 -2.007 1.00 81.56 333 PHE A CA 1
ATOM 2670 C C . PHE A 1 333 ? -9.836 -2.679 -1.820 1.00 81.56 333 PHE A C 1
ATOM 2672 O O . PHE A 1 333 ? -9.824 -3.449 -2.776 1.00 81.56 333 PHE A O 1
ATOM 2679 N N . VAL A 1 334 ? -10.178 -3.073 -0.592 1.00 84.94 334 VAL A N 1
ATOM 2680 C CA . VAL A 1 334 ? -10.589 -4.444 -0.266 1.00 84.94 334 VAL A CA 1
ATOM 2681 C C . VAL A 1 334 ? -12.090 -4.544 0.002 1.00 84.94 334 VAL A C 1
ATOM 2683 O O . VAL A 1 334 ? -12.688 -5.585 -0.248 1.00 84.94 334 VAL A O 1
ATOM 2686 N N . ALA A 1 335 ? -12.746 -3.480 0.480 1.00 83.00 335 ALA A N 1
ATOM 2687 C CA . ALA A 1 335 ? -14.146 -3.553 0.898 1.00 83.00 335 ALA A CA 1
ATOM 2688 C C . ALA A 1 335 ? -15.066 -3.941 -0.272 1.00 83.00 335 ALA A C 1
ATOM 2690 O O . ALA A 1 335 ? -15.880 -4.856 -0.132 1.00 83.00 335 ALA A O 1
ATOM 2691 N N . ASN A 1 336 ? -14.886 -3.310 -1.433 1.00 76.44 336 ASN A N 1
ATOM 2692 C CA . ASN A 1 336 ? -15.552 -3.660 -2.685 1.00 76.44 336 ASN A CA 1
ATOM 2693 C C . ASN A 1 336 ? -15.409 -5.142 -3.025 1.00 76.44 336 ASN A C 1
ATOM 2695 O O . ASN A 1 336 ? -16.403 -5.805 -3.323 1.00 76.44 336 ASN A O 1
ATOM 2699 N N . GLU A 1 337 ? -14.184 -5.664 -2.953 1.00 77.75 337 GLU A N 1
ATOM 2700 C CA . GLU A 1 337 ? -13.895 -7.064 -3.247 1.00 77.75 337 GLU A CA 1
ATOM 2701 C C . GLU A 1 337 ? -14.705 -7.980 -2.320 1.00 77.75 337 GLU A C 1
ATOM 2703 O O . GLU A 1 337 ? -15.453 -8.835 -2.799 1.00 77.75 337 GLU A O 1
ATOM 2708 N N . LEU A 1 338 ? -14.678 -7.730 -1.007 1.00 83.44 338 LEU A N 1
ATOM 2709 C CA . LEU A 1 338 ? -15.419 -8.532 -0.027 1.00 83.44 338 LEU A CA 1
ATOM 2710 C C . LEU A 1 338 ? -16.928 -8.523 -0.272 1.00 83.44 338 LEU A C 1
ATOM 2712 O O . LEU A 1 338 ? -17.565 -9.580 -0.284 1.00 83.44 338 LEU A O 1
ATOM 2716 N N . PHE A 1 339 ? -17.508 -7.339 -0.492 1.00 80.38 339 PHE A N 1
ATOM 2717 C CA . PHE A 1 339 ? -18.939 -7.212 -0.764 1.00 80.38 339 PHE A CA 1
ATOM 2718 C C . PHE A 1 339 ? -19.328 -7.838 -2.105 1.00 80.38 339 PHE A C 1
ATOM 2720 O O . PHE A 1 339 ? -20.438 -8.359 -2.218 1.00 80.38 339 PHE A O 1
ATOM 2727 N N . SER A 1 340 ? -18.433 -7.837 -3.096 1.00 75.19 340 SER A N 1
ATOM 2728 C CA . SER A 1 340 ? -18.674 -8.483 -4.389 1.00 75.19 340 SER A CA 1
ATOM 2729 C C . SER A 1 340 ? -18.677 -10.010 -4.300 1.00 75.19 340 SER A C 1
ATOM 2731 O O . SER A 1 340 ? -19.450 -10.660 -5.002 1.00 75.19 340 SER A O 1
ATOM 2733 N N . VAL A 1 341 ? -17.858 -10.576 -3.407 1.00 80.38 341 VAL A N 1
ATOM 2734 C CA . VAL A 1 341 ? -17.759 -12.022 -3.190 1.00 80.38 341 VAL A CA 1
ATOM 2735 C C . VAL A 1 341 ? -18.938 -12.527 -2.362 1.00 80.38 341 VAL A C 1
ATOM 2737 O O . VAL A 1 341 ? -19.620 -13.473 -2.759 1.00 80.38 341 VAL A O 1
ATOM 2740 N N . ASN A 1 342 ? -19.187 -11.926 -1.194 1.00 83.62 342 ASN A N 1
ATOM 2741 C CA . ASN A 1 342 ? -20.291 -12.325 -0.328 1.00 83.62 342 ASN A CA 1
ATOM 2742 C C . ASN A 1 342 ? -20.718 -11.185 0.603 1.00 83.62 342 ASN A C 1
ATOM 2744 O O . ASN A 1 342 ? -20.126 -10.960 1.659 1.00 83.62 342 ASN A O 1
ATOM 2748 N N . ILE A 1 343 ? -21.818 -10.523 0.242 1.00 82.75 343 ILE A N 1
ATOM 2749 C CA . ILE A 1 343 ? -22.375 -9.383 0.983 1.00 82.75 343 ILE A CA 1
ATOM 2750 C C . ILE A 1 343 ? -22.619 -9.715 2.462 1.00 82.75 343 ILE A C 1
ATOM 2752 O O . ILE A 1 343 ? -22.353 -8.884 3.327 1.00 82.75 343 ILE A O 1
ATOM 2756 N N . GLU A 1 344 ? -23.151 -10.899 2.768 1.00 83.00 344 GLU A N 1
ATOM 2757 C CA . GLU A 1 344 ? -23.547 -11.245 4.136 1.00 83.00 344 GLU A CA 1
ATOM 2758 C C . GLU A 1 344 ? -22.337 -11.566 5.017 1.00 83.00 344 GLU A C 1
ATOM 2760 O O . GLU A 1 344 ? -22.264 -11.119 6.161 1.00 83.00 344 GLU A O 1
ATOM 2765 N N . GLN A 1 345 ? -21.345 -12.276 4.475 1.00 86.38 345 GLN A N 1
ATOM 2766 C CA . GLN A 1 345 ? -20.085 -12.496 5.184 1.00 86.38 345 GLN A CA 1
ATOM 2767 C C . GLN A 1 345 ? -19.323 -11.183 5.374 1.00 86.38 345 GLN A C 1
ATOM 2769 O O . GLN A 1 345 ? -18.858 -10.922 6.479 1.00 86.38 345 GLN A O 1
ATOM 2774 N N . ALA A 1 346 ? -19.267 -10.316 4.361 1.00 85.94 346 ALA A N 1
ATOM 2775 C CA . ALA A 1 346 ? -18.618 -9.012 4.476 1.00 85.94 346 ALA A CA 1
ATOM 2776 C C . ALA A 1 346 ? -19.246 -8.163 5.594 1.00 85.94 346 ALA A C 1
ATOM 2778 O O . ALA A 1 346 ? -18.532 -7.617 6.436 1.00 85.94 346 ALA A O 1
ATOM 2779 N N . LYS A 1 347 ? -20.583 -8.110 5.680 1.00 83.38 347 LYS A N 1
ATOM 2780 C CA . LYS A 1 347 ? -21.276 -7.434 6.791 1.00 83.38 347 LYS A CA 1
ATOM 2781 C C . LYS A 1 347 ? -20.911 -8.028 8.143 1.00 83.38 347 LYS A C 1
ATOM 2783 O O . LYS A 1 347 ? -20.483 -7.291 9.026 1.00 83.38 347 LYS A O 1
ATOM 2788 N N . ARG A 1 348 ? -21.038 -9.351 8.293 1.00 85.75 348 ARG A N 1
ATOM 2789 C CA . ARG A 1 348 ? -20.718 -10.053 9.546 1.00 85.75 348 ARG A CA 1
ATOM 2790 C C . ARG A 1 348 ? -19.272 -9.824 9.973 1.00 85.75 348 ARG A C 1
ATOM 2792 O O . ARG A 1 348 ? -19.010 -9.625 11.157 1.00 85.75 348 ARG A O 1
ATOM 2799 N N . PHE A 1 349 ? -18.350 -9.807 9.013 1.00 89.25 349 PHE A N 1
ATOM 2800 C CA . PHE A 1 349 ? -16.947 -9.489 9.240 1.00 89.25 349 PHE A CA 1
ATOM 2801 C C . PHE A 1 349 ? -16.785 -8.090 9.840 1.00 89.25 349 PHE A C 1
ATOM 2803 O O . PHE A 1 349 ? -16.254 -7.959 10.943 1.00 89.25 349 PHE A O 1
ATOM 2810 N N . PHE A 1 350 ? -17.286 -7.048 9.168 1.00 87.00 350 PHE A N 1
ATOM 2811 C CA . PHE A 1 350 ? -17.147 -5.678 9.663 1.00 87.00 350 PHE A CA 1
ATOM 2812 C C . PHE A 1 350 ? -17.920 -5.443 10.970 1.00 87.00 350 PHE A C 1
ATOM 2814 O O . PHE A 1 350 ? -17.437 -4.731 11.849 1.00 87.00 350 PHE A O 1
ATOM 2821 N N . GLU A 1 351 ? -19.079 -6.074 11.165 1.00 85.44 351 GLU A N 1
ATOM 2822 C CA . GLU A 1 351 ? -19.812 -6.068 12.438 1.00 85.44 351 GLU A CA 1
ATOM 2823 C C . GLU A 1 351 ? -18.986 -6.643 13.582 1.00 85.44 351 GLU A C 1
ATOM 2825 O O . GLU A 1 351 ? -18.978 -6.107 14.691 1.00 85.44 351 GLU A O 1
ATOM 2830 N N . ARG A 1 352 ? -18.325 -7.775 13.343 1.00 87.75 352 ARG A N 1
ATOM 2831 C CA . ARG A 1 352 ? -17.474 -8.423 14.339 1.00 87.75 352 ARG A CA 1
ATOM 2832 C C . ARG A 1 352 ? -16.237 -7.574 14.621 1.00 87.75 352 ARG A C 1
ATOM 2834 O O . ARG A 1 352 ? -15.947 -7.317 15.787 1.00 87.75 352 ARG A O 1
ATOM 2841 N N . LEU A 1 353 ? -15.562 -7.102 13.572 1.00 90.19 353 LEU A N 1
ATOM 2842 C CA . LEU A 1 353 ? -14.393 -6.228 13.661 1.00 90.19 353 LEU A CA 1
ATOM 2843 C C . LEU A 1 353 ? -14.706 -4.989 14.506 1.00 90.19 353 LEU A C 1
ATOM 2845 O O . LEU A 1 353 ? -14.069 -4.750 15.526 1.00 90.19 353 LEU A O 1
ATOM 2849 N N . THR A 1 354 ? -15.746 -4.243 14.136 1.00 87.50 354 THR A N 1
ATOM 2850 C CA . THR A 1 354 ? -16.121 -2.991 14.811 1.00 87.50 354 THR A CA 1
ATOM 2851 C C . THR A 1 354 ? -16.580 -3.201 16.258 1.00 87.50 354 THR A C 1
ATOM 2853 O O . THR A 1 354 ? -16.275 -2.386 17.136 1.00 87.50 354 THR A O 1
ATOM 2856 N N . ARG A 1 355 ? -17.261 -4.310 16.570 1.00 85.75 355 ARG A N 1
ATOM 2857 C CA . ARG A 1 355 ? -17.590 -4.660 17.964 1.00 85.75 355 ARG A CA 1
ATOM 2858 C C . ARG A 1 355 ? -16.352 -4.959 18.805 1.00 85.75 355 ARG A C 1
ATOM 2860 O O . ARG A 1 355 ? -16.326 -4.553 19.962 1.00 85.75 355 ARG A O 1
ATOM 2867 N N . ALA A 1 356 ? -15.364 -5.641 18.232 1.00 89.12 356 ALA A N 1
ATOM 2868 C CA . ALA A 1 356 ? -14.160 -6.075 18.933 1.00 89.12 356 ALA A CA 1
ATOM 2869 C C . ALA A 1 356 ? -13.137 -4.949 19.160 1.00 89.12 356 ALA A C 1
ATOM 2871 O O . ALA A 1 356 ? -12.410 -4.998 20.147 1.00 89.12 356 ALA A O 1
ATOM 2872 N N . MET A 1 357 ? -13.092 -3.944 18.279 1.00 90.00 357 MET A N 1
ATOM 2873 C CA . MET A 1 357 ? -12.149 -2.825 18.378 1.00 90.00 357 MET A CA 1
ATOM 2874 C C . MET A 1 357 ? -12.271 -2.055 19.701 1.00 90.00 357 MET A C 1
ATOM 2876 O O . MET A 1 357 ? -13.367 -1.670 20.129 1.00 90.00 357 MET A O 1
ATOM 2880 N N . THR A 1 358 ? -11.118 -1.758 20.303 1.00 90.06 358 THR A N 1
ATOM 2881 C CA . THR A 1 358 ? -11.012 -0.943 21.518 1.00 90.06 358 THR A CA 1
ATOM 2882 C C . THR A 1 358 ? -11.420 0.523 21.291 1.00 90.06 358 THR A C 1
ATOM 2884 O O . THR A 1 358 ? -11.317 1.027 20.171 1.00 90.06 358 THR A O 1
ATOM 2887 N N . PRO A 1 359 ? -11.867 1.251 22.335 1.00 87.81 359 PRO A N 1
ATOM 2888 C CA . PRO A 1 359 ? -12.116 2.691 22.244 1.00 87.81 359 PRO A CA 1
ATOM 2889 C C . PRO A 1 359 ? -10.904 3.486 21.735 1.00 87.81 359 PRO A C 1
ATOM 2891 O O . PRO A 1 359 ? -9.757 3.120 21.988 1.00 87.81 359 PRO A O 1
ATOM 2894 N N . ASP A 1 360 ? -11.179 4.590 21.039 1.00 86.19 360 ASP A N 1
ATOM 2895 C CA . ASP A 1 360 ? -10.223 5.474 20.355 1.00 86.19 360 ASP A CA 1
ATOM 2896 C C . ASP A 1 360 ? -9.476 4.868 19.158 1.00 86.19 360 ASP A C 1
ATOM 2898 O O . ASP A 1 360 ? -8.692 5.573 18.519 1.00 86.19 360 ASP A O 1
ATOM 2902 N N . THR A 1 361 ? -9.736 3.609 18.796 1.00 89.25 361 THR A N 1
ATOM 2903 C CA . THR A 1 361 ? -9.224 3.037 17.548 1.00 89.25 361 THR A CA 1
ATOM 2904 C C . THR A 1 361 ? -9.952 3.640 16.341 1.00 89.25 361 THR A C 1
ATOM 2906 O O . THR A 1 361 ? -11.184 3.762 16.332 1.00 89.25 361 THR A O 1
ATOM 2909 N N . LEU A 1 362 ? -9.187 4.003 15.308 1.00 89.62 362 LEU A N 1
ATOM 2910 C CA . LEU A 1 362 ? -9.706 4.436 14.012 1.00 89.62 362 LEU A CA 1
ATOM 2911 C C . LEU A 1 362 ? -9.868 3.246 13.058 1.00 89.62 362 LEU A C 1
ATOM 2913 O O . LEU A 1 362 ? -9.012 2.365 13.017 1.00 89.62 362 LEU A O 1
ATOM 2917 N N . LEU A 1 363 ? -10.938 3.245 12.266 1.00 90.06 363 LEU A N 1
ATOM 2918 C CA . LEU A 1 363 ? -11.109 2.383 11.095 1.00 90.06 363 LEU A CA 1
ATOM 2919 C C . LEU A 1 363 ? -11.188 3.263 9.847 1.00 90.06 363 LEU A C 1
ATOM 2921 O O . LEU A 1 363 ? -12.120 4.056 9.714 1.00 90.06 363 LEU A O 1
ATOM 2925 N N . LEU A 1 364 ? -10.227 3.108 8.940 1.00 88.38 364 LEU A N 1
ATOM 2926 C CA . LEU A 1 364 ? -10.223 3.748 7.629 1.00 88.38 364 LEU A CA 1
ATOM 2927 C C . LEU A 1 364 ? -10.624 2.732 6.560 1.00 88.38 364 LEU A C 1
ATOM 2929 O O . LEU A 1 364 ? -9.926 1.746 6.343 1.00 88.38 364 LEU A O 1
ATOM 2933 N N . ILE A 1 365 ? -11.721 2.998 5.863 1.00 85.12 365 ILE A N 1
ATOM 2934 C CA . ILE A 1 365 ? -12.093 2.272 4.649 1.00 85.12 365 ILE A CA 1
ATOM 2935 C C . ILE A 1 365 ? -11.874 3.229 3.487 1.00 85.12 365 ILE A C 1
ATOM 2937 O O . ILE A 1 365 ? -12.464 4.303 3.482 1.00 85.12 365 ILE A O 1
ATOM 2941 N N . LEU A 1 366 ? -11.030 2.867 2.528 1.00 81.88 366 LEU A N 1
ATOM 2942 C CA . LEU A 1 366 ? -10.791 3.650 1.315 1.00 81.88 366 LEU A CA 1
ATOM 2943 C C . LEU A 1 366 ? -11.023 2.738 0.125 1.00 81.88 366 LEU A C 1
ATOM 2945 O O . LEU A 1 366 ? -10.497 1.635 0.105 1.00 81.88 366 LEU A O 1
ATOM 2949 N N . ASP A 1 367 ? -11.803 3.160 -0.857 1.00 77.31 367 ASP A N 1
ATOM 2950 C CA . ASP A 1 367 ? -12.111 2.325 -2.014 1.00 77.31 367 ASP A CA 1
ATOM 2951 C C . ASP A 1 367 ? -12.470 3.176 -3.240 1.00 77.31 367 ASP A C 1
ATOM 2953 O O . ASP A 1 367 ? -12.533 4.398 -3.145 1.00 77.31 367 ASP A O 1
ATOM 2957 N N . CYS A 1 368 ? -12.698 2.555 -4.398 1.00 66.69 368 CYS A N 1
ATOM 2958 C CA . CYS A 1 368 ? -13.152 3.254 -5.602 1.00 66.69 368 CYS A CA 1
ATOM 2959 C C . CYS A 1 368 ? -14.652 3.114 -5.870 1.00 66.69 368 CYS A C 1
ATOM 2961 O O . CYS A 1 368 ? -15.274 2.066 -5.678 1.00 66.69 368 CYS A O 1
ATOM 2963 N N . GLN A 1 369 ? -15.221 4.197 -6.386 1.00 54.25 369 GLN A N 1
ATOM 2964 C CA . GLN A 1 369 ? -16.484 4.225 -7.093 1.00 54.25 369 GLN A CA 1
ATOM 2965 C C . GLN A 1 369 ? -16.239 3.637 -8.488 1.00 54.25 369 GLN A C 1
ATOM 2967 O O . GLN A 1 369 ? -15.654 4.284 -9.354 1.00 54.25 369 GLN A O 1
ATOM 2972 N N . TYR A 1 370 ? -16.624 2.380 -8.696 1.00 54.88 370 TYR A N 1
ATOM 2973 C CA . TYR A 1 370 ? -16.590 1.785 -10.030 1.00 54.88 370 TYR A CA 1
ATOM 2974 C C . TYR A 1 370 ? -17.647 2.451 -10.919 1.00 54.88 370 TYR A C 1
ATOM 2976 O O . TYR A 1 370 ? -18.808 2.565 -10.519 1.00 54.88 370 TYR A O 1
ATOM 2984 N N . ASP A 1 371 ? -17.240 2.861 -12.119 1.00 38.69 371 ASP A N 1
ATOM 2985 C CA . ASP A 1 371 ? -18.148 3.289 -13.185 1.00 38.69 371 ASP A CA 1
ATOM 2986 C C . ASP A 1 371 ? -19.052 2.110 -13.618 1.00 38.69 371 ASP A C 1
ATOM 2988 O O . ASP A 1 371 ? -18.703 0.940 -13.424 1.00 38.69 371 ASP A O 1
ATOM 2992 N N . GLU A 1 372 ? -20.222 2.400 -14.192 1.00 37.75 372 GLU A N 1
ATOM 2993 C CA . GLU A 1 372 ? -21.380 1.494 -14.368 1.00 37.75 372 GLU A CA 1
ATOM 2994 C C . GLU A 1 372 ? -21.085 0.137 -15.060 1.00 37.75 372 GLU A C 1
ATOM 2996 O O . GLU A 1 372 ? -21.872 -0.810 -14.962 1.00 37.75 372 GLU A O 1
ATOM 3001 N N . SER A 1 373 ? -19.930 -0.003 -15.714 1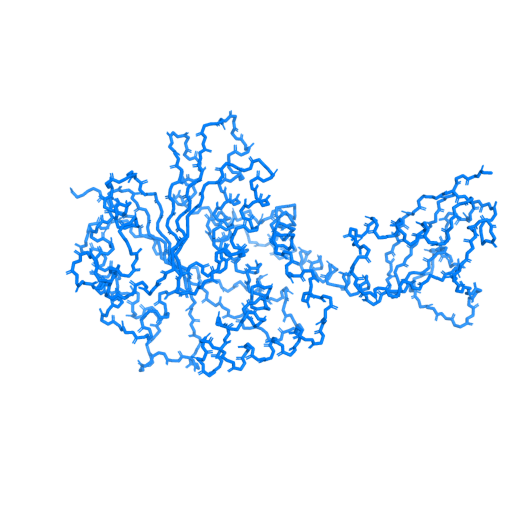.00 35.69 373 SER A N 1
ATOM 3002 C CA . SER A 1 373 ? -19.473 -1.219 -16.400 1.00 35.69 373 SER A CA 1
ATOM 3003 C C . SER A 1 373 ? -19.051 -2.372 -15.471 1.00 35.69 373 SER A C 1
ATOM 3005 O O . SER A 1 373 ? -19.107 -3.530 -15.886 1.00 35.69 373 SER A O 1
ATOM 3007 N N . PHE A 1 374 ? -18.715 -2.104 -14.202 1.00 38.47 374 PHE A N 1
ATOM 3008 C CA . PHE A 1 374 ? -18.369 -3.119 -13.187 1.00 38.47 374 PHE A CA 1
ATOM 3009 C C . PHE A 1 374 ? -19.451 -3.261 -12.107 1.00 38.47 374 PHE A C 1
ATOM 3011 O O . PHE A 1 374 ? -19.169 -3.406 -10.917 1.00 38.47 374 PHE A O 1
ATOM 3018 N N . SER A 1 375 ? -20.720 -3.242 -12.523 1.00 34.16 375 SER A N 1
ATOM 3019 C CA . SER A 1 375 ? -21.863 -3.448 -11.630 1.00 34.16 375 SER A CA 1
ATOM 3020 C C . SER A 1 375 ? -21.703 -4.714 -10.763 1.00 34.16 375 SER A C 1
ATOM 3022 O O . SER A 1 375 ? -21.746 -5.857 -11.226 1.00 34.16 375 SER A O 1
ATOM 3024 N N . ILE A 1 376 ? -21.521 -4.516 -9.455 1.00 38.28 376 ILE A N 1
ATOM 3025 C CA . ILE A 1 376 ? -21.681 -5.578 -8.460 1.00 38.28 376 ILE A CA 1
ATOM 3026 C C . ILE A 1 376 ? -23.188 -5.799 -8.350 1.00 38.28 376 ILE A C 1
ATOM 3028 O O . ILE A 1 376 ? -23.893 -4.925 -7.853 1.00 38.28 376 ILE A O 1
ATOM 3032 N N . HIS A 1 377 ? -23.673 -6.916 -8.903 1.00 37.44 377 HIS A N 1
ATOM 3033 C CA . HIS A 1 377 ? -25.057 -7.410 -8.876 1.00 37.44 377 HIS A CA 1
ATOM 3034 C C . HIS A 1 377 ? -26.153 -6.368 -8.541 1.00 37.44 377 HIS A C 1
ATOM 3036 O O . HIS A 1 377 ? -26.372 -6.020 -7.380 1.00 37.44 377 HIS A O 1
ATOM 3042 N N . ASN A 1 378 ? -26.942 -5.993 -9.558 1.00 38.28 378 ASN A N 1
ATOM 3043 C CA . ASN A 1 378 ? -28.141 -5.137 -9.476 1.00 38.28 378 ASN A CA 1
ATOM 3044 C C . ASN A 1 378 ? -27.904 -3.624 -9.279 1.00 38.28 378 ASN A C 1
ATOM 3046 O O . ASN A 1 378 ? -28.587 -3.026 -8.446 1.00 38.28 378 ASN A O 1
ATOM 3050 N N . ASN A 1 379 ? -27.018 -2.983 -10.056 1.00 42.25 379 ASN A N 1
ATOM 3051 C CA . ASN A 1 379 ? -26.937 -1.508 -10.149 1.00 42.25 379 ASN A CA 1
ATOM 3052 C C . ASN A 1 379 ? -26.836 -0.777 -8.793 1.00 42.25 379 ASN A C 1
ATOM 3054 O O . ASN A 1 379 ? -27.420 0.290 -8.604 1.00 42.25 379 ASN A O 1
ATOM 3058 N N . LYS A 1 380 ? -26.131 -1.352 -7.812 1.00 49.09 380 LYS A N 1
ATOM 3059 C CA . LYS A 1 380 ? -25.892 -0.696 -6.522 1.00 49.09 380 LYS A CA 1
ATOM 3060 C C . LYS A 1 380 ? -24.414 -0.375 -6.397 1.00 49.09 380 LYS A C 1
ATOM 3062 O O . LYS A 1 380 ? -23.593 -1.284 -6.347 1.00 49.09 380 LYS A O 1
ATOM 3067 N N . SER A 1 381 ? -24.103 0.918 -6.355 1.00 58.09 381 SER A N 1
ATOM 3068 C CA . SER A 1 381 ? -22.760 1.416 -6.074 1.00 58.09 381 SER A CA 1
ATOM 3069 C C . SER A 1 381 ? -22.270 0.884 -4.725 1.00 58.09 381 SER A C 1
ATOM 3071 O O . SER A 1 381 ? -23.074 0.599 -3.831 1.00 58.09 381 SER A O 1
ATOM 3073 N N . LEU A 1 382 ? -20.949 0.781 -4.555 1.00 59.62 382 LEU A N 1
ATOM 3074 C CA . LEU A 1 382 ? -20.313 0.496 -3.265 1.00 59.62 382 LEU A CA 1
ATOM 3075 C C . LEU A 1 382 ? -20.913 1.345 -2.137 1.00 59.62 382 LEU A C 1
ATOM 3077 O O . LEU A 1 382 ? -21.135 0.836 -1.045 1.00 59.62 382 LEU A O 1
ATOM 3081 N N . TRP A 1 383 ? -21.281 2.596 -2.417 1.00 61.62 383 TRP A N 1
ATOM 3082 C CA . TRP A 1 383 ? -21.997 3.452 -1.474 1.00 61.62 383 TRP A CA 1
ATOM 3083 C C . TRP A 1 383 ? -23.260 2.850 -0.907 1.00 61.62 383 TRP A C 1
ATOM 3085 O O . TRP A 1 383 ? -23.470 2.928 0.292 1.00 61.62 383 TRP A O 1
ATOM 3095 N N . ALA A 1 384 ? -24.095 2.208 -1.716 1.00 65.81 384 ALA A N 1
ATOM 3096 C CA . ALA A 1 384 ? -25.308 1.589 -1.199 1.00 65.81 384 ALA A CA 1
ATOM 3097 C C . ALA A 1 384 ? -24.995 0.446 -0.210 1.00 65.81 384 ALA A C 1
ATOM 3099 O O . ALA A 1 384 ? -25.842 0.081 0.612 1.00 65.81 384 ALA A O 1
ATOM 3100 N N . TYR A 1 385 ? -23.795 -0.138 -0.290 1.00 66.06 385 TYR A N 1
ATOM 3101 C CA . TYR A 1 385 ? -23.284 -1.100 0.684 1.00 66.06 385 TYR A CA 1
ATOM 3102 C C . TYR A 1 385 ? -22.613 -0.411 1.871 1.00 66.06 385 TYR A C 1
ATOM 3104 O O . TYR A 1 385 ? -22.891 -0.797 3.004 1.00 66.06 385 TYR A O 1
ATOM 3112 N N . LEU A 1 386 ? -21.816 0.633 1.644 1.00 65.38 386 LEU A N 1
ATOM 3113 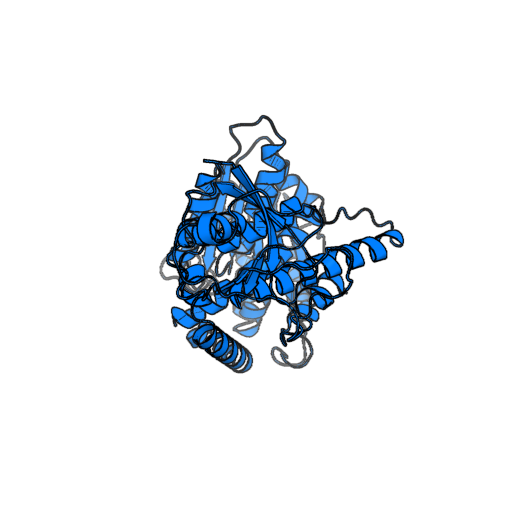C CA . LEU A 1 386 ? -21.161 1.404 2.696 1.00 65.38 386 LEU A CA 1
ATOM 3114 C C . LEU A 1 386 ? -22.155 2.193 3.559 1.00 65.38 386 LEU A C 1
ATOM 3116 O O . LEU A 1 386 ? -21.983 2.215 4.766 1.00 65.38 386 LEU A O 1
ATOM 3120 N N . GLU A 1 387 ? -23.247 2.728 3.009 1.00 67.00 387 GLU A N 1
ATOM 3121 C CA . GLU A 1 387 ? -24.358 3.337 3.763 1.00 67.00 387 GLU A CA 1
ATOM 3122 C C . GLU A 1 387 ? -25.067 2.306 4.655 1.00 67.00 387 GLU A C 1
ATOM 3124 O O . GLU A 1 387 ? -25.489 2.588 5.779 1.00 67.00 387 GLU A O 1
ATOM 3129 N N . LYS A 1 388 ? -25.219 1.066 4.171 1.00 66.06 388 LYS A N 1
ATOM 3130 C CA . LYS A 1 388 ? -25.765 -0.024 4.996 1.00 66.06 388 LYS A CA 1
ATOM 3131 C C . LYS A 1 388 ? -24.779 -0.439 6.077 1.00 66.06 388 LYS A C 1
ATOM 3133 O O . LYS A 1 388 ? -25.193 -0.732 7.200 1.00 66.06 388 LYS A O 1
ATOM 3138 N N . LEU A 1 389 ? -23.496 -0.474 5.733 1.00 67.44 389 LEU A N 1
ATOM 3139 C CA . LEU A 1 389 ? -22.430 -0.766 6.669 1.00 67.44 389 LEU A CA 1
ATOM 3140 C C . LEU A 1 389 ? -22.339 0.330 7.737 1.00 67.44 389 LEU A C 1
ATOM 3142 O O . LEU A 1 389 ? -22.241 0.008 8.910 1.00 67.44 389 LEU A O 1
ATOM 3146 N N . GLU A 1 390 ? -22.495 1.597 7.370 1.00 68.81 390 GLU A N 1
ATOM 3147 C CA . GLU A 1 390 ? -22.556 2.733 8.286 1.00 68.81 390 GLU A CA 1
ATOM 3148 C C . GLU A 1 390 ? -23.643 2.537 9.338 1.00 68.81 390 GLU A C 1
ATOM 3150 O O . GLU A 1 390 ? -23.351 2.602 10.529 1.00 68.81 390 GLU A O 1
ATOM 3155 N N . ARG A 1 391 ? -24.885 2.236 8.931 1.00 67.75 391 ARG A N 1
ATOM 3156 C CA . ARG A 1 391 ? -25.983 1.997 9.892 1.00 67.75 391 ARG A CA 1
ATOM 3157 C C . ARG A 1 391 ? -25.640 0.897 10.890 1.00 67.75 391 ARG A C 1
ATOM 3159 O O . ARG A 1 391 ? -26.017 0.966 12.057 1.00 67.75 391 ARG A O 1
ATOM 3166 N N . THR A 1 392 ? -24.918 -0.103 10.411 1.00 66.38 392 THR A N 1
ATOM 3167 C CA . THR A 1 392 ? -24.496 -1.263 11.184 1.00 66.38 392 THR A CA 1
ATOM 3168 C C . THR A 1 392 ? -23.351 -0.914 12.146 1.00 66.38 392 THR A C 1
ATOM 3170 O O . THR A 1 392 ? -23.399 -1.265 13.322 1.00 66.38 392 THR A O 1
ATOM 3173 N N . ILE A 1 393 ? -22.348 -0.162 11.683 1.00 69.88 393 ILE A N 1
ATOM 3174 C CA . ILE A 1 393 ? -21.186 0.274 12.469 1.00 69.88 393 ILE A CA 1
ATOM 3175 C C . ILE A 1 393 ? -21.593 1.303 13.534 1.00 69.88 393 ILE A C 1
ATOM 3177 O O . ILE A 1 393 ? -21.166 1.193 14.685 1.00 69.88 393 ILE A O 1
ATOM 3181 N N . SER A 1 394 ? -22.465 2.255 13.193 1.00 67.69 394 SER A N 1
ATOM 3182 C CA . SER A 1 394 ? -22.975 3.284 14.112 1.00 67.69 394 SER A CA 1
ATOM 3183 C C . SER A 1 394 ? -23.705 2.684 15.320 1.00 67.69 394 SER A C 1
ATOM 3185 O O . SER A 1 394 ? -23.604 3.203 16.431 1.00 67.69 394 SER A O 1
ATOM 3187 N N . GLY A 1 395 ? -24.378 1.539 15.145 1.00 66.31 395 GLY A N 1
ATOM 3188 C CA . GLY A 1 395 ? -25.011 0.794 16.240 1.00 66.31 395 GLY A CA 1
ATOM 3189 C C . GLY A 1 395 ? -24.027 0.165 17.239 1.00 66.31 395 GLY A C 1
ATOM 3190 O O . GLY A 1 395 ? -24.412 -0.144 18.363 1.00 66.31 395 GLY A O 1
ATOM 3191 N N . ASN A 1 396 ? -22.749 0.025 16.872 1.00 66.31 396 ASN A N 1
ATOM 3192 C CA . ASN A 1 396 ? -21.722 -0.653 17.667 1.00 66.31 396 ASN A CA 1
ATOM 3193 C C . ASN A 1 396 ? -20.839 0.311 18.479 1.00 66.31 396 ASN A C 1
ATOM 3195 O O . ASN A 1 396 ? -19.708 -0.039 18.814 1.00 66.31 396 ASN A O 1
ATOM 3199 N N . GLY A 1 397 ? -21.300 1.522 18.803 1.00 58.12 397 GLY A N 1
ATOM 3200 C CA . GLY A 1 397 ? -20.526 2.461 19.629 1.00 58.12 397 GLY A CA 1
ATOM 3201 C C . GLY A 1 397 ? -19.477 3.277 18.885 1.00 58.12 397 GLY A C 1
ATOM 3202 O O . GLY A 1 397 ? -18.513 3.746 19.487 1.00 58.12 397 GLY A O 1
ATOM 3203 N N . PHE A 1 398 ? -19.642 3.437 17.578 1.00 62.94 398 PHE A N 1
ATOM 3204 C CA . PHE A 1 398 ? -18.936 4.459 16.817 1.00 62.94 398 PHE A CA 1
ATOM 3205 C C . PHE A 1 398 ? -19.814 5.717 16.804 1.00 62.94 398 PHE A C 1
ATOM 3207 O O . PHE A 1 398 ? -20.984 5.653 16.435 1.00 62.94 398 PHE A O 1
ATOM 3214 N N . LYS A 1 399 ? -19.268 6.849 17.256 1.00 56.56 399 LYS A N 1
ATOM 3215 C CA . LYS A 1 399 ? -19.854 8.192 17.103 1.00 56.56 399 LYS A CA 1
ATOM 3216 C C . LYS A 1 399 ? -18.788 9.104 16.503 1.00 56.56 399 LYS A C 1
ATOM 3218 O O . LYS A 1 399 ? -17.607 8.782 16.574 1.00 56.56 399 LYS A O 1
ATOM 3223 N N . ASP A 1 400 ? -19.226 10.219 15.927 1.00 50.34 400 ASP A N 1
ATOM 3224 C CA . ASP A 1 400 ? -18.395 11.166 15.173 1.00 50.34 400 ASP A CA 1
ATOM 3225 C C . ASP A 1 400 ? -17.826 10.538 13.898 1.00 50.34 400 ASP A C 1
ATOM 3227 O O . ASP A 1 400 ? -16.621 10.373 13.706 1.00 50.34 400 ASP A O 1
ATOM 3231 N N . GLN A 1 401 ? -18.749 10.152 13.016 1.00 53.09 401 GLN A N 1
ATOM 3232 C CA . GLN A 1 401 ? -18.421 9.732 11.666 1.00 53.09 401 GLN A CA 1
ATOM 3233 C C . GLN A 1 401 ? -17.918 10.945 10.887 1.00 53.09 401 GLN A C 1
ATOM 3235 O O . GLN A 1 401 ? -18.633 11.932 10.709 1.00 53.09 401 GLN A O 1
ATOM 3240 N N . ILE A 1 402 ? -16.693 10.847 10.392 1.00 51.94 402 ILE A N 1
ATOM 3241 C CA . ILE A 1 402 ? -16.183 11.782 9.403 1.00 51.94 402 ILE A CA 1
ATOM 3242 C C . ILE A 1 402 ? -16.278 11.046 8.071 1.00 51.94 402 ILE A C 1
ATOM 3244 O O . ILE A 1 402 ? -15.341 10.388 7.619 1.00 51.94 402 ILE A O 1
ATOM 3248 N N . VAL A 1 403 ? -17.471 11.100 7.467 1.00 50.19 403 VAL A N 1
ATOM 3249 C CA . VAL A 1 403 ? -17.611 10.765 6.048 1.00 50.19 403 VAL A CA 1
ATOM 3250 C C . VAL A 1 403 ? -17.065 11.945 5.283 1.00 50.19 403 VAL A C 1
ATOM 3252 O O . VAL A 1 403 ? -17.719 12.981 5.168 1.00 50.19 403 VAL A O 1
ATOM 3255 N N . ILE A 1 404 ? -15.856 11.800 4.765 1.00 50.34 404 ILE A N 1
ATOM 3256 C CA . ILE A 1 404 ? -15.374 12.729 3.759 1.00 50.34 404 ILE A CA 1
ATOM 3257 C C . ILE A 1 404 ? -15.444 11.997 2.444 1.00 50.34 404 ILE A C 1
ATOM 3259 O O . ILE A 1 404 ? -14.546 11.261 2.048 1.00 50.34 404 ILE A O 1
ATOM 3263 N N . ILE A 1 405 ? -16.551 12.252 1.756 1.00 43.97 405 ILE A N 1
ATOM 3264 C CA . ILE A 1 405 ? -16.658 11.996 0.331 1.00 43.97 405 ILE A CA 1
ATOM 3265 C C . ILE A 1 405 ? -15.740 13.011 -0.345 1.00 43.97 405 ILE A C 1
ATOM 3267 O O . ILE A 1 405 ? -16.164 14.086 -0.770 1.00 43.97 405 ILE A O 1
ATOM 3271 N N . SER A 1 406 ? -14.449 12.702 -0.399 1.00 41.97 406 SER A N 1
ATOM 3272 C CA . SER A 1 406 ? -13.586 13.362 -1.359 1.00 41.97 406 SER A CA 1
ATOM 3273 C C . SER A 1 406 ? -13.963 12.782 -2.709 1.00 41.97 406 SER A C 1
ATOM 3275 O O . SER A 1 406 ? -13.405 11.775 -3.112 1.00 41.97 406 SER A O 1
ATOM 3277 N N . ARG A 1 407 ? -14.917 13.402 -3.415 1.00 39.12 407 ARG A N 1
ATOM 3278 C CA . ARG A 1 407 ? -14.937 13.268 -4.871 1.00 39.12 407 ARG A CA 1
ATOM 3279 C C . ARG A 1 407 ? -13.669 13.938 -5.343 1.00 39.12 407 ARG A C 1
ATOM 3281 O O . ARG A 1 407 ? -13.639 15.149 -5.557 1.00 39.12 407 ARG A O 1
ATOM 3288 N N . ALA A 1 408 ? -12.611 13.155 -5.418 1.00 38.31 408 ALA A N 1
ATOM 3289 C CA . ALA A 1 408 ? -11.481 13.511 -6.221 1.00 38.31 408 ALA A CA 1
ATOM 3290 C C . ALA A 1 408 ? -11.986 13.527 -7.674 1.00 38.31 408 ALA A C 1
ATOM 3292 O O . ALA A 1 408 ? -11.735 12.603 -8.432 1.00 38.31 408 ALA A O 1
ATOM 3293 N N . ASN A 1 409 ? -12.615 14.635 -8.088 1.00 34.81 409 ASN A N 1
ATOM 3294 C CA . ASN A 1 409 ? -12.395 15.180 -9.429 1.00 34.81 409 ASN A CA 1
ATOM 3295 C C . ASN A 1 409 ? -10.931 15.658 -9.505 1.00 34.81 409 ASN A C 1
ATOM 3297 O O . ASN A 1 409 ? -10.638 16.770 -9.941 1.00 34.81 409 ASN A O 1
ATOM 3301 N N . ASP A 1 410 ? -9.996 14.838 -9.026 1.00 37.03 410 ASP A N 1
ATOM 3302 C CA . ASP A 1 410 ? -8.580 15.082 -9.136 1.00 37.03 410 ASP A CA 1
ATOM 3303 C C . ASP A 1 410 ? -8.192 14.572 -10.515 1.00 37.03 410 ASP A C 1
ATOM 3305 O O . ASP A 1 410 ? -7.439 13.615 -10.686 1.00 37.03 410 ASP A O 1
ATOM 3309 N N . GLN A 1 411 ? -8.643 15.346 -11.503 1.00 34.88 411 GLN A N 1
ATOM 3310 C CA . GLN A 1 411 ? -7.969 15.539 -12.781 1.00 34.88 411 GLN A CA 1
ATOM 3311 C C . GLN A 1 411 ? -6.428 15.656 -12.587 1.00 34.88 411 GLN A C 1
ATOM 3313 O O . GLN A 1 411 ? -5.634 15.319 -13.452 1.00 34.88 411 GLN A O 1
ATOM 3318 N N . PHE A 1 412 ? -6.018 16.062 -11.380 1.00 33.28 412 PHE A N 1
ATOM 3319 C CA . PHE A 1 412 ? -4.680 16.198 -10.812 1.00 33.28 412 PHE A CA 1
ATOM 3320 C C . PHE A 1 412 ? -3.791 14.931 -10.797 1.00 33.28 412 PHE A C 1
ATOM 3322 O O . PHE A 1 412 ? -2.589 15.051 -11.025 1.00 33.28 412 PHE A O 1
ATOM 3329 N N . ILE A 1 413 ? -4.328 13.732 -10.522 1.00 35.81 413 ILE A N 1
ATOM 3330 C CA . ILE A 1 413 ? -3.558 12.458 -10.602 1.00 35.81 413 ILE A CA 1
ATOM 3331 C C . ILE A 1 413 ? -3.744 11.804 -11.982 1.00 35.81 413 ILE A C 1
ATOM 3333 O O . ILE A 1 413 ? -2.917 11.011 -12.431 1.00 35.81 413 ILE A O 1
ATOM 3337 N N . ALA A 1 414 ? -4.842 12.162 -12.640 1.00 31.69 414 ALA A N 1
ATOM 3338 C CA . ALA A 1 414 ? -5.320 11.593 -13.879 1.00 31.69 414 ALA A CA 1
ATOM 3339 C C . ALA A 1 414 ? -4.578 12.088 -15.124 1.00 31.69 414 ALA A C 1
ATOM 3341 O O . ALA A 1 414 ? -4.068 11.289 -15.903 1.00 31.69 414 ALA A O 1
ATOM 3342 N N . ASP A 1 415 ? -4.486 13.401 -15.298 1.00 32.72 415 ASP A N 1
ATOM 3343 C CA . ASP A 1 415 ? -3.969 13.976 -16.542 1.00 32.72 415 ASP A CA 1
ATOM 3344 C C . ASP A 1 415 ? -2.438 13.992 -16.584 1.00 32.72 415 ASP A C 1
ATOM 3346 O O . ASP A 1 415 ? -1.856 14.167 -17.649 1.00 32.72 415 ASP A O 1
ATOM 3350 N N . SER A 1 416 ? -1.796 13.780 -15.433 1.00 36.16 416 SER A N 1
ATOM 3351 C CA . SER A 1 416 ? -0.348 13.801 -15.291 1.00 36.16 416 SER A CA 1
ATOM 3352 C C . SER A 1 416 ? 0.270 12.449 -15.674 1.00 36.16 416 SER A C 1
ATOM 3354 O O . SER A 1 416 ? 0.782 12.272 -16.764 1.00 36.16 416 SER A O 1
ATOM 3356 N N . PHE A 1 417 ? 0.109 11.393 -14.885 1.00 31.83 417 PHE A N 1
ATOM 3357 C CA . PHE A 1 417 ? 0.929 10.187 -15.093 1.00 31.83 417 PHE A CA 1
ATOM 3358 C C . PHE A 1 417 ? 0.579 9.268 -16.287 1.00 31.83 417 PHE A C 1
ATOM 3360 O O . PHE A 1 417 ? 1.270 8.268 -16.495 1.00 31.83 417 PHE A O 1
ATOM 3367 N N . LEU A 1 418 ? -0.536 9.488 -16.995 1.00 39.03 418 LEU A N 1
ATOM 3368 C CA . LEU A 1 418 ? -1.230 8.407 -17.719 1.00 39.03 418 LEU A CA 1
ATOM 3369 C C . LEU A 1 418 ? -1.742 8.764 -19.124 1.00 39.03 418 LEU A C 1
ATOM 3371 O O . LEU A 1 418 ? -2.508 7.986 -19.692 1.00 39.03 418 LEU A O 1
ATOM 3375 N N . SER A 1 419 ? -1.311 9.879 -19.717 1.00 36.09 419 SER A N 1
ATOM 3376 C CA . SER A 1 419 ? -1.805 10.314 -21.035 1.00 36.09 419 SER A CA 1
ATOM 3377 C C . SER A 1 419 ? -1.512 9.317 -22.174 1.00 36.09 419 SER A C 1
ATOM 3379 O O . SER A 1 419 ? -2.355 9.158 -23.056 1.00 36.09 419 SER A O 1
ATOM 3381 N N . ASP A 1 420 ? -0.414 8.552 -22.097 1.00 32.94 420 ASP A N 1
ATOM 3382 C CA . ASP A 1 420 ? -0.033 7.577 -23.138 1.00 32.94 420 ASP A CA 1
ATOM 3383 C C . ASP A 1 420 ? -0.199 6.100 -22.749 1.00 32.94 420 ASP A C 1
ATOM 3385 O O . ASP A 1 420 ? -0.104 5.205 -23.595 1.00 32.94 420 ASP A O 1
ATOM 3389 N N . SER A 1 421 ? -0.505 5.798 -21.484 1.00 32.22 421 SER A N 1
ATOM 3390 C CA . SER A 1 421 ? -0.805 4.429 -21.065 1.00 32.22 421 SER A CA 1
ATOM 3391 C C . SER A 1 421 ? -2.277 4.351 -20.697 1.00 32.22 421 SER A C 1
ATOM 3393 O O . SER A 1 421 ? -2.682 4.932 -19.700 1.00 32.22 421 SER A O 1
ATOM 3395 N N . GLN A 1 422 ? -3.068 3.643 -21.509 1.00 30.28 422 GLN A N 1
ATOM 3396 C CA . GLN A 1 422 ? -4.484 3.328 -21.285 1.00 30.28 422 GLN A CA 1
ATOM 3397 C C . GLN A 1 422 ? -4.708 2.715 -19.886 1.00 30.28 422 GLN A C 1
ATOM 3399 O O . GLN A 1 422 ? -4.771 1.496 -19.736 1.00 30.28 422 GLN A O 1
ATOM 3404 N N . TYR A 1 423 ? -4.765 3.542 -18.842 1.00 34.41 423 TYR A N 1
ATOM 3405 C CA . TYR A 1 423 ? -4.818 3.107 -17.453 1.00 34.41 423 TYR A CA 1
ATOM 3406 C C . TYR A 1 423 ? -5.919 3.820 -16.683 1.00 34.41 423 TYR A C 1
ATOM 3408 O O . TYR A 1 423 ? -5.977 5.040 -16.584 1.00 34.41 423 TYR A O 1
ATOM 3416 N N . TYR A 1 424 ? -6.754 2.990 -16.072 1.00 34.47 424 TYR A N 1
ATOM 3417 C CA . TYR A 1 424 ? -8.017 3.293 -15.408 1.00 34.47 424 TYR A CA 1
ATOM 3418 C C . TYR A 1 424 ? -7.938 4.169 -14.142 1.00 34.47 424 TYR A C 1
ATOM 3420 O O . TYR A 1 424 ? -8.971 4.409 -13.524 1.00 34.47 424 TYR A O 1
ATOM 3428 N N . TYR A 1 425 ? -6.765 4.664 -13.732 1.00 33.88 425 TYR A N 1
ATOM 3429 C CA . TYR A 1 425 ? -6.659 5.514 -12.533 1.00 33.88 425 TYR A CA 1
ATOM 3430 C C . TYR A 1 425 ? -6.959 6.988 -12.792 1.00 33.88 425 TYR A C 1
ATOM 3432 O O . TYR A 1 425 ? -7.235 7.716 -11.841 1.00 33.88 425 TYR A O 1
ATOM 3440 N N . THR A 1 426 ? -7.000 7.406 -14.058 1.00 33.16 426 THR A N 1
ATOM 3441 C CA . THR A 1 426 ? -7.391 8.767 -14.444 1.00 33.16 426 THR A CA 1
ATOM 3442 C C . THR A 1 426 ? -8.861 9.087 -14.175 1.00 33.16 426 THR A C 1
ATOM 3444 O O . THR A 1 426 ? -9.251 10.244 -14.124 1.00 33.16 426 THR A O 1
ATOM 3447 N N . ASN A 1 427 ? -9.666 8.059 -13.903 1.00 36.41 427 ASN A N 1
ATOM 3448 C CA . ASN A 1 427 ? -11.070 8.178 -13.521 1.00 36.41 427 ASN A CA 1
ATOM 3449 C C . ASN A 1 427 ? -11.394 7.398 -12.238 1.00 36.41 427 ASN A C 1
ATOM 3451 O O . ASN A 1 427 ? -12.555 7.067 -11.993 1.00 36.41 427 ASN A O 1
ATOM 3455 N N . CYS A 1 428 ? -10.399 7.075 -11.401 1.00 39.66 428 CYS A N 1
ATOM 3456 C CA . CYS A 1 428 ? -10.690 6.481 -10.100 1.00 39.66 428 CYS A CA 1
ATOM 3457 C C . CYS A 1 428 ? -11.226 7.564 -9.161 1.00 39.66 428 CYS A C 1
ATOM 3459 O O . CYS A 1 428 ? -10.489 8.116 -8.348 1.00 39.66 428 CYS A O 1
ATOM 3461 N N . ASN A 1 429 ? -12.531 7.820 -9.246 1.00 50.66 429 ASN A N 1
ATOM 3462 C CA . ASN A 1 429 ? -13.288 8.408 -8.153 1.00 50.66 429 ASN A CA 1
ATOM 3463 C C . ASN A 1 429 ? -13.087 7.499 -6.939 1.00 50.66 429 ASN A C 1
ATOM 3465 O O . ASN A 1 429 ? -13.700 6.440 -6.851 1.00 50.66 429 ASN A O 1
ATOM 3469 N N . TYR A 1 430 ? -12.164 7.842 -6.048 1.00 57.06 430 TYR A N 1
ATOM 3470 C CA . TYR A 1 430 ? -11.979 7.116 -4.801 1.00 57.06 430 TYR A CA 1
ATOM 3471 C C . TYR A 1 430 ? -12.683 7.845 -3.678 1.00 57.06 430 TYR A C 1
ATOM 3473 O O . TYR A 1 430 ? -12.801 9.065 -3.666 1.00 57.06 430 TYR A O 1
ATOM 3481 N N . GLU A 1 431 ? -13.159 7.075 -2.722 1.00 64.69 431 GLU A N 1
ATOM 3482 C CA . GLU A 1 431 ? -13.948 7.549 -1.609 1.00 64.69 431 GLU A CA 1
ATOM 3483 C C . GLU A 1 431 ? -13.447 6.857 -0.360 1.00 64.69 431 GLU A C 1
ATOM 3485 O O . GLU A 1 431 ? -13.077 5.682 -0.381 1.00 64.69 431 GLU A O 1
ATOM 3490 N N . TYR A 1 432 ? -13.403 7.600 0.737 1.00 69.50 432 TYR A N 1
ATOM 3491 C CA . TYR A 1 432 ? -13.000 7.037 2.007 1.00 69.50 432 TYR A CA 1
ATOM 3492 C C . TYR A 1 432 ? -14.001 7.380 3.095 1.00 69.50 432 TYR A C 1
ATOM 3494 O O . TYR A 1 432 ? -14.696 8.396 3.066 1.00 69.50 432 TYR A O 1
ATOM 3502 N N . ILE A 1 433 ? -14.062 6.499 4.081 1.00 70.69 433 ILE A N 1
ATOM 3503 C CA . ILE A 1 433 ? -14.860 6.659 5.280 1.00 70.69 433 ILE A CA 1
ATOM 3504 C C . ILE A 1 433 ? -13.945 6.403 6.466 1.00 70.69 433 ILE A C 1
ATOM 3506 O O . ILE A 1 433 ? -13.280 5.367 6.543 1.00 70.69 433 ILE A O 1
ATOM 3510 N N . LEU A 1 434 ? -13.918 7.359 7.390 1.00 74.81 434 LEU A N 1
ATOM 3511 C CA . LEU A 1 434 ? -13.174 7.251 8.632 1.00 74.81 434 LEU A CA 1
ATOM 3512 C C . LEU A 1 434 ? -14.151 7.103 9.798 1.00 74.81 434 LEU A C 1
ATOM 3514 O O . LEU A 1 434 ? -14.991 7.970 10.050 1.00 74.81 434 LEU A O 1
ATOM 3518 N N . PHE A 1 435 ? -14.015 6.004 10.531 1.00 75.94 435 PHE A N 1
ATOM 3519 C CA . PHE A 1 435 ? -14.773 5.731 11.742 1.00 75.94 435 PHE A CA 1
ATOM 3520 C C . PHE A 1 435 ? -13.861 5.833 12.961 1.00 75.94 435 PHE A C 1
ATOM 3522 O O . PHE A 1 435 ? -12.750 5.303 12.956 1.00 75.94 435 PHE A O 1
ATOM 3529 N N . LYS A 1 436 ? -14.348 6.453 14.039 1.00 80.75 436 LYS A N 1
ATOM 3530 C CA . LYS A 1 436 ? -13.679 6.461 15.342 1.00 80.75 436 LYS A CA 1
ATOM 3531 C C . LYS A 1 436 ? -14.522 5.729 16.380 1.00 80.75 436 LYS A C 1
ATOM 3533 O O . LYS A 1 436 ? -15.698 6.042 16.571 1.00 80.75 436 LYS A O 1
ATOM 3538 N N . LYS A 1 437 ? -13.927 4.753 17.071 1.00 79.69 437 LYS A N 1
ATOM 3539 C CA . LYS A 1 437 ? -14.593 4.082 18.191 1.00 79.69 437 LYS A CA 1
ATOM 3540 C C . LYS A 1 437 ? -14.636 5.028 19.386 1.00 79.69 437 LYS A C 1
ATOM 3542 O O . LYS A 1 437 ? -13.587 5.489 19.834 1.00 79.69 437 LYS A O 1
ATOM 3547 N N . ILE A 1 438 ? -15.819 5.283 19.939 1.00 74.62 438 ILE A N 1
ATOM 3548 C CA . ILE A 1 438 ? -15.948 6.072 21.167 1.00 74.62 438 ILE A CA 1
ATOM 3549 C C . ILE A 1 438 ? -16.140 5.166 22.382 1.00 74.62 438 ILE A C 1
ATOM 3551 O O . ILE A 1 438 ? -16.577 4.019 22.277 1.00 74.62 438 ILE A O 1
ATOM 3555 N N . ARG A 1 439 ? -15.818 5.696 23.560 1.00 70.75 439 ARG A N 1
ATOM 3556 C CA . ARG A 1 439 ? -16.149 5.057 24.833 1.00 70.75 439 ARG A CA 1
ATOM 3557 C C . ARG A 1 439 ? -17.654 5.244 25.074 1.00 70.75 439 ARG A C 1
ATOM 3559 O O . ARG A 1 439 ? -18.097 6.388 25.166 1.00 70.75 439 ARG A O 1
ATOM 3566 N N . ILE A 1 440 ? -18.419 4.148 25.084 1.00 59.44 440 ILE A N 1
ATOM 3567 C CA . ILE A 1 440 ? -19.856 4.158 25.423 1.00 59.44 440 ILE A CA 1
ATOM 3568 C C . ILE A 1 440 ? -20.022 4.207 26.936 1.00 59.44 440 ILE A C 1
ATOM 3570 O O . ILE A 1 440 ? -19.272 3.468 27.619 1.00 59.44 440 ILE A O 1
#

Radius of gyration: 25.95 Å; chains: 1; bounding box: 76×54×67 Å

Secondary structure (DSSP, 8-state):
--EEEEEEEETT---EEEEEEETTSBHHHHHHHHHHHTT--TTSTT---EEEEEEEETTSS-----TTS--EEE-SSBGGGT-SSPPPTTEEEEEEE-HHHHHHHHHHHHHHHHHHHHHHHGGG--S---PPPHHHHHHHHHHHHHS-HHHHHHHT-HHHHHHHHHHHHHHHHTT-HHHHHHSHHHHHHHHHHHHHHHHHHHHIIIIIT--HHHHHHHH--SS-EEEEEET-TTSHHHHHHHHHHHHHHTTS--S---EEEEEEESS--HHHHHHHHHHHHHTT--EEEEEEES-TT-B-SSSSSSBTGGG-HHHHHHHTTTTS---EEEEES-HHHHHHH-HHHHHHHHHHHHHHSPTT-EEEEEEE---GGG--TTT--HHHHHHHHHHHHHTTTB---EEE------HHHHHHHTSSS--GGGG--EEEEEEEB---